Protein AF-0000000072646664 (afdb_homodimer)

Nearest PDB structures (foldseek):
  3mn8-assembly4_D  TM=8.079E-01  e=6.702E-10  Drosophila melanogaster
  1h8l-assembly1_A  TM=8.348E-01  e=3.995E-09  Lophonetta specularioides
  3mn8-assembly3_C 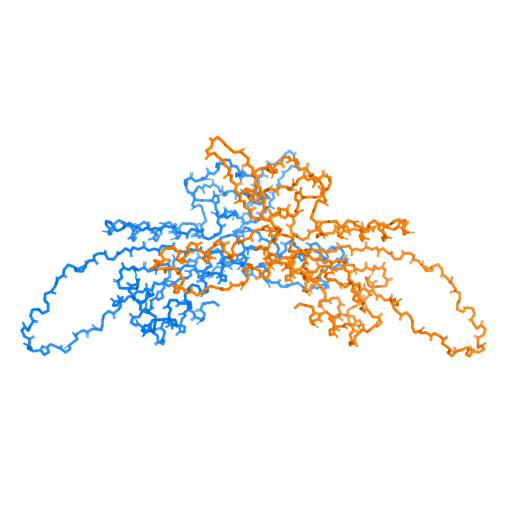 TM=7.550E-01  e=7.580E-10  Drosophila melanogaster
  3mn8-assembly1_A  TM=7.689E-01  e=1.166E-09  Drosophila melanogaster
  1uwy-assembly1_A  TM=7.584E-01  e=1.097E-09  Homo sapiens

Solvent-accessible surface area (backbone atoms only — not comparable to full-atom values): 24114 Å² total; per-residue (Å²): 107,69,65,57,53,52,50,45,25,70,77,34,49,47,38,29,41,79,37,81,56,40,53,40,84,84,66,46,70,28,46,32,34,37,39,21,61,68,71,51,64,76,80,72,70,80,72,78,71,79,72,69,68,69,68,82,55,76,71,64,76,44,32,32,37,38,38,38,6,14,40,36,16,32,37,48,40,25,25,51,48,42,48,47,51,52,49,51,57,60,71,26,47,89,70,34,69,68,60,34,51,44,29,70,46,30,35,35,38,38,25,32,37,55,18,53,59,13,33,53,48,19,70,53,86,77,67,59,80,77,31,91,41,65,70,56,34,52,52,49,50,50,59,33,32,62,26,43,27,34,61,39,72,73,37,72,28,83,48,98,93,39,77,43,69,22,58,24,27,18,46,76,24,12,34,66,95,46,40,69,32,94,84,40,33,83,43,26,72,41,78,35,5,14,56,95,40,62,43,65,45,50,47,45,34,24,54,50,50,50,48,51,65,60,43,71,71,45,95,38,68,58,47,76,45,70,59,42,76,115,108,69,65,56,53,51,48,44,24,70,79,34,48,48,39,29,41,78,38,82,54,39,53,40,84,83,65,44,69,28,46,31,35,38,37,22,61,68,72,52,65,76,80,73,72,80,70,76,73,75,72,69,69,70,67,82,54,77,72,65,78,46,32,32,37,38,38,39,7,15,42,34,15,32,38,49,37,25,25,51,48,43,50,48,51,52,49,50,56,62,71,27,47,88,70,32,69,69,60,32,50,44,29,70,46,29,33,35,37,37,25,32,36,55,18,53,58,12,34,52,50,19,71,54,85,76,68,58,80,76,32,90,41,66,69,55,32,51,51,49,50,50,58,34,33,62,26,43,27,34,62,39,72,72,36,71,28,84,48,98,94,37,77,44,70,23,59,23,28,19,45,77,24,12,34,67,96,46,39,68,32,94,84,41,33,83,43,26,71,41,78,36,6,15,57,95,39,62,43,66,46,51,46,46,34,23,53,51,51,50,48,52,65,58,42,70,72,42,90,45,69,59,47,77,44,70,60,41,76,117

InterPro domains:
  IPR000834 Peptidase M14, carboxypeptidase A [PF00246] (1-214)
  IPR000834 Peptidase M14, carboxypeptidase A [PR00765] (21-33)
  IPR000834 Peptidase M14, carboxypeptidase A [PR00765] (63-77)
  IPR000834 Peptidase M14, carboxypeptidase A [PR00765] (168-176)
  IPR000834 Peptidase M14, carboxypeptidase A [PS52035] (1-230)
  IPR000834 Peptidase M14, carboxypeptidase A [SM00631] (1-229)

Sequence (460 aa):
MVRYMRTLEFYYPHLVQLLQIGTTHEGRSIEGVKIGIDINPPSSDFEQNHNEVVNKTQKRQKRAFWIDGNMHAREWASSHTALFIINQLIASYGKDTFLTKALEQIDFYIVPCANPDGFEFSRSSINPKVCRKFIKFLKKIFSIRLWRKNRSPEQCTRTWNGLLCCRGVDLNRNFDFHWAETGSSLNACSNLYSGKRAFSEPESRALAEFLKNNNEEEGERVFYAFVGFLMVRYMRTLEFYYPHLVQLLQIGTTHEGRSIEGVKIGIDINPPSSDFEQNHNEVVNKTQKRQKRAFWIDGNMHAREWASSHTALFIINQLIASYGKDTFLTKALEQIDFYIVPCANPDGFEFSRSSINPKVCRKFIKFLKKIFSIRLWRKNRSPEQCTRTWNGLLCCRGVDLNRNFDFHWAETGSSLNACSNLYSGKRAFSEPESRALAEFLKNNNEEEGERVFYAFVGFL

Foldseek 3Di:
DVVVLVVCCVVCVQFKDKDFLFAFPVGDTQIWIKGAGRPPPPPPPVPPPPPPCPPPPCPVQAFEEEEEDCLWQQPLVQLVVLVVVVCCLSVCAPPPPVSVVSRHRYIYIYGSHLAVQLNVQLPDADDCVVPPDVVVRVVVNCCRNNGTFHFADWDWDQDPVGIDIDGGASLVCQADVNPPHPPADCGRHDSRDRDPHRPPTRSNVSVVVVCVVVCVVDPHPHHYDYSYPD/DVVVLVVLCVVCVQFKDKDFLFAFPVGDTQIWIKGAGRPPPPPPPVPPPPPPCPVPPCPVQAFEEEEEDCLWQQPLVQLVVLVVVVCCLSVCAPPPPVSVVSRHRYIYIYGSHLAVQLNVQLPDADDQVVQVDVVSRVVVNCCRNNGTFHFADWDWDQDPVGIDIDGGASLVCQADVNPPHPPADCGRPDSRDRDPHRPPTRSNVSVVVVCVVVCVVRVHDHHYDYSYPD

Organism: Meloidogyne incognita (NCBI:txid6306)

pLDDT: mean 82.16, std 19.5, range [30.3, 98.62]

Structure (mmCIF, N/CA/C/O backbone):
data_AF-0000000072646664-model_v1
#
loop_
_entity.id
_entity.type
_entity.pdbx_description
1 polymer 'Peptidase M14 carboxypeptidase A domain-containing protein'
#
loop_
_atom_site.group_PDB
_atom_site.id
_atom_site.type_symbol
_atom_site.label_atom_id
_atom_site.label_alt_id
_atom_site.label_comp_id
_atom_site.label_asym_id
_atom_site.label_entity_id
_atom_site.label_seq_id
_atom_site.pdbx_PDB_ins_code
_atom_site.Cartn_x
_atom_site.Cartn_y
_atom_site.Cartn_z
_atom_site.occupancy
_atom_site.B_iso_or_equiv
_atom_site.auth_seq_id
_atom_site.auth_comp_id
_atom_site.auth_asym_id
_atom_site.auth_atom_id
_atom_site.pdbx_PDB_model_num
ATOM 1 N N . MET A 1 1 ? -6.199 1.242 14.953 1 91.88 1 MET A N 1
ATOM 2 C CA . MET A 1 1 ? -5.918 2.635 14.609 1 91.88 1 MET A CA 1
ATOM 3 C C . MET A 1 1 ? -6.695 3.582 15.523 1 91.88 1 MET A C 1
ATOM 5 O O . MET A 1 1 ? -6.098 4.344 16.281 1 91.88 1 MET A O 1
ATOM 9 N N . VAL A 1 2 ? -8.039 3.361 15.602 1 89.38 2 VAL A N 1
ATOM 10 C CA . VAL A 1 2 ? -8.875 4.262 16.391 1 89.38 2 VAL A CA 1
ATOM 11 C C . VAL A 1 2 ? -8.539 4.113 17.875 1 89.38 2 VAL A C 1
ATOM 13 O O . VAL A 1 2 ? -8.352 5.109 18.578 1 89.38 2 VAL A O 1
ATOM 16 N N . ARG A 1 3 ? -8.328 2.9 18.281 1 92.06 3 ARG A N 1
ATOM 17 C CA . ARG A 1 3 ? -7.977 2.65 19.672 1 92.06 3 ARG A CA 1
ATOM 18 C C . ARG A 1 3 ? -6.637 3.291 20.031 1 92.06 3 ARG A C 1
ATOM 20 O O . ARG A 1 3 ? -6.469 3.838 21.125 1 92.06 3 ARG A O 1
ATOM 27 N N . TYR A 1 4 ? -5.773 3.176 19.125 1 96.25 4 TYR A N 1
ATOM 28 C CA . TYR A 1 4 ? -4.457 3.77 19.328 1 96.25 4 TYR A CA 1
ATOM 29 C C . TYR A 1 4 ? -4.562 5.277 19.516 1 96.25 4 TYR A C 1
ATOM 31 O O . TYR A 1 4 ? -3.986 5.836 20.453 1 96.25 4 TYR A O 1
ATOM 39 N N . MET A 1 5 ? -5.316 5.922 18.719 1 96.75 5 MET A N 1
ATOM 40 C CA . MET A 1 5 ? -5.453 7.371 18.781 1 96.75 5 MET A CA 1
ATOM 41 C C . MET A 1 5 ? -6.164 7.789 20.078 1 96.75 5 MET A C 1
ATOM 43 O O . MET A 1 5 ? -5.785 8.773 20.703 1 96.75 5 MET A O 1
ATOM 47 N N . ARG A 1 6 ? -7.109 6.984 20.422 1 95.75 6 ARG A N 1
ATOM 48 C CA . ARG A 1 6 ? -7.809 7.258 21.672 1 95.75 6 ARG A CA 1
ATOM 49 C C . ARG A 1 6 ? -6.875 7.105 22.875 1 95.75 6 ARG A C 1
ATOM 51 O O . ARG A 1 6 ? -6.941 7.883 23.828 1 95.75 6 ARG A O 1
ATOM 58 N N . THR A 1 7 ? -6.082 6.125 22.812 1 97.06 7 THR A N 1
ATOM 59 C CA . THR A 1 7 ? -5.098 5.906 23.859 1 97.06 7 THR A CA 1
ATOM 60 C C . THR A 1 7 ? -4.133 7.086 23.953 1 97.06 7 THR A C 1
ATOM 62 O O . THR A 1 7 ? -3.773 7.512 25.062 1 97.06 7 THR A O 1
ATOM 65 N N . LEU A 1 8 ? -3.756 7.582 22.844 1 96.44 8 LEU A N 1
ATOM 66 C CA . LEU A 1 8 ? -2.852 8.727 22.844 1 96.44 8 LEU A CA 1
ATOM 67 C C . LEU A 1 8 ? -3.498 9.938 23.5 1 96.44 8 LEU A C 1
ATOM 69 O O . LEU A 1 8 ? -2.854 10.641 24.281 1 96.44 8 LEU A O 1
ATOM 73 N N . GLU A 1 9 ? -4.75 10.195 23.125 1 96 9 GLU A N 1
ATOM 74 C CA . GLU A 1 9 ? -5.441 11.312 23.75 1 96 9 GLU A CA 1
ATOM 75 C C . GLU A 1 9 ? -5.539 11.125 25.266 1 96 9 GLU A C 1
ATOM 77 O O . GLU A 1 9 ? -5.402 12.086 26.016 1 96 9 GLU A O 1
ATOM 82 N N . PHE A 1 10 ? -5.785 9.93 25.672 1 95.62 10 PHE A N 1
ATOM 83 C CA . PHE A 1 10 ? -5.918 9.617 27.094 1 95.62 10 PHE A CA 1
ATOM 84 C C . PHE A 1 10 ? -4.613 9.891 27.828 1 95.62 10 PHE A C 1
ATOM 86 O O . PHE A 1 10 ? -4.613 10.523 28.891 1 95.62 10 PHE A O 1
ATOM 93 N N . TYR A 1 11 ? -3.473 9.547 27.312 1 95 11 TYR A N 1
ATOM 94 C CA . TYR A 1 11 ? -2.193 9.648 28 1 95 11 TYR A CA 1
ATOM 95 C C . TYR A 1 11 ? -1.577 11.031 27.812 1 95 11 TYR A C 1
ATOM 97 O O . TYR A 1 11 ? -0.795 11.492 28.641 1 95 11 TYR A O 1
ATOM 105 N N . TYR A 1 12 ? -1.942 11.656 26.719 1 94.25 12 TYR A N 1
ATOM 106 C CA . TYR A 1 12 ? -1.38 12.969 26.422 1 94.25 12 TYR A CA 1
ATOM 107 C C . TYR A 1 12 ? -2.48 13.969 26.094 1 94.25 12 TYR A C 1
ATOM 109 O O . TYR A 1 12 ? -2.465 14.594 25.031 1 94.25 12 TYR A O 1
ATOM 117 N N . PRO A 1 13 ? -3.365 14.289 27.016 1 93.31 13 PRO A N 1
ATOM 118 C CA . PRO A 1 13 ? -4.516 15.156 26.734 1 93.31 13 PRO A CA 1
ATOM 119 C C . PRO A 1 13 ? -4.117 16.594 26.438 1 93.31 13 PRO A C 1
ATOM 121 O O . PRO A 1 13 ? -4.871 17.328 25.797 1 93.31 13 PRO A O 1
ATOM 124 N N . HIS A 1 14 ? -2.99 17.047 26.812 1 91.19 14 HIS A N 1
ATOM 125 C CA . HIS A 1 14 ? -2.553 18.406 26.578 1 91.19 14 HIS A CA 1
ATOM 126 C C . HIS A 1 14 ? -1.938 18.562 25.203 1 91.19 14 HIS A C 1
ATOM 128 O O . HIS A 1 14 ? -1.739 19.688 24.719 1 91.19 14 HIS A O 1
ATOM 134 N N . LEU A 1 15 ? -1.647 17.422 24.516 1 94.06 15 LEU A N 1
ATOM 135 C CA . LEU A 1 15 ? -0.971 17.453 23.219 1 94.06 15 LEU A CA 1
ATOM 136 C C . LEU A 1 15 ? -1.889 16.922 22.125 1 94.06 15 LEU A C 1
ATOM 138 O O . LEU A 1 15 ? -1.721 17.281 20.953 1 94.06 15 LEU A O 1
ATOM 142 N N . VAL A 1 16 ? -2.773 16 22.531 1 96.5 16 VAL A N 1
ATOM 143 C CA . VAL A 1 16 ? -3.525 15.258 21.531 1 96.5 16 VAL A CA 1
ATOM 144 C C . VAL A 1 16 ? -5.023 15.445 21.75 1 96.5 16 VAL A C 1
ATOM 146 O O . VAL A 1 16 ? -5.508 15.312 22.875 1 96.5 16 VAL A O 1
ATOM 149 N N . GLN A 1 17 ? -5.699 15.781 20.719 1 96.06 17 GLN A N 1
ATOM 150 C CA . GLN A 1 17 ? -7.156 15.836 20.703 1 96.06 17 GLN A CA 1
ATOM 151 C C . GLN A 1 17 ? -7.727 14.961 19.578 1 96.06 17 GLN A C 1
ATOM 153 O O . GLN A 1 17 ? -7.34 15.102 18.422 1 96.06 17 GLN A O 1
ATOM 158 N N . LEU A 1 18 ? -8.633 14.117 19.938 1 96.81 18 LEU A N 1
ATOM 159 C CA . LEU A 1 18 ? -9.297 13.289 18.938 1 96.81 18 LEU A CA 1
ATOM 160 C C . LEU A 1 18 ? -10.281 14.117 18.125 1 96.81 18 LEU A C 1
ATOM 162 O O . LEU A 1 18 ? -11.008 14.953 18.672 1 96.81 18 LEU A O 1
ATOM 166 N N . LEU A 1 19 ? -10.25 13.891 16.922 1 95.75 19 LEU A N 1
ATOM 167 C CA . LEU A 1 19 ? -11.148 14.562 15.992 1 95.75 19 LEU A CA 1
ATOM 168 C C . LEU A 1 19 ? -12.133 13.57 15.375 1 95.75 19 LEU A C 1
ATOM 170 O O . LEU A 1 19 ? -11.742 12.477 14.961 1 95.75 19 LEU A O 1
ATOM 174 N N . GLN A 1 20 ? -13.367 13.883 15.359 1 95.44 20 GLN A N 1
ATOM 175 C CA . GLN A 1 20 ? -14.391 13.164 14.602 1 95.44 20 GLN A CA 1
ATOM 176 C C . GLN A 1 20 ? -14.711 13.891 13.297 1 95.44 20 GLN A C 1
ATOM 178 O O . GLN A 1 20 ? -15.352 14.938 13.305 1 95.44 20 GLN A O 1
ATOM 183 N N . ILE A 1 21 ? -14.336 13.352 12.266 1 95.88 21 ILE A N 1
ATOM 184 C CA . ILE A 1 21 ? -14.406 14.016 10.969 1 95.88 21 ILE A CA 1
ATOM 185 C C . ILE A 1 21 ? -15.742 13.703 10.297 1 95.88 21 ILE A C 1
ATOM 187 O O . ILE A 1 21 ? -16.359 14.57 9.672 1 95.88 21 ILE A O 1
ATOM 191 N N . GLY A 1 22 ? -16.172 12.43 10.352 1 97.38 22 GLY A N 1
ATOM 192 C CA . GLY A 1 22 ? -17.406 12.016 9.719 1 97.38 22 GLY A CA 1
ATOM 193 C C . GLY A 1 22 ? -17.688 10.531 9.859 1 97.38 22 GLY A C 1
ATOM 194 O O . GLY A 1 22 ? -17.062 9.852 10.672 1 97.38 22 GLY A O 1
ATOM 195 N N . THR A 1 23 ? -18.75 10.141 9.164 1 98.06 23 THR A N 1
ATOM 196 C CA . THR A 1 23 ? -19.172 8.742 9.156 1 98.06 23 THR A CA 1
ATOM 197 C C . THR A 1 23 ? -19.328 8.234 7.73 1 98.06 23 THR A C 1
ATOM 199 O O . THR A 1 23 ? -19.844 8.945 6.863 1 98.06 23 THR A O 1
ATOM 202 N N . THR A 1 24 ? -18.891 7.004 7.547 1 98.25 24 THR A N 1
ATOM 203 C CA . THR A 1 24 ? -18.875 6.445 6.203 1 98.25 24 THR A CA 1
ATOM 204 C C . THR A 1 24 ? -20.188 5.762 5.875 1 98.25 24 THR A C 1
ATOM 206 O O . THR A 1 24 ? -21.109 5.742 6.703 1 98.25 24 THR A O 1
ATOM 209 N N . HIS A 1 25 ? -20.328 5.203 4.625 1 97.88 25 HIS A N 1
ATOM 210 C CA . HIS A 1 25 ? -21.516 4.504 4.152 1 97.88 25 HIS A CA 1
ATOM 211 C C . HIS A 1 25 ? -21.812 3.289 5.02 1 97.88 25 HIS A C 1
ATOM 213 O O . HIS A 1 25 ? -22.984 2.988 5.285 1 97.88 25 HIS A O 1
ATOM 219 N N . GLU A 1 26 ? -20.75 2.623 5.504 1 98.06 26 GLU A N 1
ATOM 220 C CA . GLU A 1 26 ? -20.953 1.405 6.281 1 98.06 26 GLU A CA 1
ATOM 221 C C . GLU A 1 26 ? -20.953 1.701 7.777 1 98.06 26 GLU A C 1
ATOM 223 O O . GLU A 1 26 ? -20.875 0.783 8.602 1 98.06 26 GLU A O 1
ATOM 228 N N . GLY A 1 27 ? -20.875 2.957 8.109 1 97.5 27 GLY A N 1
ATOM 229 C CA . GLY A 1 27 ? -21.109 3.379 9.484 1 97.5 27 GLY A CA 1
ATOM 230 C C . GLY A 1 27 ? -19.828 3.502 10.289 1 97.5 27 GLY A C 1
ATOM 231 O O . GLY A 1 27 ? -19.875 3.637 11.516 1 97.5 27 GLY A O 1
ATOM 232 N N . ARG A 1 28 ? -18.719 3.432 9.742 1 97.19 28 ARG A N 1
ATOM 233 C CA . ARG A 1 28 ? -17.469 3.607 10.469 1 97.19 28 ARG A CA 1
ATOM 234 C C . ARG A 1 28 ? -17.141 5.086 10.648 1 97.19 28 ARG A C 1
ATOM 236 O O . ARG A 1 28 ? -17.5 5.91 9.805 1 97.19 28 ARG A O 1
ATOM 243 N N . SER A 1 29 ? -16.484 5.332 11.672 1 96.88 29 SER A N 1
ATOM 244 C CA . SER A 1 29 ? -16.078 6.711 11.938 1 96.88 29 SER A CA 1
ATOM 245 C C . SER A 1 29 ? -14.797 7.062 11.203 1 96.88 29 SER A C 1
ATOM 247 O O . SER A 1 29 ? -13.875 6.246 11.117 1 96.88 29 SER A O 1
ATOM 249 N N . ILE A 1 30 ? -14.797 8.203 10.617 1 97.75 30 ILE A N 1
ATOM 250 C CA . ILE A 1 30 ? -13.562 8.82 10.148 1 97.75 30 ILE A CA 1
ATOM 251 C C . ILE A 1 30 ? -12.977 9.695 11.25 1 97.75 30 ILE A C 1
ATOM 253 O O . ILE A 1 30 ? -13.547 10.727 11.602 1 97.75 30 ILE A O 1
ATOM 257 N N . GLU A 1 31 ? -11.852 9.203 11.742 1 97.31 31 GLU A N 1
ATOM 258 C CA . GLU A 1 31 ? -11.289 9.898 12.898 1 97.31 31 GLU A CA 1
ATOM 259 C C . GLU A 1 31 ? -9.844 10.328 12.625 1 97.31 31 GLU A C 1
ATOM 261 O O . GLU A 1 31 ? -9.156 9.727 11.797 1 97.31 31 GLU A O 1
ATOM 266 N N . GLY A 1 32 ? -9.477 11.367 13.234 1 97 32 GLY A N 1
ATOM 267 C CA . GLY A 1 32 ? -8.102 11.852 13.242 1 97 32 GLY A CA 1
ATOM 268 C C . GLY A 1 32 ? -7.688 12.445 14.578 1 97 32 GLY A C 1
ATOM 269 O O . GLY A 1 32 ? -8.336 12.203 15.602 1 97 32 GLY A O 1
ATOM 270 N N . VAL A 1 33 ? -6.551 13.062 14.57 1 97 33 VAL A N 1
ATOM 271 C CA . VAL A 1 33 ? -6.074 13.734 15.781 1 97 33 VAL A CA 1
ATOM 272 C C . VAL A 1 33 ? -5.562 15.133 15.43 1 97 33 VAL A C 1
ATOM 274 O O . VAL A 1 33 ? -5.07 15.359 14.32 1 97 33 VAL A O 1
ATOM 277 N N . LYS A 1 34 ? -5.797 15.984 16.266 1 94.62 34 LYS A N 1
ATOM 278 C CA . LYS A 1 34 ? -5.074 17.25 16.312 1 94.62 34 LYS A CA 1
ATOM 279 C C . LYS A 1 34 ? -3.934 17.188 17.328 1 94.62 34 LYS A C 1
ATOM 281 O O . LYS A 1 34 ? -4.137 16.781 18.469 1 94.62 34 LYS A O 1
ATOM 286 N N . ILE A 1 35 ? -2.736 17.469 16.922 1 94.81 35 ILE A N 1
ATOM 287 C CA . ILE A 1 35 ? -1.567 17.438 17.797 1 94.81 35 ILE A CA 1
ATOM 288 C C . ILE A 1 35 ? -0.925 18.828 17.844 1 94.81 35 ILE A C 1
ATOM 290 O O . ILE A 1 35 ? -0.663 19.438 16.797 1 94.81 35 ILE A O 1
ATOM 294 N N . GLY A 1 36 ? -0.707 19.344 18.922 1 92.19 36 GLY A N 1
ATOM 295 C CA . GLY A 1 36 ? -0.08 20.625 19.188 1 92.19 36 GLY A CA 1
ATOM 296 C C . GLY A 1 36 ? -0.005 20.953 20.672 1 92.19 36 GLY A C 1
ATOM 297 O O . GLY A 1 36 ? -0.566 20.234 21.5 1 92.19 36 GLY A O 1
ATOM 298 N N . ILE A 1 37 ? 0.754 21.969 20.969 1 86.38 37 ILE A N 1
ATOM 299 C CA . ILE A 1 37 ? 0.874 22.375 22.359 1 86.38 37 ILE A CA 1
ATOM 300 C C . ILE A 1 37 ? -0.315 23.25 22.75 1 86.38 37 ILE A C 1
ATOM 302 O O . ILE A 1 37 ? -0.749 24.094 21.969 1 86.38 37 ILE A O 1
ATOM 306 N N . ASP A 1 38 ? -0.872 23.109 24.016 1 75.81 38 ASP A N 1
ATOM 307 C CA . ASP A 1 38 ? -1.936 23.859 24.672 1 75.81 38 ASP A CA 1
ATOM 308 C C . ASP A 1 38 ? -3.244 23.766 23.891 1 75.81 38 ASP A C 1
ATOM 310 O O . ASP A 1 38 ? -3.934 24.766 23.703 1 75.81 38 ASP A O 1
ATOM 314 N N . ILE A 1 39 ? -3.414 22.609 23.172 1 67.06 39 ILE A N 1
ATOM 315 C CA . ILE A 1 39 ? -4.637 22.438 22.391 1 67.06 39 ILE A CA 1
ATOM 316 C C . ILE A 1 39 ? -5.84 22.359 23.344 1 67.06 39 ILE A C 1
ATOM 318 O O . ILE A 1 39 ? -6.949 22.75 22.969 1 67.06 39 ILE A O 1
ATOM 322 N N . ASN A 1 40 ? -5.727 21.75 24.609 1 60.28 40 ASN A N 1
ATOM 323 C CA . ASN A 1 40 ? -6.785 21.734 25.609 1 60.28 40 ASN A CA 1
ATOM 324 C C . ASN A 1 40 ? -6.352 22.438 26.891 1 60.28 40 ASN A C 1
ATOM 326 O O . ASN A 1 40 ? -5.883 21.797 27.828 1 60.28 40 ASN A O 1
ATOM 330 N N . PRO A 1 41 ? -6.289 23.75 26.875 1 54.38 41 PRO A N 1
ATOM 331 C CA . PRO A 1 41 ? -5.801 24.375 28.109 1 54.38 41 PRO A CA 1
ATOM 332 C C . PRO A 1 41 ? -6.66 24.047 29.328 1 54.38 41 PRO A C 1
ATOM 334 O O . PRO A 1 41 ? -7.859 23.781 29.188 1 54.38 41 PRO A O 1
ATOM 337 N N . PRO A 1 42 ? -6.031 23.594 30.516 1 48.69 42 PRO A N 1
ATOM 338 C CA . PRO A 1 42 ? -6.82 23.312 31.719 1 48.69 42 PRO A CA 1
ATOM 339 C C . PRO A 1 42 ? -7.895 24.375 31.969 1 48.69 42 PRO A C 1
ATOM 341 O O . PRO A 1 42 ? -7.742 25.516 31.562 1 48.69 42 PRO A O 1
ATOM 344 N N . SER A 1 43 ? -9.102 23.906 32.25 1 42.53 43 SER A N 1
ATOM 345 C CA . SER A 1 43 ? -10.148 24.797 32.75 1 42.53 43 SER A CA 1
ATOM 346 C C . SER A 1 43 ? -9.648 25.672 33.875 1 42.53 43 SER A C 1
ATOM 348 O O . SER A 1 43 ? -9.109 25.172 34.875 1 42.53 43 SER A O 1
ATOM 350 N N . SER A 1 44 ? -9.078 26.75 33.812 1 38.25 44 SER A N 1
ATOM 351 C CA . SER A 1 44 ? -8.766 27.641 34.938 1 38.25 44 SER A CA 1
ATOM 352 C C . SER A 1 44 ? -9.945 27.75 35.875 1 38.25 44 SER A C 1
ATOM 354 O O . SER A 1 44 ? -10.883 28.516 35.625 1 38.25 44 SER A O 1
ATOM 356 N N . ASP A 1 45 ? -10.617 26.859 36.5 1 36.22 45 ASP A N 1
ATOM 357 C CA . ASP A 1 45 ? -11.32 27.375 37.656 1 36.22 45 ASP A CA 1
ATOM 358 C C . ASP A 1 45 ? -10.352 28.062 38.625 1 36.22 45 ASP A C 1
ATOM 360 O O . ASP A 1 45 ? -10.766 28.578 39.656 1 36.22 45 ASP A O 1
ATOM 364 N N . PHE A 1 46 ? -9.141 27.578 39.031 1 34.59 46 PHE A N 1
ATOM 365 C CA . PHE A 1 46 ? -8.438 28.281 40.094 1 34.59 46 PHE A CA 1
ATOM 366 C C . PHE A 1 46 ? -8.094 29.703 39.688 1 34.59 46 PHE A C 1
ATOM 368 O O . PHE A 1 46 ? -7.27 29.906 38.781 1 34.59 46 PHE A O 1
ATOM 375 N N . GLU A 1 47 ? -9.047 30.734 39.875 1 34.09 47 GLU A N 1
ATOM 376 C CA . GLU A 1 47 ? -9.047 32.188 39.938 1 34.09 47 GLU A CA 1
ATOM 377 C C . GLU A 1 47 ? -7.828 32.719 40.688 1 34.09 47 GLU A C 1
ATOM 379 O O . GLU A 1 47 ? -7.832 33.844 41.188 1 34.09 47 GLU A O 1
ATOM 384 N N . GLN A 1 48 ? -6.895 31.922 41.375 1 31.7 48 GLN A N 1
ATOM 385 C CA . GLN A 1 48 ? -5.992 32.719 42.188 1 31.7 48 GLN A CA 1
ATOM 386 C C . GLN A 1 48 ? -5.551 33.969 41.438 1 31.7 48 GLN A C 1
ATOM 388 O O . GLN A 1 48 ? -5.457 33.969 40.219 1 31.7 48 GLN A O 1
ATOM 393 N N . ASN A 1 49 ? -5.414 35.281 42.312 1 31.34 49 ASN A N 1
ATOM 394 C CA . ASN A 1 49 ? -5.203 36.719 42.25 1 31.34 49 ASN A CA 1
ATOM 395 C C . ASN A 1 49 ? -4.023 37.062 41.344 1 31.34 49 ASN A C 1
ATOM 397 O O . ASN A 1 49 ? -3.596 38.219 41.281 1 31.34 49 ASN A O 1
ATOM 401 N N . HIS A 1 50 ? -2.936 36.25 41.5 1 30.47 50 HIS A N 1
ATOM 402 C CA . HIS A 1 50 ? -1.805 37 40.938 1 30.47 50 HIS A CA 1
ATOM 403 C C . HIS A 1 50 ? -2.15 37.625 39.594 1 30.47 50 HIS A C 1
ATOM 405 O O . HIS A 1 50 ? -2.711 36.938 38.719 1 30.47 50 HIS A O 1
ATOM 411 N N . ASN A 1 51 ? -2.521 38.969 39.469 1 30.83 51 ASN A N 1
ATOM 412 C CA . ASN A 1 51 ? -2.529 40.031 38.5 1 30.83 51 ASN A CA 1
ATOM 413 C C . ASN A 1 51 ? -1.598 39.75 37.344 1 30.83 51 ASN A C 1
ATOM 415 O O . ASN A 1 51 ? -1.269 40.625 36.562 1 30.83 51 ASN A O 1
ATOM 419 N N . GLU A 1 52 ? -0.659 38.844 37.625 1 33.16 52 GLU A N 1
ATOM 420 C CA . GLU A 1 52 ? 0.257 38.938 36.5 1 33.16 52 GLU A CA 1
ATOM 421 C C . GLU A 1 52 ? -0.474 38.719 35.156 1 33.16 52 GLU A C 1
ATOM 423 O O . GLU A 1 52 ? -1.243 37.75 35.031 1 33.16 52 GLU A O 1
ATOM 428 N N . VAL A 1 53 ? -0.882 39.781 34.438 1 30.72 53 VAL A N 1
ATOM 429 C CA . VAL A 1 53 ? -1.145 39.969 33.031 1 30.72 53 VAL A CA 1
ATOM 430 C C . VAL A 1 53 ? -0.579 38.812 32.25 1 30.72 53 VAL A C 1
ATOM 432 O O . VAL A 1 53 ? 0.631 38.719 32 1 30.72 53 VAL A O 1
ATOM 435 N N . VAL A 1 54 ? -0.738 37.594 32.75 1 34.47 54 VAL A N 1
ATOM 436 C CA . VAL A 1 54 ? -0.385 36.75 31.625 1 34.47 54 VAL A CA 1
ATOM 437 C C . VAL A 1 54 ? -0.9 37.375 30.328 1 34.47 54 VAL A C 1
ATOM 439 O O . VAL A 1 54 ? -2.102 37.625 30.188 1 34.47 54 VAL A O 1
ATOM 442 N N . ASN A 1 55 ? -0.186 38.469 29.828 1 32.72 55 ASN A N 1
ATOM 443 C CA . ASN A 1 55 ? -0.353 39 28.469 1 32.72 55 ASN A CA 1
ATOM 444 C C . ASN A 1 55 ? -1.105 38 27.594 1 32.72 55 ASN A C 1
ATOM 446 O O . ASN A 1 55 ? -0.685 36.875 27.438 1 32.72 55 ASN A O 1
ATOM 450 N N . LYS A 1 56 ? -2.451 37.844 27.672 1 37.62 56 LYS A N 1
ATOM 451 C CA . LYS A 1 56 ? -3.277 37.5 26.516 1 37.62 56 LYS A CA 1
ATOM 452 C C . LYS A 1 56 ? -2.479 37.594 25.219 1 37.62 56 LYS A C 1
ATOM 454 O O . LYS A 1 56 ? -2.932 38.188 24.25 1 37.62 56 LYS A O 1
ATOM 459 N N . THR A 1 57 ? -1.193 37.781 25.344 1 36.34 57 THR A N 1
ATOM 460 C CA . THR A 1 57 ? -0.347 37.875 24.156 1 36.34 57 THR A CA 1
ATOM 461 C C . THR A 1 57 ? -0.94 37.094 22.984 1 36.34 57 THR A C 1
ATOM 463 O O . THR A 1 57 ? -1.731 36.188 23.203 1 36.34 57 THR A O 1
ATOM 466 N N . GLN A 1 58 ? -0.566 37.531 21.734 1 37.94 58 GLN A N 1
ATOM 467 C CA . GLN A 1 58 ? -0.859 37.125 20.359 1 37.94 58 GLN A CA 1
ATOM 468 C C . GLN A 1 58 ? -0.935 35.594 20.25 1 37.94 58 GLN A C 1
ATOM 470 O O . GLN A 1 58 ? 0.085 34.906 20.344 1 37.94 58 GLN A O 1
ATOM 475 N N . LYS A 1 59 ? -1.759 34.938 21.016 1 46.59 59 LYS A N 1
ATOM 476 C CA . LYS A 1 59 ? -1.968 33.562 20.531 1 46.59 59 LYS A CA 1
ATOM 477 C C . LYS A 1 59 ? -1.474 33.406 19.094 1 46.59 59 LYS A C 1
ATOM 479 O O . LYS A 1 59 ? -2.121 33.906 18.156 1 46.59 59 LYS A O 1
ATOM 484 N N . ARG A 1 60 ? -0.198 33.719 18.922 1 50.41 60 ARG A N 1
ATOM 485 C CA . ARG A 1 60 ? 0.317 33.562 17.562 1 50.41 60 ARG A CA 1
ATOM 486 C C . ARG A 1 60 ? -0.396 32.406 16.859 1 50.41 60 ARG A C 1
ATOM 488 O O . ARG A 1 60 ? -0.474 31.297 17.375 1 50.41 60 ARG A O 1
ATOM 495 N N . GLN A 1 61 ? -1.346 32.75 16.047 1 63.69 61 GLN A N 1
ATOM 496 C CA . GLN A 1 61 ? -2.082 31.844 15.188 1 63.69 61 GLN A CA 1
ATOM 497 C C . GLN A 1 61 ? -1.168 30.75 14.625 1 63.69 61 GLN A C 1
ATOM 499 O O . GLN A 1 61 ? -0.244 31.047 13.867 1 63.69 61 GLN A O 1
ATOM 504 N N . LYS A 1 62 ? -1.065 29.672 15.391 1 76.69 62 LYS A N 1
ATOM 505 C CA . LYS A 1 62 ? -0.262 28.547 14.914 1 76.69 62 LYS A CA 1
ATOM 506 C C . LYS A 1 62 ? -0.649 28.172 13.484 1 76.69 62 LYS A C 1
ATOM 508 O O . LYS A 1 62 ? -1.788 28.391 13.07 1 76.69 62 LYS A O 1
ATOM 513 N N . ARG A 1 63 ? 0.359 27.828 12.797 1 80.62 63 ARG A N 1
ATOM 514 C CA . ARG A 1 63 ? 0.103 27.25 11.484 1 80.62 63 ARG A CA 1
ATOM 515 C C . ARG A 1 63 ? -0.523 25.859 11.609 1 80.62 63 ARG A C 1
ATOM 517 O O . ARG A 1 63 ? -0.335 25.188 12.625 1 80.62 63 ARG A O 1
ATOM 524 N N . ALA A 1 64 ? -1.399 25.625 10.672 1 85.5 64 ALA A N 1
ATOM 525 C CA . ALA A 1 64 ? -2.023 24.297 10.641 1 85.5 64 ALA A CA 1
ATOM 526 C C . ALA A 1 64 ? -1.435 23.438 9.523 1 85.5 64 ALA A C 1
ATOM 528 O O . ALA A 1 64 ? -1.19 23.938 8.414 1 85.5 64 ALA A O 1
ATOM 529 N N . PHE A 1 65 ? -1.126 22.203 9.82 1 87.62 65 PHE A N 1
ATOM 530 C CA . PHE A 1 65 ? -0.644 21.234 8.844 1 87.62 65 PHE A CA 1
ATOM 531 C C . PHE A 1 65 ? -1.561 20.016 8.789 1 87.62 65 PHE A C 1
ATOM 533 O O . PHE A 1 65 ? -1.763 19.344 9.805 1 87.62 65 PHE A O 1
ATOM 540 N N . TRP A 1 66 ? -2.125 19.75 7.586 1 91.06 66 TRP A N 1
ATOM 541 C CA . TRP A 1 66 ? -3.062 18.656 7.406 1 91.06 66 TRP A CA 1
ATOM 542 C C . TRP A 1 66 ? -2.381 17.453 6.75 1 91.06 66 TRP A C 1
ATOM 544 O O . TRP A 1 66 ? -1.671 17.609 5.75 1 91.06 66 TRP A O 1
ATOM 554 N N . ILE A 1 67 ? -2.523 16.297 7.359 1 91.06 67 ILE A N 1
ATOM 555 C CA . ILE A 1 67 ? -2.041 15.039 6.801 1 91.06 67 ILE A CA 1
ATOM 556 C C . ILE A 1 67 ? -3.18 14.023 6.758 1 91.06 67 ILE A C 1
ATOM 558 O O . ILE A 1 67 ? -3.834 13.773 7.773 1 91.06 67 ILE A O 1
ATOM 562 N N . ASP A 1 68 ? -3.453 13.484 5.668 1 92.25 68 ASP A N 1
ATOM 563 C CA . ASP A 1 68 ? -4.406 12.375 5.609 1 92.25 68 ASP A CA 1
ATOM 564 C C . ASP A 1 68 ? -3.83 11.195 4.828 1 92.25 68 ASP A C 1
ATOM 566 O O . ASP A 1 68 ? -2.914 11.367 4.023 1 92.25 68 ASP A O 1
ATOM 570 N N . GLY A 1 69 ? -4.332 10.023 5.176 1 92.75 69 GLY A N 1
ATOM 571 C CA . GLY A 1 69 ? -3.881 8.805 4.516 1 92.75 69 GLY A CA 1
ATOM 572 C C . GLY A 1 69 ? -5.016 7.863 4.152 1 92.75 69 GLY A C 1
ATOM 573 O O . GLY A 1 69 ? -6.156 8.07 4.566 1 92.75 69 GLY A O 1
ATOM 574 N N . ASN A 1 70 ? -4.641 6.973 3.305 1 94.25 70 ASN A N 1
ATOM 575 C CA . ASN A 1 70 ? -5.473 5.816 2.977 1 94.25 70 ASN A CA 1
ATOM 576 C C . ASN A 1 70 ? -6.785 6.238 2.326 1 94.25 70 ASN A C 1
ATOM 578 O O . ASN A 1 70 ? -7.852 5.727 2.68 1 94.25 70 ASN A O 1
ATOM 582 N N . MET A 1 71 ? -6.695 7.168 1.484 1 93.38 71 MET A N 1
ATOM 583 C CA . MET A 1 71 ? -7.848 7.516 0.654 1 93.38 71 MET A CA 1
ATOM 584 C C . MET A 1 71 ? -8.219 6.359 -0.27 1 93.38 71 MET A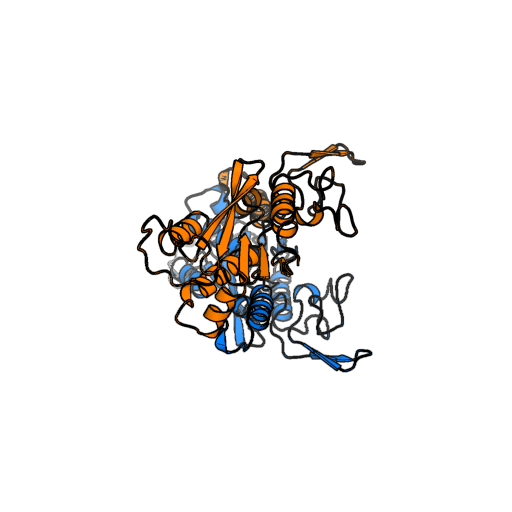 C 1
ATOM 586 O O . MET A 1 71 ? -9.398 6.039 -0.427 1 93.38 71 MET A O 1
ATOM 590 N N . HIS A 1 72 ? -7.133 5.848 -0.951 1 93.94 72 HIS A N 1
ATOM 591 C CA . HIS A 1 72 ? -7.316 4.559 -1.612 1 93.94 72 HIS A CA 1
ATOM 592 C C . HIS A 1 72 ? -7.164 3.408 -0.626 1 93.94 72 HIS A C 1
ATOM 594 O O . HIS A 1 72 ? -6.203 3.367 0.144 1 93.94 72 HIS A O 1
ATOM 600 N N . ALA A 1 73 ? -8.055 2.529 -0.722 1 95.88 73 ALA A N 1
ATOM 601 C CA . ALA A 1 73 ? -8.164 1.474 0.282 1 95.88 73 ALA A CA 1
ATOM 602 C C . ALA A 1 73 ? -6.891 0.627 0.32 1 95.88 73 ALA A C 1
ATOM 604 O O . ALA A 1 73 ? -6.465 0.187 1.39 1 95.88 73 ALA A O 1
ATOM 605 N N . ARG A 1 74 ? -6.258 0.457 -0.794 1 92.62 74 ARG A N 1
ATOM 606 C CA . ARG A 1 74 ? -5.148 -0.483 -0.918 1 92.62 74 ARG A CA 1
ATOM 607 C C . ARG A 1 74 ? -3.82 0.189 -0.586 1 92.62 74 ARG A C 1
ATOM 609 O O . ARG A 1 74 ? -2.773 -0.46 -0.585 1 92.62 74 ARG A O 1
ATOM 616 N N . GLU A 1 75 ? -3.816 1.421 -0.272 1 91 75 GLU A N 1
ATOM 617 C CA . GLU A 1 75 ? -2.578 2.141 0.017 1 91 75 GLU A CA 1
ATOM 618 C C . GLU A 1 75 ? -2.254 2.102 1.507 1 91 75 GLU A C 1
ATOM 620 O O . GLU A 1 75 ? -2.221 3.141 2.168 1 91 75 GLU A O 1
ATOM 625 N N . TRP A 1 76 ? -1.844 0.991 1.9 1 93.19 76 TRP A N 1
ATOM 626 C CA . TRP A 1 76 ? -1.641 0.746 3.324 1 93.19 76 TRP A CA 1
ATOM 627 C C . TRP A 1 76 ? -0.448 1.539 3.85 1 93.19 76 TRP A C 1
ATOM 629 O O . TRP A 1 76 ? -0.443 1.974 5.004 1 93.19 76 TRP A O 1
ATOM 639 N N . ALA A 1 77 ? 0.52 1.811 2.992 1 92.62 77 ALA A N 1
ATOM 640 C CA . ALA A 1 77 ? 1.714 2.543 3.408 1 92.62 77 ALA A CA 1
ATOM 641 C C . ALA A 1 77 ? 1.356 3.947 3.889 1 92.62 77 ALA A C 1
ATOM 643 O O . ALA A 1 77 ? 1.989 4.477 4.805 1 92.62 77 ALA A O 1
ATOM 644 N N . SER A 1 78 ? 0.362 4.512 3.334 1 92.69 78 SER A N 1
ATOM 645 C CA . SER A 1 78 ? 0.006 5.883 3.676 1 92.69 78 SER A CA 1
ATOM 646 C C . SER A 1 78 ? -0.589 5.969 5.078 1 92.69 78 SER A C 1
ATOM 648 O O . SER A 1 78 ? -0.28 6.891 5.832 1 92.69 78 SER A O 1
ATOM 650 N N . SER A 1 79 ? -1.471 5.008 5.406 1 93.62 79 SER A N 1
ATOM 651 C CA . SER A 1 79 ? -2.02 4.98 6.762 1 93.62 79 SER A CA 1
ATOM 652 C C . SER A 1 79 ? -0.923 4.754 7.797 1 93.62 79 SER A C 1
ATOM 654 O O . SER A 1 79 ? -0.894 5.426 8.828 1 93.62 79 SER A O 1
ATOM 656 N N . HIS A 1 80 ? -0.047 3.875 7.477 1 93.5 80 HIS A N 1
ATOM 657 C CA . HIS A 1 80 ? 1.053 3.586 8.391 1 93.5 80 HIS A CA 1
ATOM 658 C C . HIS A 1 80 ? 1.973 4.793 8.547 1 93.5 80 HIS A C 1
ATOM 660 O O . HIS A 1 80 ? 2.488 5.051 9.633 1 93.5 80 HIS A O 1
ATOM 666 N N . THR A 1 81 ? 2.186 5.473 7.461 1 93.06 81 THR A N 1
ATOM 667 C CA . THR A 1 81 ? 3.02 6.668 7.5 1 93.06 81 THR A CA 1
ATOM 668 C C . THR A 1 81 ? 2.404 7.73 8.406 1 93.06 81 THR A C 1
ATOM 670 O O . THR A 1 81 ? 3.1 8.336 9.227 1 93.06 81 THR A O 1
ATOM 673 N N . ALA A 1 82 ? 1.11 7.934 8.258 1 93.94 82 ALA A N 1
ATOM 674 C CA . ALA A 1 82 ? 0.418 8.898 9.109 1 93.94 82 ALA A CA 1
ATOM 675 C C . ALA A 1 82 ? 0.558 8.523 10.578 1 93.94 82 ALA A C 1
ATOM 677 O O . ALA A 1 82 ? 0.842 9.383 11.422 1 93.94 82 ALA A O 1
ATOM 678 N N . LEU A 1 83 ? 0.401 7.262 10.883 1 95.12 83 LEU A N 1
ATOM 679 C CA . LEU A 1 83 ? 0.523 6.801 12.258 1 95.12 83 LEU A CA 1
ATOM 680 C C . LEU A 1 83 ? 1.957 6.949 12.758 1 95.12 83 LEU A C 1
ATOM 682 O O . LEU A 1 83 ? 2.182 7.285 13.922 1 95.12 83 LEU A O 1
ATOM 686 N N . PHE A 1 84 ? 2.867 6.695 11.898 1 93.56 84 PHE A N 1
ATOM 687 C CA . PHE A 1 84 ? 4.277 6.867 12.219 1 93.56 84 PHE A CA 1
ATOM 688 C C . PHE A 1 84 ? 4.574 8.312 12.602 1 93.56 84 PHE A C 1
ATOM 690 O O . PHE A 1 84 ? 5.27 8.57 13.586 1 93.56 84 PHE A O 1
ATOM 697 N N . ILE A 1 85 ? 4.066 9.211 11.836 1 92.19 85 ILE A N 1
ATOM 698 C CA . ILE A 1 85 ? 4.277 10.633 12.094 1 92.19 85 ILE A CA 1
ATOM 699 C C . ILE A 1 85 ? 3.668 11.008 13.445 1 92.19 85 ILE A C 1
ATOM 701 O O . ILE A 1 85 ? 4.293 11.719 14.234 1 92.19 85 ILE A O 1
ATOM 705 N N . ILE A 1 86 ? 2.439 10.5 13.703 1 95.06 86 ILE A N 1
ATOM 706 C CA . ILE A 1 86 ? 1.807 10.734 14.992 1 95.06 86 ILE A CA 1
ATOM 707 C C . ILE A 1 86 ? 2.73 10.266 16.109 1 95.06 86 ILE A C 1
ATOM 709 O O . ILE A 1 86 ? 3.004 11.008 17.062 1 95.06 86 ILE A O 1
ATOM 713 N N . ASN A 1 87 ? 3.197 9.086 15.977 1 94.12 87 ASN A N 1
ATOM 714 C CA . ASN A 1 87 ? 4.066 8.508 17 1 94.12 87 ASN A CA 1
ATOM 715 C C . ASN A 1 87 ? 5.344 9.32 17.172 1 94.12 87 ASN A C 1
ATOM 717 O O . ASN A 1 87 ? 5.781 9.562 18.297 1 94.12 87 ASN A O 1
ATOM 721 N N . GLN A 1 88 ? 5.945 9.758 16.109 1 91.19 88 GLN A N 1
ATOM 722 C CA . GLN A 1 88 ? 7.172 10.539 16.172 1 91.19 88 GLN A CA 1
ATOM 723 C C . GLN A 1 88 ? 6.941 11.867 16.891 1 91.19 88 GLN A C 1
ATOM 725 O O . GLN A 1 88 ? 7.766 12.289 17.703 1 91.19 88 GLN A O 1
ATOM 730 N N . LEU A 1 89 ? 5.848 12.523 16.562 1 92.06 89 LEU A N 1
ATOM 731 C CA . LEU A 1 89 ? 5.527 13.812 17.172 1 92.06 89 LEU A CA 1
ATOM 732 C C . LEU A 1 89 ? 5.34 13.672 18.672 1 92.06 89 LEU A C 1
ATOM 734 O O . LEU A 1 89 ? 5.855 14.484 19.438 1 92.06 89 LEU A O 1
ATOM 738 N N . ILE A 1 90 ? 4.613 12.625 19.062 1 93.62 90 ILE A N 1
ATOM 739 C CA . ILE A 1 90 ? 4.27 12.453 20.469 1 93.62 90 ILE A CA 1
ATOM 740 C C . ILE A 1 90 ? 5.484 11.945 21.25 1 93.62 90 ILE A C 1
ATOM 742 O O . ILE A 1 90 ? 5.793 12.445 22.328 1 93.62 90 ILE A O 1
ATOM 746 N N . ALA A 1 91 ? 6.18 10.977 20.672 1 89.25 91 ALA A N 1
ATOM 747 C CA . ALA 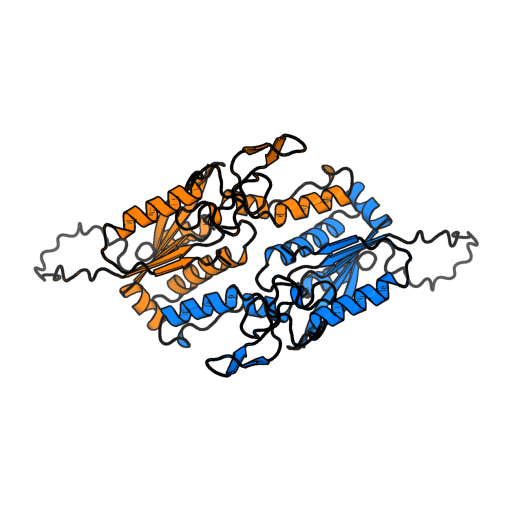A 1 91 ? 7.312 10.352 21.359 1 89.25 91 ALA A CA 1
ATOM 748 C C . ALA A 1 91 ? 8.469 11.336 21.516 1 89.25 91 ALA A C 1
ATOM 750 O O . ALA A 1 91 ? 9.273 11.203 22.438 1 89.25 91 ALA A O 1
ATOM 751 N N . SER A 1 92 ? 8.523 12.273 20.719 1 84.31 92 SER A N 1
ATOM 752 C CA . SER A 1 92 ? 9.672 13.172 20.719 1 84.31 92 SER A CA 1
ATOM 753 C C . SER A 1 92 ? 9.398 14.422 21.547 1 84.31 92 SER A C 1
ATOM 755 O O . SER A 1 92 ? 10.305 15.219 21.797 1 84.31 92 SER A O 1
ATOM 757 N N . TYR A 1 93 ? 8.219 14.578 21.891 1 86.94 93 TYR A N 1
ATOM 758 C CA . TYR A 1 93 ? 7.879 15.766 22.672 1 86.94 93 TYR A CA 1
ATOM 759 C C . TYR A 1 93 ? 8.688 15.828 23.969 1 86.94 93 TYR A C 1
ATOM 761 O O . TYR A 1 93 ? 8.766 14.844 24.703 1 86.94 93 TYR A O 1
ATOM 769 N N . GLY A 1 94 ? 9.289 17 24.172 1 86.12 94 GLY A N 1
ATOM 770 C CA . GLY A 1 94 ? 10.086 17.203 25.375 1 86.12 94 GLY A CA 1
ATOM 771 C C . GLY A 1 94 ? 11.461 16.562 25.281 1 86.12 94 GLY A C 1
ATOM 772 O O . GLY A 1 94 ? 12.312 16.797 26.141 1 86.12 94 GLY A O 1
ATOM 773 N N . LYS A 1 95 ? 11.664 15.758 24.359 1 85.19 95 LYS A N 1
ATOM 774 C CA . LYS A 1 95 ? 12.938 15.055 24.219 1 85.19 95 LYS A CA 1
ATOM 775 C C . LYS A 1 95 ? 13.758 15.625 23.062 1 85.19 95 LYS A C 1
ATOM 777 O O . LYS A 1 95 ? 14.969 15.812 23.172 1 85.19 95 LYS A O 1
ATOM 782 N N . ASP A 1 96 ? 13.062 15.828 22.062 1 83.69 96 ASP A N 1
ATOM 783 C CA . ASP A 1 96 ? 13.688 16.406 20.875 1 83.69 96 ASP A CA 1
ATOM 784 C C . ASP A 1 96 ? 13.297 17.875 20.719 1 83.69 96 ASP A C 1
ATOM 786 O O . ASP A 1 96 ? 12.125 18.203 20.516 1 83.69 96 ASP A O 1
ATOM 790 N N . THR A 1 97 ? 14.297 18.734 20.766 1 83.38 97 THR A N 1
ATOM 791 C CA . THR A 1 97 ? 14.047 20.172 20.75 1 83.38 97 THR A CA 1
ATOM 792 C C . THR A 1 97 ? 13.438 20.594 19.422 1 83.38 97 THR A C 1
ATOM 794 O O . THR A 1 97 ? 12.578 21.469 19.375 1 83.38 97 THR A O 1
ATOM 797 N N . PHE A 1 98 ? 13.867 19.906 18.453 1 81.75 98 PHE A N 1
ATOM 798 C CA . PHE A 1 98 ? 13.414 20.266 17.109 1 81.75 98 PHE A CA 1
ATOM 799 C C . PHE A 1 98 ? 11.93 19.969 16.938 1 81.75 98 PHE A C 1
ATOM 801 O O . PHE A 1 98 ? 11.156 20.859 16.562 1 81.75 98 PHE A O 1
ATOM 808 N N . LEU A 1 99 ? 11.477 18.875 17.266 1 84.31 99 LEU A N 1
ATOM 809 C CA . LEU A 1 99 ? 10.086 18.469 17.109 1 84.31 99 LEU A CA 1
ATOM 810 C C . LEU A 1 99 ? 9.211 19.172 18.156 1 84.31 99 LEU A C 1
ATOM 812 O O . LEU A 1 99 ? 8.047 19.484 17.891 1 84.31 99 LEU A O 1
ATOM 816 N N . THR A 1 100 ? 9.812 19.406 19.281 1 87 100 THR A N 1
ATOM 817 C CA . THR A 1 100 ? 9.062 20.125 20.312 1 87 100 THR A CA 1
ATOM 818 C C . THR A 1 100 ? 8.734 21.531 19.844 1 87 100 THR A C 1
ATOM 820 O O . THR A 1 100 ? 7.613 22.016 20.031 1 87 100 THR A O 1
ATOM 823 N N . LYS A 1 101 ? 9.703 22.172 19.219 1 85.06 101 LYS A N 1
ATOM 824 C CA . LYS A 1 101 ? 9.484 23.531 18.719 1 85.06 101 LYS A CA 1
ATOM 825 C C . LYS A 1 101 ? 8.445 23.531 17.609 1 85.06 101 LYS A C 1
ATOM 827 O O . LYS A 1 101 ? 7.664 24.484 17.484 1 85.06 101 LYS A O 1
ATOM 832 N N . ALA A 1 102 ? 8.477 22.5 16.797 1 85.38 102 ALA A N 1
ATOM 833 C CA . ALA A 1 102 ? 7.473 22.391 15.742 1 85.38 102 ALA A CA 1
ATOM 834 C C . ALA A 1 102 ? 6.066 22.375 16.344 1 85.38 102 ALA A C 1
ATOM 836 O O . ALA A 1 102 ? 5.152 23.016 15.812 1 85.38 102 ALA A O 1
ATOM 837 N N . LEU A 1 103 ? 5.898 21.734 17.469 1 88.69 103 LEU A N 1
ATOM 838 C CA . LEU A 1 103 ? 4.598 21.609 18.109 1 88.69 103 LEU A CA 1
ATOM 839 C C . LEU A 1 103 ? 4.172 22.922 18.734 1 88.69 103 LEU A C 1
ATOM 841 O O . LEU A 1 103 ? 2.982 23.141 19 1 88.69 103 LEU A O 1
ATOM 845 N N . GLU A 1 104 ? 5.113 23.766 18.984 1 85.06 104 GLU A N 1
ATOM 846 C CA . GLU A 1 104 ? 4.816 25.094 19.531 1 85.06 104 GLU A CA 1
ATOM 847 C C . GLU A 1 104 ? 4.281 26.031 18.453 1 85.06 104 GLU A C 1
ATOM 849 O O . GLU A 1 104 ? 3.533 26.953 18.75 1 85.06 104 GLU A O 1
ATOM 854 N N . GLN A 1 105 ? 4.66 25.641 17.219 1 84.69 105 GLN A N 1
ATOM 855 C CA . GLN A 1 105 ? 4.375 26.594 16.156 1 84.69 105 GLN A CA 1
ATOM 856 C C . GLN A 1 105 ? 3.305 26.062 15.211 1 84.69 105 GLN A C 1
ATOM 858 O O . GLN A 1 105 ? 2.709 26.828 14.445 1 84.69 105 GLN A O 1
ATOM 863 N N . ILE A 1 106 ? 3.135 24.812 15.211 1 86.62 106 ILE A N 1
ATOM 864 C CA . ILE A 1 106 ? 2.26 24.172 14.234 1 86.62 106 ILE A CA 1
ATOM 865 C C . ILE A 1 106 ? 1.248 23.281 14.945 1 86.62 106 ILE A C 1
ATOM 867 O O . ILE A 1 106 ? 1.6 22.547 15.875 1 86.62 106 ILE A O 1
ATOM 871 N N . ASP A 1 107 ? 0.005 23.406 14.531 1 88.94 107 ASP A N 1
ATOM 872 C CA . ASP A 1 107 ? -1.001 22.391 14.852 1 88.94 107 ASP A CA 1
ATOM 873 C C . ASP A 1 107 ? -1.146 21.375 13.727 1 88.94 107 ASP A C 1
ATOM 875 O O . ASP A 1 107 ? -1.44 21.75 12.586 1 88.94 107 ASP A O 1
ATOM 879 N N . PHE A 1 108 ? -0.956 20.156 14.078 1 91.81 108 PHE A N 1
ATOM 880 C CA . PHE A 1 108 ? -1.058 19.094 13.094 1 91.81 108 PHE A CA 1
ATOM 881 C C . PHE A 1 108 ? -2.436 18.438 13.133 1 91.81 108 PHE A C 1
ATOM 883 O O . PHE A 1 108 ? -2.912 18.047 14.203 1 91.81 108 PHE A O 1
ATOM 890 N N . TYR A 1 109 ? -3.049 18.453 12.023 1 93.19 109 TYR A N 1
ATOM 891 C CA . TYR A 1 109 ? -4.273 17.672 11.828 1 93.19 109 TYR A CA 1
ATOM 892 C C . TYR A 1 109 ? -4.008 16.422 11 1 93.19 109 TYR A C 1
ATOM 894 O O . TYR A 1 109 ? -3.686 16.516 9.812 1 93.19 109 TYR A O 1
ATOM 902 N N . ILE A 1 110 ? -4.164 15.266 11.641 1 95.12 110 ILE A N 1
ATOM 903 C CA . ILE A 1 110 ? -3.766 14.023 10.977 1 95.12 110 ILE A CA 1
ATOM 904 C C . ILE A 1 110 ? -4.938 13.047 10.961 1 95.12 110 ILE A C 1
ATOM 906 O O . ILE A 1 110 ? -5.496 12.719 12.016 1 95.12 110 ILE A O 1
ATOM 910 N N . VAL A 1 111 ? -5.352 12.656 9.82 1 96.38 111 VAL A N 1
ATOM 911 C CA . VAL A 1 111 ? -6.371 11.641 9.602 1 96.38 111 VAL A CA 1
ATOM 912 C C . VAL A 1 111 ? -5.746 10.414 8.945 1 96.38 111 VAL A C 1
ATOM 914 O O . VAL A 1 111 ? -5.645 10.344 7.715 1 96.38 111 VAL A O 1
ATOM 917 N N . PRO A 1 112 ? -5.418 9.414 9.695 1 96.62 112 PRO A N 1
ATOM 918 C CA . PRO A 1 112 ? -4.633 8.305 9.164 1 96.62 112 PRO A CA 1
ATOM 919 C C . PRO A 1 112 ? -5.402 7.48 8.133 1 96.62 112 PRO A C 1
ATOM 921 O O . PRO A 1 112 ? -4.793 6.809 7.293 1 96.62 112 PRO A O 1
ATOM 924 N N . CYS A 1 113 ? -6.734 7.508 8.227 1 96.88 113 CYS A N 1
ATOM 925 C CA . CYS A 1 113 ? -7.539 6.723 7.297 1 96.88 113 CYS A CA 1
ATOM 926 C C . CYS A 1 113 ? -8.781 7.492 6.863 1 96.88 113 CYS A C 1
ATOM 928 O O . CYS A 1 113 ? -9.742 7.598 7.617 1 96.88 113 CYS A O 1
AT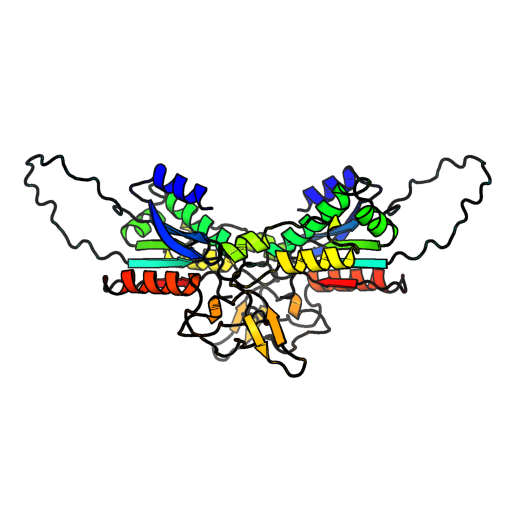OM 930 N N . ALA A 1 114 ? -8.758 7.965 5.672 1 96.06 114 ALA A N 1
ATOM 931 C CA . ALA A 1 114 ? -9.883 8.719 5.117 1 96.06 114 ALA A CA 1
ATOM 932 C C . ALA A 1 114 ? -10.969 7.785 4.594 1 96.06 114 ALA A C 1
ATOM 934 O O . ALA A 1 114 ? -12.117 8.195 4.418 1 96.06 114 ALA A O 1
ATOM 935 N N . ASN A 1 115 ? -10.609 6.516 4.301 1 97.31 115 ASN A N 1
ATOM 936 C CA . ASN A 1 115 ? -11.484 5.508 3.705 1 97.31 115 ASN A CA 1
ATOM 937 C C . ASN A 1 115 ? -11.562 4.254 4.574 1 97.31 115 ASN A C 1
ATOM 939 O O . ASN A 1 115 ? -11.18 3.166 4.141 1 97.31 115 ASN A O 1
ATOM 943 N N . PRO A 1 116 ? -12.18 4.398 5.797 1 98.06 116 PRO A N 1
ATOM 944 C CA . PRO A 1 116 ? -12.172 3.266 6.723 1 98.06 116 PRO A CA 1
ATOM 945 C C . PRO A 1 116 ? -12.945 2.059 6.191 1 98.06 116 PRO A C 1
ATOM 947 O O . PRO A 1 116 ? -12.562 0.915 6.449 1 98.06 116 PRO A O 1
ATOM 950 N N . ASP A 1 117 ? -14 2.318 5.477 1 98.62 117 ASP A N 1
ATOM 951 C CA . ASP A 1 117 ? -14.75 1.189 4.926 1 98.62 117 ASP A CA 1
ATOM 952 C C . ASP A 1 117 ? -13.898 0.403 3.934 1 98.62 117 ASP A C 1
ATOM 954 O O . ASP A 1 117 ? -13.812 -0.824 4.016 1 98.62 117 ASP A O 1
ATOM 958 N N . GLY A 1 118 ? -13.312 1.135 2.984 1 98.25 118 GLY A N 1
ATOM 959 C CA . GLY A 1 118 ? -12.461 0.478 2.006 1 98.25 118 GLY A CA 1
ATOM 960 C C . GLY A 1 118 ? -11.258 -0.203 2.629 1 98.25 118 GLY A C 1
ATOM 961 O O . GLY A 1 118 ? -10.891 -1.314 2.238 1 98.25 118 GLY A O 1
ATOM 962 N N . PHE A 1 119 ? -10.656 0.473 3.549 1 97.31 119 PHE A N 1
ATOM 963 C CA . PHE A 1 119 ? -9.484 -0.069 4.227 1 97.31 119 PHE A CA 1
ATOM 964 C C . PHE A 1 119 ? -9.828 -1.379 4.93 1 97.31 119 PHE A C 1
ATOM 966 O O . PHE A 1 119 ? -9.117 -2.375 4.77 1 97.31 119 PHE A O 1
ATOM 973 N N . GLU A 1 120 ? -10.883 -1.373 5.711 1 97.5 120 GLU A N 1
ATOM 974 C CA . GLU A 1 120 ? -11.305 -2.584 6.402 1 97.5 120 GLU A CA 1
ATOM 975 C C . GLU A 1 120 ? -11.617 -3.705 5.418 1 97.5 120 GLU A C 1
ATOM 977 O O . GLU A 1 120 ? -11.242 -4.859 5.641 1 97.5 120 GLU A O 1
ATOM 982 N N . PHE A 1 121 ? -12.297 -3.381 4.344 1 97.62 121 PHE A N 1
ATOM 983 C CA . PHE A 1 121 ? -12.617 -4.371 3.318 1 97.62 121 PHE A CA 1
ATOM 984 C C . PHE A 1 121 ? -11.344 -4.973 2.734 1 97.62 121 PHE A C 1
ATOM 986 O O . PHE A 1 121 ? -11.234 -6.195 2.605 1 97.62 121 PHE A O 1
ATOM 993 N N . SER A 1 122 ? -10.336 -4.117 2.414 1 96.12 122 SER A N 1
ATOM 994 C CA . SER A 1 122 ? -9.102 -4.562 1.775 1 96.12 122 SER A CA 1
ATOM 995 C C . SER A 1 122 ? -8.305 -5.48 2.697 1 96.12 122 SER A C 1
ATOM 997 O O . SER A 1 122 ? -7.418 -6.207 2.242 1 96.12 122 SER A O 1
ATOM 999 N N . ARG A 1 123 ? -8.57 -5.41 3.977 1 94.69 123 ARG A N 1
ATOM 1000 C CA . ARG A 1 123 ? -7.824 -6.219 4.938 1 94.69 123 ARG A CA 1
ATOM 1001 C C . ARG A 1 123 ? -8.617 -7.457 5.34 1 94.69 123 ARG A C 1
ATOM 1003 O O . ARG A 1 123 ? -8.148 -8.266 6.141 1 94.69 123 ARG A O 1
ATOM 1010 N N . SER A 1 124 ? -9.742 -7.617 4.805 1 91.81 124 SER A N 1
ATOM 1011 C CA . SE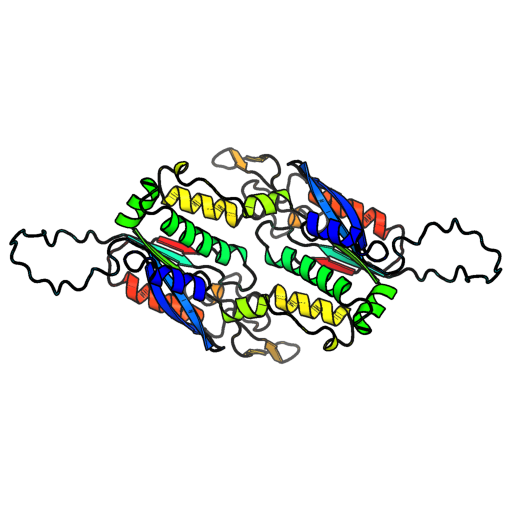R A 1 124 ? -10.609 -8.727 5.191 1 91.81 124 SER A CA 1
ATOM 1012 C C . SER A 1 124 ? -10.219 -10.016 4.484 1 91.81 124 SER A C 1
ATOM 1014 O O . SER A 1 124 ? -9.375 -10 3.582 1 91.81 124 SER A O 1
ATOM 1016 N N . SER A 1 125 ? -10.641 -11.133 5.039 1 83.56 125 SER A N 1
ATOM 1017 C CA . SER A 1 125 ? -10.406 -12.461 4.484 1 83.56 125 SER A CA 1
ATOM 1018 C C . SER A 1 125 ? -11.703 -13.094 3.984 1 83.56 125 SER A C 1
ATOM 1020 O O . SER A 1 125 ? -12.789 -12.547 4.203 1 83.56 125 SER A O 1
ATOM 1022 N N . ILE A 1 126 ? -11.523 -14.055 3.152 1 82.5 126 ILE A N 1
ATOM 1023 C CA . ILE A 1 126 ? -12.672 -14.82 2.68 1 82.5 126 ILE A CA 1
ATOM 1024 C C . ILE A 1 126 ? -12.461 -16.297 2.969 1 82.5 126 ILE A C 1
ATOM 1026 O O . ILE A 1 126 ? -11.336 -16.797 2.955 1 82.5 126 ILE A O 1
ATOM 1030 N N . ASN A 1 127 ? -13.578 -16.922 3.223 1 79.69 127 ASN A N 1
ATOM 1031 C CA . ASN A 1 127 ? -13.555 -18.375 3.355 1 79.69 127 ASN A CA 1
ATOM 1032 C C . ASN A 1 127 ? -13.391 -19.062 2 1 79.69 127 ASN A C 1
ATOM 1034 O O . ASN A 1 127 ? -14.219 -18.875 1.106 1 79.69 127 ASN A O 1
ATOM 1038 N N . PRO A 1 128 ? -12.375 -19.781 1.85 1 76.56 128 PRO A N 1
ATOM 1039 C CA . PRO A 1 128 ? -12.141 -20.422 0.554 1 76.56 128 PRO A CA 1
ATOM 1040 C C . PRO A 1 128 ? -13.305 -21.312 0.117 1 76.56 128 PRO A C 1
ATOM 1042 O O . PRO A 1 128 ? -13.516 -21.5 -1.082 1 76.56 128 PRO A O 1
ATOM 1045 N N . LYS A 1 129 ? -14 -21.844 0.981 1 73.75 129 LYS A N 1
ATOM 1046 C CA . LYS A 1 129 ? -15.062 -22.797 0.674 1 73.75 129 LYS A CA 1
ATOM 1047 C C . LYS A 1 129 ? -16.188 -22.141 -0.124 1 73.75 129 LYS A C 1
ATOM 1049 O O . LYS A 1 129 ? -16.969 -22.812 -0.794 1 73.75 129 LYS A O 1
ATOM 1054 N N . VAL A 1 130 ? -16.078 -20.828 0.013 1 74 130 VAL A N 1
ATOM 1055 C CA . VAL A 1 130 ? -17.141 -20.109 -0.683 1 74 130 VAL A CA 1
ATOM 1056 C C . VAL A 1 130 ? -16.891 -20.156 -2.189 1 74 130 VAL A C 1
ATOM 1058 O O . VAL A 1 130 ? -17.828 -20.047 -2.98 1 74 130 VAL A O 1
ATOM 1061 N N . CYS A 1 131 ? -15.609 -20.453 -2.412 1 77.69 131 CYS A N 1
ATOM 1062 C CA . CYS A 1 131 ? -15.258 -20.5 -3.828 1 77.69 131 CYS A CA 1
ATOM 1063 C C . CYS A 1 131 ? -15.125 -21.938 -4.32 1 77.69 131 CYS A C 1
ATOM 1065 O O . CYS A 1 131 ? -14.578 -22.781 -3.623 1 77.69 131 CYS A O 1
ATOM 1067 N N . ARG A 1 132 ? -15.969 -22.531 -5.035 1 73.75 132 ARG A N 1
ATOM 1068 C CA . ARG A 1 132 ? -15.984 -23.891 -5.555 1 73.75 132 ARG A CA 1
ATOM 1069 C C . ARG A 1 132 ? -14.711 -24.188 -6.352 1 73.75 132 ARG A C 1
ATOM 1071 O O . ARG A 1 132 ? -14.305 -25.344 -6.473 1 73.75 132 ARG A O 1
ATOM 1078 N N . LYS A 1 133 ? -14.062 -23.188 -6.801 1 78.94 133 LYS A N 1
ATOM 1079 C CA . LYS A 1 133 ? -12.836 -23.328 -7.586 1 78.94 133 LYS A CA 1
ATOM 1080 C C . LYS A 1 133 ? -11.727 -22.453 -7.027 1 78.94 133 LYS A C 1
ATOM 1082 O O . LYS A 1 133 ? -11.961 -21.312 -6.633 1 78.94 133 LYS A O 1
ATOM 1087 N N . PHE A 1 134 ? -10.562 -22.922 -7.055 1 78.75 134 PHE A N 1
ATOM 1088 C CA . PHE A 1 134 ? -9.422 -22.219 -6.469 1 78.75 134 PHE A CA 1
ATOM 1089 C C . PHE A 1 134 ? -9.141 -20.922 -7.211 1 78.75 134 PHE A C 1
ATOM 1091 O O . PHE A 1 134 ? -8.836 -19.891 -6.59 1 78.75 134 PHE A O 1
ATOM 1098 N N . ILE A 1 135 ? -9.219 -21.047 -8.469 1 79.5 135 ILE A N 1
ATOM 1099 C CA . ILE A 1 135 ? -8.945 -19.859 -9.273 1 79.5 135 ILE A CA 1
ATOM 1100 C C . ILE A 1 135 ? -9.93 -18.75 -8.898 1 79.5 135 ILE A C 1
ATOM 1102 O O . ILE A 1 135 ? -9.555 -17.578 -8.844 1 79.5 135 ILE A O 1
ATOM 1106 N N . LYS A 1 136 ? -11.148 -19.156 -8.656 1 84.31 136 LYS A N 1
ATOM 1107 C CA . LYS A 1 136 ? -12.148 -18.188 -8.227 1 84.31 136 LYS A CA 1
ATOM 1108 C C . LYS A 1 136 ? -11.812 -17.625 -6.844 1 84.31 136 LYS A C 1
ATOM 1110 O O . LYS A 1 136 ? -12.008 -16.438 -6.586 1 84.31 136 LYS A O 1
ATOM 1115 N N . PHE A 1 137 ? -11.305 -18.469 -5.992 1 86.62 137 PHE A N 1
ATOM 1116 C CA . PHE A 1 137 ? -10.875 -18.047 -4.66 1 86.62 137 PHE A CA 1
ATOM 1117 C C . PHE A 1 137 ? -9.742 -17.031 -4.75 1 86.62 137 PHE A C 1
ATOM 1119 O O . PHE A 1 137 ? -9.805 -15.977 -4.113 1 86.62 137 PHE A O 1
ATOM 1126 N N . LEU A 1 138 ? -8.781 -17.297 -5.574 1 84.62 138 LEU A N 1
ATOM 1127 C CA . LEU A 1 138 ? -7.648 -16.406 -5.746 1 84.62 138 LEU A CA 1
ATOM 1128 C C . LEU A 1 138 ? -8.102 -15.062 -6.312 1 84.62 138 LEU A C 1
ATOM 1130 O O . LEU A 1 138 ? -7.664 -14.008 -5.848 1 84.62 138 LEU A O 1
ATOM 1134 N N . LYS A 1 139 ? -8.953 -15.133 -7.297 1 86.88 139 LYS A N 1
ATOM 1135 C CA . LYS A 1 139 ? -9.477 -13.914 -7.895 1 86.88 139 LYS A CA 1
ATOM 1136 C C . LYS A 1 139 ? -10.203 -13.062 -6.859 1 86.88 139 LYS A C 1
ATOM 1138 O O . LYS A 1 139 ? -10.07 -11.836 -6.852 1 86.88 139 LYS A O 1
ATOM 1143 N N . LYS A 1 140 ? -10.914 -13.734 -6.047 1 89.81 140 LYS A N 1
ATOM 1144 C CA . LYS A 1 140 ? -11.648 -13.031 -5.004 1 89.81 140 LYS A CA 1
ATOM 1145 C C . LYS A 1 140 ? -10.703 -12.406 -3.984 1 89.81 140 LYS A C 1
ATOM 1147 O O . LYS A 1 140 ? -10.906 -11.266 -3.551 1 89.81 140 LYS A O 1
ATOM 1152 N N . ILE A 1 141 ? -9.672 -13.109 -3.586 1 90.25 141 ILE A N 1
ATOM 1153 C CA . ILE A 1 141 ? -8.672 -12.578 -2.664 1 90.25 141 ILE A CA 1
ATOM 1154 C C . ILE A 1 141 ? -8.055 -11.305 -3.246 1 90.25 141 ILE A C 1
ATOM 1156 O O . ILE A 1 141 ? -7.973 -10.281 -2.564 1 90.25 141 ILE A O 1
ATOM 1160 N N . PHE A 1 142 ? -7.719 -11.336 -4.473 1 89.69 142 PHE A N 1
ATOM 1161 C CA . PHE A 1 142 ? -7.094 -10.188 -5.109 1 89.69 142 PHE A CA 1
ATOM 1162 C C . PHE A 1 142 ? -8.07 -9.016 -5.199 1 89.69 142 PHE A C 1
ATOM 1164 O O . PHE A 1 142 ? -7.695 -7.867 -4.965 1 89.69 142 PHE A O 1
ATOM 1171 N N . SER A 1 143 ? -9.32 -9.375 -5.562 1 90.69 143 SER A N 1
ATOM 1172 C CA . SER A 1 143 ? -10.336 -8.328 -5.688 1 90.69 143 SER A CA 1
ATOM 1173 C C . SER A 1 143 ? -10.562 -7.617 -4.359 1 90.69 143 SER A C 1
ATOM 1175 O O . SER A 1 143 ? -10.859 -6.422 -4.332 1 90.69 143 SER A O 1
ATOM 1177 N N . ILE A 1 144 ? -10.344 -8.312 -3.307 1 93.69 144 ILE A N 1
ATOM 1178 C CA . ILE A 1 144 ? -10.578 -7.75 -1.979 1 93.69 144 ILE A CA 1
ATOM 1179 C C . ILE A 1 144 ? -9.328 -7.027 -1.495 1 93.69 144 ILE A C 1
ATOM 1181 O O . ILE A 1 144 ? -9.375 -5.84 -1.158 1 93.69 144 ILE A O 1
ATOM 1185 N N . ARG A 1 145 ? -8.258 -7.652 -1.563 1 91.12 145 ARG A N 1
ATOM 1186 C CA . ARG A 1 145 ? -7.039 -7.148 -0.942 1 91.12 145 ARG A CA 1
ATOM 1187 C C . ARG A 1 145 ? -6.477 -5.961 -1.722 1 91.12 145 ARG A C 1
ATOM 1189 O O . ARG A 1 145 ? -5.781 -5.117 -1.158 1 91.12 145 ARG A O 1
ATOM 1196 N N . LEU A 1 146 ? -6.754 -5.844 -2.979 1 91.56 146 LEU A N 1
ATOM 1197 C CA . LEU A 1 146 ? -6.25 -4.746 -3.791 1 91.56 146 LEU A CA 1
ATOM 1198 C C . LEU A 1 146 ? -7.359 -3.748 -4.109 1 91.56 146 LEU A C 1
ATOM 1200 O O . LEU A 1 146 ? -7.254 -2.979 -5.066 1 91.56 146 LEU A O 1
ATOM 1204 N N . TRP A 1 147 ? -8.422 -3.836 -3.305 1 95.19 147 TRP A N 1
ATOM 1205 C CA . TRP A 1 147 ? -9.547 -2.916 -3.447 1 95.19 147 TRP A CA 1
ATOM 1206 C C . TRP A 1 147 ? -9.086 -1.469 -3.314 1 95.19 147 TRP A C 1
ATOM 1208 O O . TRP A 1 147 ? -8.328 -1.135 -2.406 1 95.19 147 TRP A O 1
ATOM 1218 N N . ARG A 1 148 ? -9.523 -0.568 -4.164 1 95.12 148 ARG A N 1
ATOM 1219 C CA . ARG A 1 148 ? -9.039 0.808 -4.234 1 95.12 148 ARG A CA 1
ATOM 1220 C C . ARG A 1 148 ? -10.086 1.781 -3.697 1 95.12 148 ARG A C 1
ATOM 1222 O O . ARG A 1 148 ? -9.773 2.637 -2.867 1 95.12 148 ARG A O 1
ATOM 1229 N N . LYS A 1 149 ? -11.344 1.604 -4.02 1 96.5 149 LYS A N 1
ATOM 1230 C CA . LYS A 1 149 ? -12.406 2.58 -3.816 1 96.5 149 LYS A CA 1
ATOM 1231 C C . LYS A 1 149 ? -12.969 2.498 -2.398 1 96.5 149 LYS A C 1
ATOM 1233 O O . LYS A 1 149 ? -12.516 1.681 -1.594 1 96.5 149 LYS A O 1
ATOM 1238 N N . ASN A 1 150 ? -13.891 3.471 -2.066 1 98.31 150 ASN A N 1
ATOM 1239 C CA . ASN A 1 150 ? -14.633 3.303 -0.821 1 98.31 150 ASN A CA 1
ATOM 1240 C C . ASN A 1 150 ? -15.703 2.225 -0.95 1 98.31 150 ASN A C 1
ATOM 1242 O O . ASN A 1 150 ? -15.641 1.385 -1.85 1 98.31 150 ASN A O 1
ATOM 1246 N N . ARG A 1 151 ? -16.562 2.104 -0.054 1 98.62 151 ARG A N 1
ATOM 1247 C CA . ARG A 1 151 ? -17.562 1.039 -0.081 1 98.62 151 ARG A CA 1
ATOM 1248 C C . ARG A 1 151 ? -18.969 1.609 -0.253 1 98.62 151 ARG A C 1
ATOM 1250 O O . ARG A 1 151 ? -19.922 1.134 0.373 1 98.62 151 ARG A O 1
ATOM 1257 N N . SER A 1 152 ? -19.094 2.662 -1.008 1 97.88 152 SER 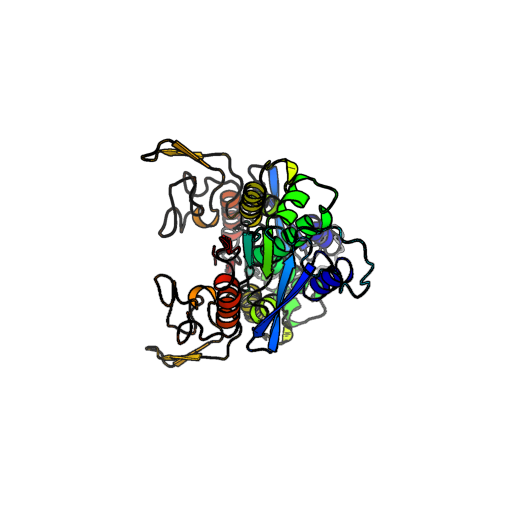A N 1
ATOM 1258 C CA . SER A 1 152 ? -20.406 3.209 -1.318 1 97.88 152 SER A CA 1
ATOM 1259 C C . SER A 1 152 ? -21.312 2.146 -1.93 1 97.88 152 SER A C 1
ATOM 1261 O O . SER A 1 152 ? -20.828 1.178 -2.52 1 97.88 152 SER A O 1
ATOM 1263 N N . PRO A 1 153 ? -22.625 2.348 -1.778 1 97.06 153 PRO A N 1
ATOM 1264 C CA . PRO A 1 153 ? -23.562 1.413 -2.395 1 97.06 153 PRO A CA 1
ATOM 1265 C C . PRO A 1 153 ? -23.406 1.33 -3.91 1 97.06 153 PRO A C 1
ATOM 1267 O O . PRO A 1 153 ? -22.812 2.221 -4.523 1 97.06 153 PRO A O 1
ATOM 1270 N N . GLU A 1 154 ? -23.953 0.237 -4.383 1 96.56 154 GLU A N 1
ATOM 1271 C CA . GLU A 1 154 ? -23.859 -0.057 -5.809 1 96.56 154 GLU A CA 1
ATOM 1272 C C . GLU A 1 154 ? -24.469 1.063 -6.648 1 96.56 154 GLU A C 1
ATOM 1274 O O . GLU A 1 154 ? -25.516 1.592 -6.316 1 96.56 154 GLU A O 1
ATOM 1279 N N . GLN A 1 155 ? -23.766 1.464 -7.609 1 94.38 155 GLN A N 1
ATOM 1280 C CA . GLN A 1 155 ? -24.234 2.379 -8.648 1 94.38 155 GLN A CA 1
ATOM 1281 C C . GLN A 1 155 ? -24.125 1.747 -10.031 1 94.38 155 GLN A C 1
ATOM 1283 O O . GLN A 1 155 ? -23.234 0.931 -10.273 1 94.38 155 GLN A O 1
ATOM 1288 N N . CYS A 1 156 ? -25.062 2.102 -10.898 1 93.94 156 CYS A N 1
ATOM 1289 C CA . CYS A 1 156 ? -25.078 1.446 -12.203 1 93.94 156 CYS A CA 1
ATOM 1290 C C . CYS A 1 156 ? -24.828 2.451 -13.32 1 93.94 156 CYS A C 1
ATOM 1292 O O . CYS A 1 156 ? -25.266 3.598 -13.242 1 93.94 156 CYS A O 1
ATOM 1294 N N . THR A 1 157 ? -24.016 2.039 -14.227 1 91.06 157 THR A N 1
ATOM 1295 C CA . THR A 1 157 ? -23.781 2.799 -15.445 1 91.06 157 THR A CA 1
ATOM 1296 C C . THR A 1 157 ? -24.234 2.012 -16.672 1 91.06 157 THR A C 1
ATOM 1298 O O . THR A 1 157 ? -23.969 0.814 -16.781 1 91.06 157 THR A O 1
ATOM 1301 N N . ARG A 1 158 ? -24.969 2.643 -17.547 1 89.88 158 ARG A N 1
ATOM 1302 C CA . ARG A 1 158 ? -25.422 2 -18.781 1 89.88 158 ARG A CA 1
ATOM 1303 C C . ARG A 1 158 ? -24.312 1.939 -19.812 1 89.88 158 ARG A C 1
ATOM 1305 O O . ARG A 1 158 ? -23.656 2.947 -20.078 1 89.88 158 ARG A O 1
ATOM 1312 N N . THR A 1 159 ? -23.969 0.671 -20.156 1 85.56 159 THR A N 1
ATOM 1313 C CA . THR A 1 159 ? -22.984 0.454 -21.219 1 85.56 159 THR A CA 1
ATOM 1314 C C . THR A 1 159 ? -23.641 -0.221 -22.422 1 85.56 159 THR A C 1
ATOM 1316 O O . THR A 1 159 ? -24.828 -0.53 -22.406 1 85.56 159 THR A O 1
ATOM 1319 N N . TRP A 1 160 ? -22.875 -0.317 -23.531 1 86.88 160 TRP A N 1
ATOM 1320 C CA . TRP A 1 160 ? -23.375 -0.979 -24.734 1 86.88 160 TRP A CA 1
ATOM 1321 C C . TRP A 1 160 ? -23.812 -2.412 -24.422 1 86.88 160 TRP A C 1
ATOM 1323 O O . TRP A 1 160 ? -24.734 -2.934 -25.047 1 86.88 160 TRP A O 1
ATOM 1333 N N . ASN A 1 161 ? -23.172 -3.051 -23.422 1 85.56 161 ASN A N 1
ATOM 1334 C CA . ASN A 1 161 ? -23.422 -4.445 -23.078 1 85.56 161 ASN A CA 1
ATOM 1335 C C . ASN A 1 161 ? -24.453 -4.562 -21.969 1 85.56 161 ASN A C 1
ATOM 1337 O O . ASN A 1 161 ? -24.625 -5.633 -21.375 1 85.56 161 ASN A O 1
ATOM 1341 N N . GLY A 1 162 ? -25.016 -3.383 -21.672 1 88.88 162 GLY A N 1
ATOM 1342 C CA . GLY A 1 162 ? -26.047 -3.426 -20.641 1 88.88 162 GLY A CA 1
ATOM 1343 C C . GLY A 1 162 ? -25.656 -2.633 -19.406 1 88.88 162 GLY A C 1
ATOM 1344 O O . GLY A 1 162 ? -24.844 -1.72 -19.469 1 88.88 162 GLY A O 1
ATOM 1345 N N . LEU A 1 163 ? -26.375 -2.926 -18.375 1 91.06 163 LEU A N 1
ATOM 1346 C CA . LEU A 1 163 ? -26.188 -2.213 -17.125 1 91.06 163 LEU A CA 1
ATOM 1347 C C . LEU A 1 163 ? -25.078 -2.867 -16.297 1 91.06 163 LEU A C 1
ATOM 1349 O O . LEU A 1 163 ? -25.109 -4.074 -16.047 1 91.06 163 LEU A O 1
ATOM 1353 N N . LEU A 1 164 ? -24.062 -2.072 -16.047 1 91.38 164 LEU A N 1
ATOM 1354 C CA . LEU A 1 164 ? -23 -2.523 -15.164 1 91.38 164 LEU A CA 1
ATOM 1355 C C . LEU A 1 164 ? -23.094 -1.854 -13.797 1 91.38 164 LEU A C 1
ATOM 1357 O O . LEU A 1 164 ? -23.141 -0.626 -13.703 1 91.38 164 LEU A O 1
ATOM 1361 N N . CYS A 1 165 ? -23.219 -2.656 -12.812 1 95.62 165 CYS A N 1
ATOM 1362 C CA . CYS A 1 165 ? -23.375 -2.133 -11.461 1 95.62 165 CYS A CA 1
ATOM 1363 C C . CYS A 1 165 ? -22.203 -2.537 -10.578 1 95.62 165 CYS A C 1
ATOM 1365 O O . CYS A 1 165 ? -21.828 -3.709 -10.539 1 95.62 165 CYS A O 1
ATOM 1367 N N . CYS A 1 166 ? -21.578 -1.582 -9.969 1 96.88 166 CYS A N 1
ATOM 1368 C CA . CYS A 1 166 ? -20.453 -1.857 -9.086 1 96.88 166 CYS A CA 1
ATOM 1369 C C . CYS A 1 166 ? -20.469 -0.944 -7.863 1 96.88 166 CYS A C 1
ATOM 1371 O O . CYS A 1 166 ? -21.188 0.065 -7.855 1 96.88 166 CYS A O 1
ATOM 1373 N N . ARG A 1 167 ? -19.75 -1.338 -6.875 1 97.44 167 ARG A N 1
ATOM 1374 C CA . ARG A 1 167 ? -19.688 -0.587 -5.625 1 97.44 167 ARG A CA 1
ATOM 1375 C C . ARG A 1 167 ? -18.453 0.309 -5.59 1 97.44 167 ARG A C 1
ATOM 1377 O O . ARG A 1 167 ? -17.453 0.01 -6.227 1 97.44 167 ARG A O 1
ATOM 1384 N N . GLY A 1 168 ? -18.641 1.43 -4.852 1 98.19 168 GLY A N 1
ATOM 1385 C CA . GLY A 1 168 ? -17.484 2.213 -4.453 1 98.19 168 GLY A CA 1
ATOM 1386 C C . GLY A 1 168 ? -17.188 3.369 -5.391 1 98.19 168 GLY A C 1
ATOM 1387 O O . GLY A 1 168 ? -17.531 3.314 -6.574 1 98.19 168 GLY A O 1
ATOM 1388 N N . VAL A 1 169 ? -16.516 4.383 -4.871 1 96.56 169 VAL A N 1
ATOM 1389 C CA . VAL A 1 169 ? -16.062 5.59 -5.555 1 96.56 169 VAL A CA 1
ATOM 1390 C C . VAL A 1 169 ? -14.602 5.859 -5.219 1 96.56 169 VAL A C 1
ATOM 1392 O O . VAL A 1 169 ? -14.172 5.652 -4.082 1 96.56 169 VAL A O 1
ATOM 1395 N N . ASP A 1 170 ? -13.852 6.16 -6.25 1 95 170 ASP A N 1
ATOM 1396 C CA . ASP A 1 170 ? -12.508 6.66 -5.973 1 95 170 ASP A CA 1
ATOM 1397 C C . ASP A 1 170 ? -12.562 8.023 -5.293 1 95 170 ASP A C 1
ATOM 1399 O O . ASP A 1 170 ? -12.828 9.039 -5.941 1 95 170 ASP A O 1
ATOM 1403 N N . LEU A 1 171 ? -12.188 8.008 -4.066 1 93.94 171 LEU A N 1
ATOM 1404 C CA . LEU A 1 171 ? -12.375 9.203 -3.252 1 93.94 171 LEU A CA 1
ATOM 1405 C C . LEU A 1 171 ? -11.5 10.344 -3.75 1 93.94 171 LEU A C 1
ATOM 1407 O O . LEU A 1 171 ? -11.875 11.516 -3.648 1 93.94 171 LEU A O 1
ATOM 1411 N N . ASN A 1 172 ? -10.367 10.055 -4.27 1 88.75 172 ASN A N 1
ATOM 1412 C CA . ASN A 1 172 ? -9.484 11.094 -4.781 1 88.75 172 ASN A CA 1
ATOM 1413 C C . ASN A 1 172 ? -10.117 11.836 -5.957 1 88.75 172 ASN A C 1
ATOM 1415 O O . ASN A 1 172 ? -9.82 13.008 -6.191 1 88.75 172 ASN A O 1
ATOM 1419 N N . ARG A 1 173 ? -10.922 11.148 -6.598 1 89.75 173 ARG A N 1
ATOM 1420 C CA . ARG A 1 173 ? -11.57 11.734 -7.77 1 89.75 173 ARG A CA 1
ATOM 1421 C C . ARG A 1 173 ? -12.914 12.352 -7.406 1 89.75 173 ARG A C 1
ATOM 1423 O O . ARG A 1 173 ? -13.617 12.875 -8.273 1 89.75 173 ARG A O 1
ATOM 1430 N N . ASN A 1 174 ? -13.266 12.227 -6.195 1 92.06 174 ASN A N 1
ATOM 1431 C CA . ASN A 1 174 ? -14.578 12.68 -5.75 1 92.06 174 ASN A CA 1
ATOM 1432 C C . ASN A 1 174 ? -14.523 14.086 -5.168 1 92.06 174 ASN A C 1
ATOM 1434 O O . ASN A 1 174 ? -15.562 14.672 -4.852 1 92.06 174 ASN A O 1
ATOM 1438 N N . PHE A 1 175 ? -13.305 14.609 -5.055 1 85.88 175 PHE A N 1
ATOM 1439 C CA . PHE A 1 175 ? -13.164 15.984 -4.59 1 85.88 175 PHE A CA 1
ATOM 1440 C C . PHE A 1 175 ? -13.414 16.969 -5.73 1 85.88 175 PHE A C 1
ATOM 1442 O O . PHE A 1 175 ? -13.281 16.609 -6.902 1 85.88 175 PHE A O 1
ATOM 1449 N N . ASP A 1 176 ? -13.828 18.172 -5.441 1 67.44 176 ASP A N 1
ATOM 1450 C CA . ASP A 1 176 ? -14.273 19.172 -6.406 1 67.44 176 ASP A CA 1
ATOM 1451 C C . ASP A 1 176 ? -13.156 19.531 -7.383 1 67.44 176 ASP A C 1
ATOM 1453 O O . ASP A 1 176 ? -13.375 19.578 -8.594 1 67.44 176 ASP A O 1
ATOM 1457 N N . PHE A 1 177 ? -11.93 19.859 -6.863 1 57.62 177 PHE A N 1
ATOM 1458 C CA . PHE A 1 177 ? -10.93 20.438 -7.754 1 57.62 177 PHE A CA 1
ATOM 1459 C C . PHE A 1 177 ? -10.57 19.469 -8.867 1 57.62 177 PHE A C 1
ATOM 1461 O O . PHE A 1 177 ? -10.164 19.875 -9.953 1 57.62 177 PHE A O 1
ATOM 1468 N N . HIS A 1 178 ? -10.664 18.156 -8.594 1 56.19 178 HIS A N 1
ATOM 1469 C CA . HIS A 1 178 ? -10.25 17.141 -9.562 1 56.19 178 HIS A CA 1
ATOM 1470 C C . HIS A 1 178 ? -11.43 16.281 -10 1 56.19 178 HIS A C 1
ATOM 1472 O O . HIS A 1 178 ? -11.234 15.18 -10.531 1 56.19 178 HIS A O 1
ATOM 1478 N N . TRP A 1 179 ? -12.664 16.844 -9.859 1 54.53 179 TRP A N 1
ATOM 1479 C CA . TRP A 1 179 ? -13.781 15.945 -10.133 1 54.53 179 TRP A CA 1
ATOM 1480 C C . TRP A 1 179 ? -13.938 15.727 -11.641 1 54.53 179 TRP A C 1
ATOM 1482 O O . TRP A 1 179 ? -13.906 16.688 -12.414 1 54.53 179 TRP A O 1
ATOM 1492 N N . ALA A 1 180 ? -14.008 14.523 -11.898 1 48.69 180 ALA A N 1
ATOM 1493 C CA . ALA A 1 180 ? -14.234 13.984 -13.234 1 48.69 180 ALA A CA 1
ATOM 1494 C C . ALA A 1 180 ? -13.156 14.461 -14.203 1 48.69 180 ALA A C 1
ATOM 1496 O O . ALA A 1 180 ? -13.43 14.703 -15.383 1 48.69 180 ALA A O 1
ATOM 1497 N N . GLU A 1 181 ? -12.062 14.969 -13.625 1 59.66 181 GLU A N 1
ATOM 1498 C CA . GLU A 1 181 ? -10.961 15.406 -14.484 1 59.66 181 GLU A CA 1
ATOM 1499 C C . GLU A 1 181 ? -10.219 14.211 -15.078 1 59.66 181 GLU A C 1
ATOM 1501 O O . GLU A 1 181 ? -10.602 13.062 -14.859 1 59.66 181 GLU A O 1
ATOM 1506 N N . THR A 1 182 ? -9.32 14.523 -15.914 1 59.66 182 THR A N 1
ATOM 1507 C CA . THR A 1 182 ? -8.469 13.523 -16.547 1 59.66 182 THR A CA 1
ATOM 1508 C C . THR A 1 182 ? -7.977 12.508 -15.516 1 59.66 182 THR A C 1
ATOM 1510 O O . THR A 1 182 ? -7.547 12.883 -14.422 1 59.66 182 THR A O 1
ATOM 1513 N N . GLY A 1 183 ? -8.273 11.32 -15.914 1 66.38 183 GLY A N 1
ATOM 1514 C CA . GLY A 1 183 ? -7.895 10.234 -15.023 1 66.38 183 GLY A CA 1
ATOM 1515 C C . GLY A 1 183 ? -9.047 9.727 -14.18 1 66.38 183 GLY A C 1
ATOM 1516 O O . GLY A 1 183 ? -8.844 8.891 -13.289 1 66.38 183 GLY A O 1
ATOM 1517 N N . SER A 1 184 ? -10.242 10.398 -14.438 1 74.69 184 SER A N 1
ATOM 1518 C CA . SER A 1 184 ? -11.445 9.922 -13.773 1 74.69 184 SER A CA 1
ATOM 1519 C C . SER A 1 184 ? -12.359 9.18 -14.758 1 74.69 184 SER A C 1
ATOM 1521 O O . SER A 1 184 ? -12.125 9.203 -15.969 1 74.69 184 SER A O 1
ATOM 1523 N N . SER A 1 185 ? -13.242 8.328 -14.195 1 84.94 185 SER A N 1
ATOM 1524 C CA . SER A 1 185 ? -14.188 7.586 -15.016 1 84.94 185 SER A CA 1
ATOM 1525 C C . SER A 1 185 ? -15.617 7.773 -14.516 1 84.94 185 SER A C 1
ATOM 1527 O O . SER A 1 185 ? -15.844 7.945 -13.32 1 84.94 185 SER A O 1
ATOM 1529 N N . LEU A 1 186 ? -16.531 7.805 -15.445 1 86.81 186 LEU A N 1
ATOM 1530 C CA . LEU A 1 186 ? -17.953 7.84 -15.102 1 86.81 186 LEU A CA 1
ATOM 1531 C C . LEU A 1 186 ? -18.531 6.434 -15.031 1 86.81 186 LEU A C 1
ATOM 1533 O O . LEU A 1 186 ? -19.688 6.25 -14.625 1 86.81 186 LEU A O 1
ATOM 1537 N N . ASN A 1 187 ? -17.734 5.496 -15.414 1 90.38 187 ASN A N 1
ATOM 1538 C CA . ASN A 1 187 ? -18.094 4.09 -15.281 1 90.38 187 ASN A CA 1
ATOM 1539 C C . ASN A 1 187 ? -18 3.613 -13.836 1 90.38 187 ASN A C 1
ATOM 1541 O O . ASN A 1 187 ? -16.906 3.547 -13.273 1 90.38 187 ASN A O 1
ATOM 1545 N N . ALA A 1 188 ? -19.141 3.221 -13.312 1 94.06 188 ALA A N 1
ATOM 1546 C CA . ALA A 1 188 ? -19.219 2.846 -11.906 1 94.06 188 ALA A CA 1
ATOM 1547 C C . ALA A 1 188 ? -18.312 1.664 -11.602 1 94.06 188 ALA A C 1
ATOM 1549 O O . ALA A 1 188 ? -17.906 1.466 -10.453 1 94.06 188 ALA A O 1
ATOM 1550 N N . CYS A 1 189 ? -17.953 0.916 -12.578 1 94.88 189 CYS A N 1
ATOM 1551 C CA . CYS A 1 189 ? -17.172 -0.286 -12.336 1 94.88 189 CYS A CA 1
ATOM 1552 C C . CYS A 1 189 ? -15.68 -0.011 -12.531 1 94.88 189 CYS A C 1
ATOM 1554 O O . CYS A 1 189 ? -14.852 -0.89 -12.312 1 94.88 189 CYS A O 1
ATOM 1556 N N . SER A 1 190 ? -15.398 1.202 -12.945 1 93.56 190 SER A N 1
ATOM 1557 C CA . SER A 1 190 ? -14 1.609 -13.039 1 93.56 190 SER A CA 1
ATOM 1558 C C . SER A 1 190 ? -13.406 1.863 -11.656 1 93.56 190 SER A C 1
ATOM 1560 O O . SER A 1 190 ? -14.07 2.422 -10.781 1 93.56 190 SER A O 1
ATOM 1562 N N . ASN A 1 191 ? -12.133 1.55 -11.531 1 93 191 ASN A N 1
ATOM 1563 C CA . ASN A 1 191 ? -11.422 1.872 -10.297 1 93 191 ASN A CA 1
ATOM 1564 C C . ASN A 1 191 ? -11.273 3.379 -10.117 1 93 191 ASN A C 1
ATOM 1566 O O . ASN A 1 191 ? -10.945 3.848 -9.023 1 93 191 ASN A O 1
ATOM 1570 N N . LEU A 1 192 ? -11.531 4.121 -11.18 1 92.06 192 LEU A N 1
ATOM 1571 C CA . LEU A 1 192 ? -11.344 5.566 -11.156 1 92.06 192 LEU A CA 1
ATOM 1572 C C . LEU A 1 192 ? -12.688 6.285 -11.117 1 92.06 192 LEU A C 1
ATOM 1574 O O . LEU A 1 192 ? -12.766 7.484 -11.398 1 92.06 192 LEU A O 1
ATOM 1578 N N . TYR A 1 193 ? -13.75 5.543 -10.844 1 93.88 193 TYR A N 1
ATOM 1579 C CA . TYR A 1 193 ? -15.086 6.133 -10.82 1 93.88 193 TYR A CA 1
ATOM 1580 C C . TYR A 1 193 ? -15.148 7.301 -9.844 1 93.88 193 TYR A C 1
ATOM 1582 O O . TYR A 1 193 ? -14.867 7.133 -8.648 1 93.88 193 TYR A O 1
ATOM 1590 N N . SER A 1 194 ? -15.602 8.438 -10.25 1 93.5 194 SER A N 1
ATOM 1591 C CA . SER A 1 194 ? -15.508 9.656 -9.453 1 93.5 194 SER A CA 1
ATOM 1592 C C . SER A 1 194 ? -16.797 9.906 -8.664 1 93.5 194 SER A C 1
ATOM 1594 O O . SER A 1 194 ? -16.844 10.797 -7.812 1 93.5 194 SER A O 1
ATOM 1596 N N . GLY A 1 195 ? -17.797 9.086 -8.844 1 93.94 195 GLY A N 1
ATOM 1597 C CA . GLY A 1 195 ? -19.062 9.305 -8.18 1 93.94 195 GLY A CA 1
ATOM 1598 C C . GLY A 1 195 ? -20.062 10.094 -9.016 1 93.94 195 GLY A C 1
ATOM 1599 O O . GLY A 1 195 ? -19.719 10.57 -10.102 1 93.94 195 GLY A O 1
ATOM 1600 N N . LYS A 1 196 ? -21.281 10.242 -8.578 1 92 196 LYS A N 1
ATOM 1601 C CA . LYS A 1 196 ? -22.359 10.883 -9.312 1 92 196 LYS A CA 1
ATOM 1602 C C . LYS A 1 196 ? -22.141 12.391 -9.422 1 92 196 LYS A C 1
ATOM 1604 O O . LYS A 1 196 ? -22.562 13.023 -10.383 1 92 196 LYS A O 1
ATOM 1609 N N . ARG A 1 197 ? -21.516 12.961 -8.477 1 91.44 197 ARG A N 1
ATOM 1610 C CA . ARG A 1 197 ? -21.156 14.375 -8.422 1 91.44 197 ARG A CA 1
ATOM 1611 C C . ARG A 1 197 ? -20.016 14.617 -7.43 1 91.44 197 ARG A C 1
ATOM 1613 O O . ARG A 1 197 ? -19.688 13.734 -6.637 1 91.44 197 ARG A O 1
ATOM 1620 N N . ALA A 1 198 ? -19.453 15.781 -7.535 1 90.25 198 ALA A N 1
ATOM 1621 C CA . ALA A 1 198 ? -18.422 16.141 -6.551 1 90.25 198 ALA A CA 1
ATOM 1622 C C . ALA A 1 198 ? -18.969 16.031 -5.129 1 90.25 198 ALA A C 1
ATOM 1624 O O . ALA A 1 198 ? -20.094 16.453 -4.859 1 90.25 198 ALA A O 1
ATOM 1625 N N . PHE A 1 199 ? -18.219 15.414 -4.27 1 94 199 PHE A N 1
ATOM 1626 C CA . PHE A 1 199 ? -18.531 15.289 -2.848 1 94 199 PHE A CA 1
ATOM 1627 C C . PHE A 1 199 ? -19.797 14.461 -2.641 1 94 199 PHE A C 1
ATOM 1629 O O . PHE A 1 199 ? -20.531 14.68 -1.675 1 94 199 PHE A O 1
ATOM 1636 N N . SER A 1 200 ? -20.094 13.57 -3.562 1 95.44 200 SER A N 1
ATOM 1637 C CA . SER A 1 200 ? -21.219 12.672 -3.391 1 95.44 200 SER A CA 1
ATOM 1638 C C . SER A 1 200 ? -20.984 11.695 -2.24 1 95.44 200 SER A C 1
ATOM 1640 O O . SER A 1 200 ? -21.938 11.102 -1.719 1 95.44 200 SER A O 1
ATOM 1642 N N . GLU A 1 201 ? -19.75 11.453 -1.877 1 97.31 201 GLU A N 1
ATOM 1643 C CA . GLU A 1 201 ? -19.391 10.469 -0.862 1 97.31 201 GLU A CA 1
ATOM 1644 C C . GLU A 1 201 ? -19.234 11.117 0.509 1 97.31 201 GLU A C 1
ATOM 1646 O O . GLU A 1 201 ? -18.641 12.195 0.628 1 97.31 201 GLU A O 1
ATOM 1651 N N . PRO A 1 202 ? -19.734 10.453 1.522 1 98.06 202 PRO A N 1
ATOM 1652 C CA . PRO A 1 202 ? -19.625 11.055 2.855 1 98.06 202 PRO A CA 1
ATOM 1653 C C . PRO A 1 202 ? -18.188 11.281 3.291 1 98.06 202 PRO A C 1
ATOM 1655 O O . PRO A 1 202 ? -17.891 12.234 4.02 1 98.06 202 PRO A O 1
ATOM 1658 N N . GLU A 1 203 ? -17.266 10.484 2.875 1 96.94 203 GLU A N 1
ATOM 1659 C CA . GLU A 1 203 ? -15.859 10.633 3.256 1 96.94 203 GLU A CA 1
ATOM 1660 C C . GLU A 1 203 ? -15.281 11.938 2.719 1 96.94 203 GLU A C 1
ATOM 1662 O O . GLU A 1 203 ? -14.742 12.742 3.48 1 96.94 203 GLU A O 1
ATOM 1667 N N . SER A 1 204 ? -15.43 12.148 1.371 1 93.94 204 SER A N 1
ATOM 1668 C CA . SER A 1 204 ? -14.898 13.375 0.774 1 93.94 204 SER A CA 1
ATOM 1669 C C . SER A 1 204 ? -15.617 14.609 1.306 1 93.94 204 SER A C 1
ATOM 1671 O O . SER A 1 204 ? -14.992 15.641 1.559 1 93.94 204 SER A O 1
ATOM 1673 N N . ARG A 1 205 ? -16.859 14.5 1.491 1 94.94 205 ARG A N 1
ATOM 1674 C CA . ARG A 1 205 ? -17.625 15.617 2.043 1 94.94 205 ARG A CA 1
ATOM 1675 C C . ARG A 1 205 ? -17.156 15.961 3.451 1 94.94 205 ARG A C 1
ATOM 1677 O O . ARG A 1 205 ? -16.938 17.141 3.77 1 94.94 205 ARG A O 1
ATOM 1684 N N . ALA A 1 206 ? -17 14.945 4.238 1 95.75 206 ALA A N 1
ATOM 1685 C CA . ALA A 1 206 ? -16.594 15.156 5.625 1 95.75 206 ALA A CA 1
ATOM 1686 C C . ALA A 1 206 ? -15.234 15.828 5.695 1 95.75 206 ALA A C 1
ATOM 1688 O O . ALA A 1 206 ? -15.031 16.75 6.488 1 95.75 206 ALA A O 1
ATOM 1689 N N . LEU A 1 207 ? -14.32 15.383 4.914 1 92.56 207 LEU A N 1
ATOM 1690 C CA . LEU A 1 207 ? -12.992 15.969 4.898 1 92.56 207 LEU A CA 1
ATOM 1691 C C . LEU A 1 207 ? -13.039 17.406 4.406 1 92.56 207 LEU A C 1
ATOM 1693 O O . LEU A 1 207 ? -12.422 18.297 5.004 1 92.56 207 LEU A O 1
ATOM 1697 N N . ALA A 1 208 ? -13.781 17.609 3.379 1 89.12 208 ALA A N 1
ATOM 1698 C CA . ALA A 1 208 ? -13.891 18.953 2.809 1 89.12 208 ALA A CA 1
ATOM 1699 C C . ALA A 1 208 ? -14.516 19.922 3.809 1 89.12 208 ALA A C 1
ATOM 1701 O O . ALA A 1 208 ? -14.039 21.047 3.975 1 89.12 208 ALA A O 1
ATOM 1702 N N . GLU A 1 209 ? -15.57 19.5 4.426 1 90.81 209 GLU A N 1
ATOM 1703 C CA . GLU A 1 209 ? -16.266 20.344 5.406 1 90.81 209 GLU A CA 1
ATOM 1704 C C . GLU A 1 209 ? -15.352 20.656 6.598 1 90.81 209 GLU A C 1
ATOM 1706 O O . GLU A 1 209 ? -15.336 21.781 7.094 1 90.81 209 GLU A O 1
ATOM 1711 N N . PHE A 1 210 ? -14.672 19.703 7.023 1 90.25 210 PHE A N 1
ATOM 1712 C CA . PHE A 1 210 ? -13.758 19.922 8.141 1 90.25 210 PHE A CA 1
ATOM 1713 C C . PHE A 1 210 ? -12.711 20.969 7.781 1 90.25 210 PHE A C 1
ATOM 1715 O O . PHE A 1 210 ? -12.438 21.875 8.57 1 90.25 210 PHE A O 1
ATOM 1722 N N . LEU A 1 211 ? -12.141 20.781 6.656 1 84.75 211 LEU A N 1
ATOM 1723 C CA . LEU A 1 211 ? -11.109 21.719 6.203 1 84.75 211 LEU A CA 1
ATOM 1724 C C . LEU A 1 211 ? -11.672 23.109 6.027 1 84.75 211 LEU A C 1
ATOM 1726 O O . LEU A 1 211 ? -11.016 24.109 6.375 1 84.75 211 LEU A O 1
ATOM 1730 N N . LYS A 1 212 ? -12.805 23.203 5.484 1 84 212 LYS A N 1
ATOM 1731 C CA . LYS A 1 212 ? -13.461 24.484 5.285 1 84 212 LYS A CA 1
ATOM 1732 C C . LYS A 1 212 ? -13.742 25.172 6.621 1 84 212 LYS A C 1
ATOM 1734 O O . LYS A 1 212 ? -13.523 26.375 6.766 1 84 212 LYS A O 1
ATOM 1739 N N . ASN A 1 213 ? -14.219 24.406 7.508 1 82.25 213 ASN A N 1
ATOM 1740 C CA . ASN A 1 213 ? -14.594 24.953 8.812 1 82.25 213 ASN A CA 1
ATOM 1741 C C . ASN A 1 213 ? -13.375 25.359 9.625 1 82.25 213 ASN A C 1
ATOM 1743 O O . ASN A 1 213 ? -13.461 26.25 10.477 1 82.25 213 ASN A O 1
ATOM 1747 N N . ASN A 1 214 ? -12.297 24.766 9.422 1 75.06 214 ASN A N 1
ATOM 1748 C CA . ASN A 1 214 ? -11.094 25.062 10.188 1 75.06 214 ASN A CA 1
ATOM 1749 C C . ASN A 1 214 ? -10.164 26.016 9.438 1 75.06 214 ASN A C 1
ATOM 1751 O O . ASN A 1 214 ? -9.203 26.531 10 1 75.06 214 ASN A O 1
ATOM 1755 N N . ASN A 1 215 ? -10.195 26.141 8.008 1 61.62 215 ASN A N 1
ATOM 1756 C CA . ASN A 1 215 ? -9.477 27.172 7.246 1 61.62 215 ASN A CA 1
ATOM 1757 C C . ASN A 1 215 ? -10.047 28.562 7.5 1 61.62 215 ASN A C 1
ATOM 1759 O O . ASN A 1 215 ? -9.305 29.547 7.508 1 61.62 215 ASN A O 1
ATOM 1763 N N . GLU A 1 216 ? -11.414 28.828 7.246 1 49.69 216 GLU A N 1
ATOM 1764 C CA . GLU A 1 216 ? -12.031 30.141 7.352 1 49.69 216 GLU A CA 1
ATOM 1765 C C . GLU A 1 216 ? -11.664 30.812 8.672 1 49.69 216 GLU A C 1
ATOM 1767 O O . GLU A 1 216 ? -11.641 32.031 8.758 1 49.69 216 GLU A O 1
ATOM 1772 N N . GLU A 1 217 ? -11.688 30.078 9.578 1 43.34 217 GLU A N 1
ATOM 1773 C CA . GLU A 1 217 ? -11.422 30.891 10.758 1 43.34 217 GLU A CA 1
ATOM 1774 C C . GLU A 1 217 ? -10.023 31.5 10.703 1 43.34 217 GLU A C 1
ATOM 1776 O O . GLU A 1 217 ? -9.82 32.656 11.125 1 43.34 217 GLU A O 1
ATOM 1781 N N . GLU A 1 218 ? -8.898 30.672 10.633 1 42.84 218 GLU A N 1
ATOM 1782 C CA . GLU A 1 218 ? -7.578 31.234 10.891 1 42.84 218 GLU A CA 1
ATOM 1783 C C . GLU A 1 218 ? -6.871 31.609 9.594 1 42.84 218 GLU A C 1
ATOM 1785 O O . GLU A 1 218 ? -7.02 30.922 8.578 1 42.84 218 GLU A O 1
ATOM 1790 N N . GLY A 1 219 ? -6.766 32.812 9.086 1 38.16 219 GLY A N 1
ATOM 1791 C CA . GLY A 1 219 ? -5.695 33.281 8.211 1 38.16 219 GLY A CA 1
ATOM 1792 C C . GLY A 1 219 ? -4.578 32.25 8.062 1 38.16 219 GLY A C 1
ATOM 1793 O O . GLY A 1 219 ? -3.473 32.594 7.641 1 38.16 219 GLY A O 1
ATOM 1794 N N . GLU A 1 220 ? -4.594 31.109 8.773 1 45.97 220 GLU A N 1
ATOM 1795 C CA . GLU A 1 220 ? -3.434 30.266 9.023 1 45.97 220 GLU A CA 1
ATOM 1796 C C . GLU A 1 220 ? -3.172 29.312 7.852 1 45.97 220 GLU A C 1
ATOM 1798 O O . GLU A 1 220 ? -4.109 28.781 7.262 1 45.97 220 GLU A O 1
ATOM 1803 N N . ARG A 1 221 ? -2.018 29.5 7.113 1 47.78 221 ARG A N 1
ATOM 1804 C CA . ARG A 1 221 ? -1.378 28.766 6.027 1 47.78 221 ARG A CA 1
ATOM 1805 C C . ARG A 1 221 ? -1.442 27.266 6.27 1 47.78 221 ARG A C 1
ATOM 1807 O O . ARG A 1 221 ? -0.66 26.734 7.055 1 47.78 221 ARG A O 1
ATOM 1814 N N . VAL A 1 222 ? -2.676 26.672 6.266 1 51.66 222 VAL A N 1
ATOM 1815 C CA . VAL A 1 222 ? -2.803 25.219 6.367 1 51.66 222 VAL A CA 1
ATOM 1816 C C . VAL A 1 222 ? -2.076 24.562 5.195 1 51.66 222 VAL A C 1
ATOM 1818 O O . VAL A 1 222 ? -2.354 24.859 4.035 1 51.66 222 VAL A O 1
ATOM 1821 N N . PHE A 1 223 ? -0.849 23.984 5.418 1 53.22 223 PHE A N 1
ATOM 1822 C CA . PHE A 1 223 ? -0.144 23.156 4.449 1 53.22 223 PHE A CA 1
ATOM 1823 C C . PHE A 1 223 ? -0.763 21.766 4.383 1 53.22 223 PHE A C 1
ATOM 1825 O O . PHE A 1 223 ? -1.164 21.203 5.406 1 53.22 223 PHE A O 1
ATOM 1832 N N . TYR A 1 224 ? -1.365 21.438 3.211 1 55.16 224 TYR A N 1
ATOM 1833 C CA . TYR A 1 224 ? -1.999 20.141 2.994 1 55.16 224 TYR A CA 1
ATOM 1834 C C . TYR A 1 224 ? -0.989 19.125 2.492 1 55.16 224 TYR A C 1
ATOM 1836 O O . TYR A 1 224 ? -0.179 19.422 1.611 1 55.16 224 TYR A O 1
ATOM 1844 N N . ALA A 1 225 ? -0.615 18.219 3.314 1 49.78 225 ALA A N 1
ATOM 1845 C CA . ALA A 1 225 ? 0.114 17.078 2.787 1 49.78 225 ALA A CA 1
ATOM 1846 C C . ALA A 1 225 ? -0.803 15.859 2.646 1 49.78 225 ALA A C 1
ATOM 1848 O O . ALA A 1 225 ? -1.463 15.461 3.605 1 49.78 225 ALA A O 1
ATOM 1849 N N . PHE A 1 226 ? -1.268 15.547 1.278 1 51.25 226 PHE A N 1
ATOM 1850 C CA . PHE A 1 226 ? -2.037 14.336 1.007 1 51.25 226 PHE A CA 1
ATOM 1851 C C . PHE A 1 226 ? -1.113 13.141 0.798 1 51.25 226 PHE A C 1
ATOM 1853 O O . PHE A 1 226 ? -0.218 13.188 -0.048 1 51.25 226 PHE A O 1
ATOM 1860 N N . VAL A 1 227 ? -0.874 12.289 1.71 1 47.94 227 VAL A N 1
ATOM 1861 C CA . VAL A 1 227 ? 0.003 11.125 1.577 1 47.94 227 VAL A CA 1
ATOM 1862 C C . VAL A 1 227 ? -0.539 10.195 0.5 1 47.94 227 VAL A C 1
ATOM 1864 O O . VAL A 1 227 ? 0.232 9.547 -0.214 1 47.94 227 VAL A O 1
ATOM 1867 N N . GLY A 1 228 ? -1.859 10.047 0.198 1 46.41 228 GLY A N 1
ATOM 1868 C CA . GLY A 1 228 ? -2.375 8.969 -0.635 1 46.41 228 GLY A CA 1
ATOM 1869 C C . GLY A 1 228 ? -2.43 9.328 -2.107 1 46.41 228 GLY A C 1
ATOM 1870 O O . GLY A 1 228 ? -2.994 8.586 -2.914 1 46.41 228 GLY A O 1
ATOM 1871 N N . PHE A 1 229 ? -2.076 10.602 -2.572 1 42.12 229 PHE A N 1
ATOM 1872 C CA . PHE A 1 229 ? -2.457 10.891 -3.951 1 42.12 229 PHE A CA 1
ATOM 1873 C C . PHE A 1 229 ? -1.494 10.227 -4.926 1 42.12 229 PHE A C 1
ATOM 1875 O O . PHE A 1 229 ? -1.633 10.375 -6.145 1 42.12 229 PHE A O 1
ATOM 1882 N N . LEU A 1 230 ? -0.649 9.445 -4.512 1 38.06 230 LEU A N 1
ATOM 1883 C CA . LEU A 1 230 ? 0.177 8.984 -5.625 1 38.06 230 LEU A CA 1
ATOM 1884 C C . LEU A 1 230 ? -0.569 7.957 -6.469 1 38.06 230 LEU A C 1
ATOM 1886 O O . LEU A 1 230 ? -1.317 7.133 -5.934 1 38.06 230 LEU A O 1
ATOM 1890 N N . MET B 1 1 ? 9.766 -11.633 6.469 1 91.94 1 MET B N 1
ATOM 1891 C CA . MET B 1 1 ? 9.25 -12.312 5.285 1 91.94 1 MET B CA 1
ATOM 1892 C C . MET B 1 1 ? 10.109 -13.523 4.934 1 91.94 1 MET B C 1
ATOM 1894 O O . MET B 1 1 ? 9.633 -14.656 4.965 1 91.94 1 MET B O 1
ATOM 1898 N N . VAL B 1 2 ? 11.453 -13.297 4.82 1 89.44 2 VAL B N 1
ATOM 1899 C CA . VAL B 1 2 ? 12.344 -14.383 4.418 1 89.44 2 VAL B CA 1
ATOM 1900 C C . VAL B 1 2 ? 12.383 -15.445 5.512 1 89.44 2 VAL B C 1
ATOM 1902 O O . VAL B 1 2 ? 12.266 -16.641 5.23 1 89.44 2 VAL B O 1
ATOM 1905 N N . ARG B 1 3 ? 12.43 -15 6.727 1 92.06 3 ARG B N 1
ATOM 1906 C CA . ARG B 1 3 ? 12.461 -15.938 7.848 1 92.06 3 ARG B CA 1
ATOM 1907 C C . ARG B 1 3 ? 11.18 -16.766 7.902 1 92.06 3 ARG B C 1
ATOM 1909 O O . ARG B 1 3 ? 11.219 -17.953 8.195 1 92.06 3 ARG B O 1
ATOM 1916 N N . TYR B 1 4 ? 10.148 -16.109 7.656 1 96.31 4 TYR B N 1
ATOM 1917 C CA . TYR B 1 4 ? 8.859 -16.797 7.648 1 96.31 4 TYR B CA 1
ATOM 1918 C C . TYR B 1 4 ? 8.836 -17.891 6.598 1 96.31 4 TYR B C 1
ATOM 1920 O O . TYR B 1 4 ? 8.438 -19.016 6.883 1 96.31 4 TYR B O 1
ATOM 1928 N N . MET B 1 5 ? 9.289 -17.609 5.438 1 96.75 5 MET B N 1
ATOM 1929 C CA . MET B 1 5 ? 9.266 -18.594 4.352 1 96.75 5 MET B CA 1
ATOM 1930 C C . MET B 1 5 ? 10.219 -19.75 4.645 1 96.75 5 MET B C 1
ATOM 1932 O O . MET B 1 5 ? 9.891 -20.906 4.371 1 96.75 5 MET B O 1
ATOM 1936 N N . ARG B 1 6 ? 11.305 -19.391 5.242 1 95.69 6 ARG B N 1
ATOM 1937 C CA . ARG B 1 6 ? 12.25 -20.438 5.625 1 95.69 6 ARG B CA 1
ATOM 1938 C C . ARG B 1 6 ? 11.656 -21.344 6.691 1 95.69 6 ARG B C 1
ATOM 1940 O O . ARG B 1 6 ? 11.859 -22.562 6.66 1 95.69 6 ARG B O 1
ATOM 1947 N N . THR B 1 7 ? 10.984 -20.75 7.586 1 97.06 7 THR B N 1
ATOM 1948 C CA . THR B 1 7 ? 10.32 -21.531 8.625 1 97.06 7 THR B CA 1
ATOM 1949 C C . THR B 1 7 ? 9.281 -22.469 8.023 1 97.06 7 THR B C 1
ATOM 1951 O O . THR B 1 7 ? 9.141 -23.609 8.453 1 97.06 7 THR B O 1
ATOM 1954 N N . LEU B 1 8 ? 8.586 -22 7.062 1 96.5 8 LEU B N 1
ATOM 1955 C CA . LEU B 1 8 ? 7.578 -22.812 6.41 1 96.5 8 LEU B CA 1
ATOM 1956 C C . LEU B 1 8 ? 8.219 -24.031 5.734 1 96.5 8 LEU B C 1
ATOM 1958 O O . LEU B 1 8 ? 7.707 -25.141 5.832 1 96.5 8 LEU B O 1
ATOM 1962 N N . GLU B 1 9 ? 9.312 -23.766 5.008 1 96.06 9 GLU B N 1
ATOM 1963 C CA . GLU B 1 9 ? 9.992 -24.891 4.371 1 96.06 9 GLU B CA 1
ATOM 1964 C C . GLU B 1 9 ? 10.477 -25.891 5.41 1 96.06 9 GLU B C 1
ATOM 1966 O O . GLU B 1 9 ? 10.414 -27.109 5.176 1 96.06 9 GLU B O 1
ATOM 1971 N N . PHE B 1 10 ? 10.953 -25.406 6.512 1 95.69 10 PHE B N 1
ATOM 1972 C CA . PHE B 1 10 ? 11.461 -26.266 7.574 1 95.69 10 PHE B CA 1
ATOM 1973 C C . PHE B 1 10 ? 10.352 -27.141 8.133 1 95.69 10 PHE B C 1
ATOM 1975 O O . PHE B 1 10 ? 10.531 -28.359 8.305 1 95.69 10 PHE B O 1
ATOM 1982 N N . TYR B 1 11 ? 9.156 -26.672 8.359 1 95.06 11 TYR B N 1
ATOM 1983 C CA . TYR B 1 11 ? 8.07 -27.406 9.008 1 95.06 11 TYR B CA 1
ATOM 1984 C C . TYR B 1 11 ? 7.277 -28.219 7.996 1 95.06 11 TYR B C 1
ATOM 1986 O O . TYR B 1 11 ? 6.672 -29.234 8.344 1 95.06 11 TYR B O 1
ATOM 1994 N N . TYR B 1 12 ? 7.293 -27.734 6.773 1 94.31 12 TYR B N 1
ATOM 1995 C CA . TYR B 1 12 ? 6.535 -28.422 5.734 1 94.31 12 TYR B CA 1
ATOM 1996 C C . TYR B 1 12 ? 7.402 -28.703 4.512 1 94.31 12 TYR B C 1
ATOM 1998 O O . TYR B 1 12 ? 7.066 -28.297 3.398 1 94.31 12 TYR B O 1
ATOM 2006 N N . PRO B 1 13 ? 8.438 -29.5 4.613 1 93.31 13 PRO B N 1
ATOM 2007 C CA . PRO B 1 13 ? 9.391 -29.703 3.518 1 93.31 13 PRO B CA 1
ATOM 2008 C C . PRO B 1 13 ? 8.773 -30.453 2.338 1 93.31 13 PRO B C 1
ATOM 2010 O O . PRO B 1 13 ? 9.258 -30.359 1.211 1 93.31 13 PRO B O 1
ATOM 2013 N N . HIS B 1 14 ? 7.73 -31.156 2.504 1 91.25 14 HIS B N 1
ATOM 2014 C CA . HIS B 1 14 ? 7.098 -31.922 1.429 1 91.25 14 HIS B CA 1
ATOM 2015 C C . HIS B 1 14 ? 6.156 -31.031 0.615 1 91.25 14 HIS B C 1
ATOM 2017 O O . HIS B 1 14 ? 5.727 -31.422 -0.476 1 91.25 14 HIS B O 1
ATOM 2023 N N . LEU B 1 15 ? 5.844 -29.828 1.137 1 94.06 15 LEU B N 1
ATOM 2024 C CA . LEU B 1 15 ? 4.875 -28.938 0.499 1 94.06 15 LEU B CA 1
ATOM 2025 C C . LEU B 1 15 ? 5.551 -27.672 0.004 1 94.06 15 LEU B C 1
ATOM 2027 O O . LEU B 1 15 ? 5.066 -27.016 -0.931 1 94.06 15 LEU B O 1
ATOM 2031 N N . VAL B 1 16 ? 6.609 -27.281 0.743 1 96.56 16 VAL B N 1
ATOM 2032 C CA . VAL B 1 16 ? 7.176 -25.953 0.513 1 96.56 16 VAL B CA 1
ATOM 2033 C C . VAL B 1 16 ? 8.656 -26.078 0.152 1 96.56 16 VAL B C 1
ATOM 2035 O O . VAL B 1 16 ? 9.406 -26.781 0.828 1 96.56 16 VAL B O 1
ATOM 2038 N N . GLN B 1 17 ? 9.016 -25.422 -0.896 1 96.06 17 GLN B N 1
ATOM 2039 C CA . GLN B 1 17 ? 10.414 -25.281 -1.298 1 96.06 17 GLN B CA 1
ATOM 2040 C C . GLN B 1 17 ? 10.797 -23.812 -1.459 1 96.06 17 GLN B C 1
ATOM 2042 O O . GLN B 1 17 ? 10.125 -23.078 -2.178 1 96.06 17 GLN B O 1
ATOM 2047 N N . LEU B 1 18 ? 11.844 -23.438 -0.814 1 96.81 18 LEU B N 1
ATOM 2048 C CA . LEU B 1 18 ? 12.344 -22.078 -0.959 1 96.81 18 LEU B CA 1
ATOM 2049 C C . LEU B 1 18 ? 12.992 -21.875 -2.322 1 96.81 18 LEU B C 1
ATOM 2051 O O . LEU B 1 18 ? 13.727 -22.75 -2.799 1 96.81 18 LEU B O 1
ATOM 2055 N N . LEU B 1 19 ? 12.711 -20.828 -2.871 1 95.75 19 LEU B N 1
ATOM 2056 C CA . LEU B 1 19 ? 13.273 -20.453 -4.16 1 95.75 19 LEU B CA 1
ATOM 2057 C C . LEU B 1 19 ? 14.188 -19.234 -4.02 1 95.75 19 LEU B C 1
ATOM 2059 O O . LEU B 1 19 ? 13.828 -18.266 -3.354 1 95.75 19 LEU B O 1
ATOM 2063 N N . GLN B 1 20 ? 15.328 -19.281 -4.566 1 95.44 20 GLN B N 1
ATOM 2064 C CA . GLN B 1 20 ? 16.203 -18.125 -4.73 1 95.44 20 GLN B CA 1
ATOM 2065 C C . GLN B 1 20 ? 16.125 -17.578 -6.148 1 95.44 20 GLN B C 1
ATOM 2067 O O . GLN B 1 20 ? 16.625 -18.188 -7.094 1 95.44 20 GLN B O 1
ATOM 2072 N N . ILE B 1 21 ? 15.578 -16.484 -6.289 1 95.81 21 ILE B N 1
ATOM 2073 C CA . ILE B 1 21 ? 15.266 -15.922 -7.598 1 95.81 21 ILE B CA 1
ATOM 2074 C C . ILE B 1 21 ? 16.438 -15.062 -8.086 1 95.81 21 ILE B C 1
ATOM 2076 O O . ILE B 1 21 ? 16.766 -15.078 -9.273 1 95.81 21 ILE B O 1
ATOM 2080 N N . GLY B 1 22 ? 17 -14.234 -7.184 1 97.38 22 GLY B N 1
ATOM 2081 C CA . GLY B 1 22 ? 18.094 -13.352 -7.555 1 97.38 22 GLY B CA 1
ATOM 2082 C C . GLY B 1 22 ? 18.562 -12.469 -6.41 1 97.38 22 GLY B C 1
ATOM 2083 O O . GLY B 1 22 ? 18.234 -12.719 -5.25 1 97.38 22 GLY B O 1
ATOM 2084 N N . THR B 1 23 ? 19.453 -11.562 -6.789 1 98.06 23 THR B N 1
ATOM 2085 C CA . THR B 1 23 ? 20.016 -10.617 -5.836 1 98.06 23 THR B CA 1
ATOM 2086 C C . THR B 1 23 ? 19.891 -9.188 -6.355 1 98.06 23 THR B C 1
ATOM 2088 O O . THR B 1 23 ? 20.094 -8.93 -7.543 1 98.06 23 THR B O 1
ATOM 2091 N N . THR B 1 24 ? 19.562 -8.305 -5.438 1 98.25 24 THR B N 1
ATOM 2092 C CA . THR B 1 24 ? 19.266 -6.93 -5.824 1 98.25 24 THR B CA 1
ATOM 2093 C C . THR B 1 24 ? 20.547 -6.09 -5.82 1 98.25 24 THR B C 1
ATOM 2095 O O . THR B 1 24 ? 21.625 -6.598 -5.52 1 98.25 24 THR B O 1
ATOM 2098 N N . HIS B 1 25 ? 20.438 -4.773 -6.188 1 97.88 25 HIS B N 1
ATOM 2099 C CA . HIS B 1 25 ? 21.547 -3.824 -6.23 1 97.88 25 HIS B CA 1
ATOM 2100 C C . HIS B 1 25 ? 22.188 -3.668 -4.855 1 97.88 25 HIS B C 1
ATOM 2102 O O . HIS B 1 25 ? 23.406 -3.541 -4.746 1 97.88 25 HIS B O 1
ATOM 2108 N N . GLU B 1 26 ? 21.344 -3.723 -3.803 1 98.06 26 GLU B N 1
ATOM 2109 C CA . GLU B 1 26 ? 21.859 -3.508 -2.457 1 98.06 26 GLU B CA 1
ATOM 2110 C C . GLU B 1 26 ? 22.188 -4.832 -1.772 1 98.06 26 GLU B C 1
ATOM 2112 O O . GLU B 1 26 ? 22.406 -4.871 -0.561 1 98.06 26 GLU B O 1
ATOM 2117 N N . GLY B 1 27 ? 22.062 -5.902 -2.504 1 97.56 27 GLY B N 1
ATOM 2118 C CA . GLY B 1 27 ? 22.562 -7.188 -2.047 1 97.56 27 GLY B CA 1
ATOM 2119 C C . GLY B 1 27 ? 21.516 -8.023 -1.342 1 97.56 27 GLY B C 1
ATOM 2120 O O . GLY B 1 27 ? 21.844 -9.031 -0.71 1 97.56 27 GLY B O 1
ATOM 2121 N N . ARG B 1 28 ? 20.312 -7.691 -1.359 1 97.19 28 ARG B N 1
ATOM 2122 C CA . ARG B 1 28 ? 19.266 -8.5 -0.749 1 97.19 28 ARG B CA 1
ATOM 2123 C C . ARG B 1 28 ? 18.828 -9.617 -1.682 1 97.19 28 ARG B C 1
ATOM 2125 O O . ARG B 1 28 ? 18.875 -9.477 -2.904 1 97.19 28 ARG B O 1
ATOM 2132 N N . SER B 1 29 ? 18.406 -10.625 -1.087 1 96.88 29 SER B N 1
ATOM 2133 C CA . SER B 1 29 ? 17.938 -11.766 -1.866 1 96.88 29 SER B CA 1
ATOM 2134 C C . SER B 1 29 ? 16.469 -11.578 -2.275 1 96.88 29 SER B C 1
ATOM 2136 O O . SER B 1 29 ? 15.664 -11.094 -1.487 1 96.88 29 SER B O 1
ATOM 2138 N N . ILE B 1 30 ? 16.219 -11.875 -3.506 1 97.75 30 ILE B N 1
ATOM 2139 C CA . ILE B 1 30 ? 14.836 -12.062 -3.951 1 97.75 30 ILE B CA 1
ATOM 2140 C C . ILE B 1 30 ? 14.438 -13.531 -3.807 1 97.75 30 ILE B C 1
ATOM 2142 O O . ILE B 1 30 ? 14.961 -14.391 -4.516 1 97.75 30 ILE B O 1
ATOM 2146 N N . GLU B 1 31 ? 13.547 -13.711 -2.852 1 97.38 31 GLU B N 1
ATOM 2147 C CA . GLU B 1 31 ? 13.195 -15.094 -2.545 1 97.38 31 GLU B CA 1
ATOM 2148 C C . GLU B 1 31 ? 11.695 -15.328 -2.684 1 97.38 31 GLU B C 1
ATOM 2150 O O . GLU B 1 31 ? 10.898 -14.391 -2.564 1 97.38 31 GLU B O 1
ATOM 2155 N N . GLY B 1 32 ? 11.359 -16.5 -3.016 1 97 32 GLY B N 1
ATOM 2156 C CA . GLY B 1 32 ? 9.992 -16.984 -3.053 1 97 32 GLY B CA 1
ATOM 2157 C C . GLY B 1 32 ? 9.844 -18.422 -2.584 1 97 32 GLY B C 1
ATOM 2158 O O . GLY B 1 32 ? 10.734 -18.953 -1.931 1 97 32 GLY B O 1
ATOM 2159 N N . VAL B 1 33 ? 8.672 -18.938 -2.783 1 97 33 VAL B N 1
ATOM 2160 C CA . VAL B 1 33 ? 8.43 -20.328 -2.441 1 97 33 VAL B CA 1
ATOM 2161 C C . VAL B 1 33 ? 7.699 -21.031 -3.586 1 97 33 VAL B C 1
ATOM 2163 O O . VAL B 1 33 ? 6.93 -20.391 -4.312 1 97 33 VAL B O 1
ATOM 2166 N N . LYS B 1 34 ? 8.023 -22.188 -3.787 1 94.69 34 LYS B N 1
ATOM 2167 C CA . LYS B 1 34 ? 7.191 -23.125 -4.539 1 94.69 34 LYS B CA 1
ATOM 2168 C C . LYS B 1 34 ? 6.34 -23.969 -3.604 1 94.69 34 LYS B C 1
ATOM 2170 O O . LYS B 1 34 ? 6.855 -24.562 -2.646 1 94.69 34 LYS B O 1
ATOM 2175 N N . ILE B 1 35 ? 5.062 -23.984 -3.775 1 94.88 35 ILE B N 1
ATOM 2176 C CA . ILE B 1 35 ? 4.148 -24.75 -2.939 1 94.88 35 ILE B CA 1
ATOM 2177 C C . ILE B 1 35 ? 3.385 -25.75 -3.803 1 94.88 35 ILE B C 1
ATOM 2179 O O . ILE B 1 35 ? 2.809 -25.391 -4.832 1 94.88 35 ILE B O 1
ATOM 2183 N N . GLY B 1 36 ? 3.363 -26.922 -3.477 1 92.25 36 GLY B N 1
ATOM 2184 C CA . GLY B 1 36 ? 2.68 -28.031 -4.133 1 92.25 36 GLY B CA 1
ATOM 2185 C C . GLY B 1 36 ? 2.938 -29.375 -3.471 1 92.25 36 GLY B C 1
ATOM 2186 O O . GLY B 1 36 ? 3.773 -29.469 -2.57 1 92.25 36 GLY B O 1
ATOM 2187 N N . ILE B 1 37 ? 2.16 -30.328 -3.875 1 86.44 37 ILE B N 1
ATOM 2188 C CA . ILE B 1 37 ? 2.338 -31.656 -3.305 1 86.44 37 ILE B CA 1
ATOM 2189 C C . ILE B 1 37 ? 3.477 -32.375 -4.023 1 86.44 37 ILE B C 1
ATOM 2191 O O . ILE B 1 37 ? 3.604 -32.281 -5.246 1 86.44 37 ILE B O 1
ATOM 2195 N N . ASP B 1 38 ? 4.336 -33.188 -3.289 1 75.75 38 ASP B N 1
ATOM 2196 C CA . ASP B 1 38 ? 5.434 -34.062 -3.713 1 75.75 38 ASP B CA 1
ATOM 2197 C C . ASP B 1 38 ? 6.52 -33.25 -4.426 1 75.75 38 ASP B C 1
ATOM 2199 O O . ASP B 1 38 ? 7.031 -33.656 -5.465 1 75.75 38 ASP B O 1
ATOM 2203 N N . ILE B 1 39 ? 6.641 -31.922 -4.027 1 67.06 39 ILE B N 1
ATOM 2204 C CA . ILE B 1 39 ? 7.656 -31.094 -4.652 1 67.06 39 ILE B CA 1
ATOM 2205 C C . ILE B 1 39 ? 9.047 -31.625 -4.312 1 67.06 39 ILE B C 1
ATOM 2207 O O . ILE B 1 39 ? 9.984 -31.484 -5.102 1 67.06 39 ILE B O 1
ATOM 2211 N N . ASN B 1 40 ? 9.305 -32.188 -3.057 1 59.97 40 ASN B N 1
ATOM 2212 C CA . ASN B 1 40 ? 10.562 -32.812 -2.682 1 59.97 40 ASN B CA 1
ATOM 2213 C C . ASN B 1 40 ? 10.367 -34.281 -2.328 1 59.97 40 ASN B C 1
ATOM 2215 O O . ASN B 1 40 ? 10.211 -34.656 -1.155 1 59.97 40 ASN B O 1
ATOM 2219 N N . PRO B 1 41 ? 10.148 -35.156 -3.301 1 53.94 41 PRO B N 1
ATOM 2220 C CA . PRO B 1 41 ? 9.891 -36.531 -2.912 1 53.94 41 PRO B CA 1
ATOM 2221 C C . PRO B 1 41 ? 11.047 -37.156 -2.123 1 53.94 41 PRO B C 1
ATOM 2223 O O . PRO B 1 41 ? 12.203 -36.75 -2.309 1 53.94 41 PRO B O 1
ATOM 2226 N N . PRO B 1 42 ? 10.766 -37.812 -0.904 1 48.06 42 PRO B N 1
ATOM 2227 C CA . PRO B 1 42 ? 11.844 -38.438 -0.153 1 48.06 42 PRO B CA 1
ATOM 2228 C C . PRO B 1 42 ? 12.82 -39.188 -1.053 1 48.06 42 PRO B C 1
ATOM 2230 O O . PRO B 1 42 ? 12.445 -39.656 -2.139 1 48.06 42 PRO B O 1
ATOM 2233 N N . SER B 1 43 ? 14.109 -38.969 -0.798 1 42.53 43 SER B N 1
ATOM 2234 C CA . SER B 1 43 ? 15.125 -39.812 -1.442 1 42.53 43 SER B CA 1
ATOM 2235 C C . SER B 1 43 ? 14.797 -41.281 -1.301 1 42.53 43 SER B C 1
ATOM 2237 O O . SER B 1 43 ? 14.555 -41.781 -0.194 1 42.53 43 SER B O 1
ATOM 2239 N N . SER B 1 44 ? 14.133 -41.969 -2.035 1 37.81 44 SER B N 1
ATOM 2240 C CA . SER B 1 44 ? 13.984 -43.438 -1.971 1 37.81 44 SER B CA 1
ATOM 2241 C C . SER B 1 44 ? 15.336 -44.125 -1.742 1 37.81 44 SER B C 1
ATOM 2243 O O . SER B 1 44 ? 16.094 -44.312 -2.686 1 37.81 44 SER B O 1
ATOM 2245 N N . ASP B 1 45 ? 16.219 -43.906 -0.846 1 35.94 45 ASP B N 1
ATOM 2246 C CA . ASP B 1 45 ? 17.094 -45.062 -0.682 1 35.94 45 ASP B CA 1
ATOM 2247 C C . ASP B 1 45 ? 16.297 -46.312 -0.376 1 35.94 45 ASP B C 1
ATOM 2249 O O . ASP B 1 45 ? 16.875 -47.406 -0.223 1 35.94 45 ASP B O 1
ATOM 2253 N N . PHE B 1 46 ? 15.281 -46.438 0.524 1 34.31 46 PHE B N 1
ATOM 2254 C CA . PHE B 1 46 ? 14.758 -47.75 0.811 1 34.31 46 PHE B CA 1
ATOM 2255 C C . PHE B 1 46 ? 14.18 -48.406 -0.447 1 34.31 46 PHE B C 1
ATOM 2257 O O . PHE B 1 46 ? 13.156 -47.938 -0.963 1 34.31 46 PHE B O 1
ATOM 2264 N N . GLU B 1 47 ? 15.031 -49.062 -1.318 1 34.12 47 GLU B N 1
ATOM 2265 C CA . GLU B 1 47 ? 14.883 -50.062 -2.389 1 34.12 47 GLU B CA 1
ATOM 2266 C C . GLU B 1 47 ? 13.828 -51.094 -2.035 1 34.12 47 GLU B C 1
ATOM 2268 O O . GLU B 1 47 ? 13.82 -52.188 -2.607 1 34.12 47 GLU B O 1
ATOM 2273 N N . GLN B 1 48 ? 13.203 -51.219 -0.783 1 31.75 48 GLN B N 1
ATOM 2274 C CA . GLN B 1 48 ? 12.438 -52.438 -0.661 1 31.75 48 GLN B CA 1
ATOM 2275 C C . GLN B 1 48 ? 11.688 -52.75 -1.95 1 31.75 48 GLN B C 1
ATOM 2277 O O . GLN B 1 48 ? 11.273 -51.844 -2.672 1 31.75 48 GLN B O 1
ATOM 2282 N N . ASN B 1 49 ? 11.633 -54.281 -2.346 1 31.33 49 ASN B N 1
ATOM 2283 C CA . ASN B 1 49 ? 11.266 -55.188 -3.434 1 31.33 49 ASN B CA 1
ATOM 2284 C C . ASN B 1 49 ? 9.883 -54.875 -3.986 1 31.33 49 ASN B C 1
ATOM 2286 O O . ASN B 1 49 ? 9.344 -55.625 -4.797 1 31.33 49 ASN B O 1
ATOM 2290 N N . HIS B 1 50 ? 8.938 -54.594 -3.002 1 30.3 50 HIS B N 1
ATOM 2291 C CA . HIS B 1 50 ? 7.641 -54.781 -3.641 1 30.3 50 HIS B CA 1
ATOM 2292 C C . HIS B 1 50 ? 7.59 -54.094 -5.008 1 30.3 50 HIS B C 1
ATOM 2294 O O . HIS B 1 50 ? 8 -52.938 -5.148 1 30.3 50 HIS B O 1
ATOM 2300 N N . ASN B 1 51 ? 7.781 -54.844 -6.18 1 30.8 51 ASN B N 1
ATOM 2301 C CA . ASN B 1 51 ? 7.438 -54.781 -7.594 1 30.8 51 ASN B CA 1
ATOM 2302 C C . ASN B 1 51 ? 6.293 -53.812 -7.863 1 30.8 51 ASN B C 1
ATOM 2304 O O . ASN B 1 51 ? 5.691 -53.844 -8.938 1 30.8 51 ASN B O 1
ATOM 2308 N N . GLU B 1 52 ? 5.57 -53.562 -6.773 1 32.91 52 GLU B N 1
ATOM 2309 C CA . GLU B 1 52 ? 4.414 -52.844 -7.305 1 32.91 52 GLU B CA 1
ATOM 2310 C C . GLU B 1 52 ? 4.848 -51.594 -8.086 1 32.91 52 GLU B C 1
ATOM 2312 O O . GLU B 1 52 ? 5.668 -50.812 -7.617 1 32.91 52 GLU B O 1
ATOM 2317 N N . VAL B 1 53 ? 4.988 -51.688 -9.453 1 30.55 53 VAL B N 1
ATOM 2318 C CA . VAL B 1 53 ? 4.898 -50.688 -10.523 1 30.55 53 VAL B CA 1
ATOM 2319 C C . VAL B 1 53 ? 4.301 -49.406 -9.984 1 30.55 53 VAL B C 1
ATOM 2321 O O . VAL B 1 53 ? 3.088 -49.312 -9.766 1 30.55 53 VAL B O 1
ATOM 2324 N N . VAL B 1 54 ? 4.73 -49 -8.781 1 34.53 54 VAL B N 1
ATOM 2325 C CA . VAL B 1 54 ? 4.199 -47.656 -8.75 1 34.53 54 VAL B CA 1
ATOM 2326 C C . VAL B 1 54 ? 4.297 -47.031 -10.148 1 34.53 54 VAL B C 1
ATOM 2328 O O . VAL B 1 54 ? 5.387 -46.938 -10.711 1 34.53 54 VAL B O 1
ATOM 2331 N N . ASN B 1 55 ? 3.373 -47.469 -11.102 1 32.69 55 ASN B N 1
ATOM 2332 C CA . ASN B 1 55 ? 3.131 -46.781 -12.359 1 32.69 55 ASN B CA 1
ATOM 2333 C C . ASN B 1 55 ? 3.74 -45.375 -12.367 1 32.69 55 ASN B C 1
ATOM 2335 O O . ASN B 1 55 ? 3.406 -44.562 -11.523 1 32.69 55 ASN B O 1
ATOM 2339 N N . LYS B 1 56 ? 5.109 -45.188 -12.516 1 37.53 56 LYS B N 1
ATOM 2340 C CA . LYS B 1 56 ? 5.645 -44 -13.172 1 37.53 56 LYS B CA 1
ATOM 2341 C C . LYS B 1 56 ? 4.535 -43.188 -13.836 1 37.53 56 LYS B C 1
ATOM 2343 O O . LYS B 1 56 ? 4.551 -42.969 -15.047 1 37.53 56 LYS B O 1
ATOM 2348 N N . THR B 1 57 ? 3.338 -43.531 -13.578 1 36.59 57 THR B N 1
ATOM 2349 C CA . THR B 1 57 ? 2.225 -42.812 -14.203 1 36.59 57 THR B CA 1
ATOM 2350 C C . THR B 1 57 ? 2.588 -41.344 -14.461 1 36.59 57 THR B C 1
ATOM 2352 O O . THR B 1 57 ? 3.484 -40.812 -13.812 1 36.59 57 THR B O 1
ATOM 2355 N N . GLN B 1 58 ? 1.879 -40.75 -15.492 1 38.09 58 GLN B N 1
ATOM 2356 C CA . GLN B 1 58 ? 1.88 -39.438 -16.094 1 38.09 58 GLN B CA 1
ATOM 2357 C C . GLN B 1 58 ? 2.1 -38.344 -15.055 1 38.09 58 GLN B C 1
ATOM 2359 O O . GLN B 1 58 ? 1.227 -38.094 -14.227 1 38.09 58 GLN B O 1
ATOM 2364 N N . LYS B 1 59 ? 3.18 -38.406 -14.266 1 47.03 59 LYS B N 1
ATOM 2365 C CA . LYS B 1 59 ? 3.412 -37.125 -13.602 1 47.03 59 LYS B CA 1
ATOM 2366 C C . LYS B 1 59 ? 2.592 -36 -14.258 1 47.03 59 LYS B C 1
ATOM 2368 O O . LYS B 1 59 ? 2.967 -35.469 -15.305 1 47.03 59 LYS B O 1
ATOM 2373 N N . ARG B 1 60 ? 1.312 -36.219 -14.281 1 50.28 60 ARG B N 1
ATOM 2374 C CA . ARG B 1 60 ? 0.503 -35.156 -14.852 1 50.28 60 ARG B CA 1
ATOM 2375 C C . ARG B 1 60 ? 1.128 -33.781 -14.578 1 50.28 60 ARG B C 1
ATOM 2377 O O . ARG B 1 60 ? 1.433 -33.438 -13.43 1 50.28 60 ARG B O 1
ATOM 2384 N N . GLN B 1 61 ? 1.819 -33.312 -15.562 1 63.81 61 GLN B N 1
ATOM 2385 C CA . GLN B 1 61 ? 2.422 -31.969 -15.555 1 63.81 61 GLN B CA 1
ATOM 2386 C C . GLN B 1 61 ? 1.521 -30.953 -14.852 1 63.81 61 GLN B C 1
ATOM 2388 O O . GLN B 1 61 ? 0.419 -30.672 -15.32 1 63.81 61 GLN B O 1
ATOM 2393 N N . LYS B 1 62 ? 1.724 -30.859 -13.539 1 76.81 62 LYS B N 1
ATOM 2394 C CA . LYS B 1 62 ? 0.951 -29.875 -12.797 1 76.81 62 LYS B CA 1
ATOM 2395 C C . LYS B 1 62 ? 1.023 -28.5 -13.461 1 76.81 62 LYS B C 1
ATOM 2397 O O . LYS B 1 62 ? 1.999 -28.188 -14.148 1 76.81 62 LYS B O 1
ATOM 2402 N N . ARG B 1 63 ? -0.083 -27.891 -13.391 1 80.62 63 ARG B N 1
ATOM 2403 C CA . ARG B 1 63 ? -0.087 -26.484 -13.805 1 80.62 63 ARG B CA 1
ATOM 2404 C C . ARG B 1 63 ? 0.699 -25.625 -12.828 1 80.62 63 ARG B C 1
ATOM 2406 O O . ARG B 1 63 ? 0.834 -25.969 -11.656 1 80.62 63 ARG B O 1
ATOM 2413 N N . ALA B 1 64 ? 1.352 -24.656 -13.406 1 85.69 64 ALA B N 1
ATOM 2414 C CA . ALA B 1 64 ? 2.092 -23.719 -12.578 1 85.69 64 ALA B CA 1
ATOM 2415 C C . ALA B 1 64 ? 1.352 -22.391 -12.469 1 85.69 64 ALA B C 1
ATOM 2417 O O . ALA B 1 64 ? 0.796 -21.891 -13.453 1 85.69 64 ALA B O 1
ATOM 2418 N N . PHE B 1 65 ? 1.257 -21.828 -11.273 1 87.69 65 PHE B N 1
ATOM 2419 C CA . PHE B 1 65 ? 0.666 -20.531 -11.016 1 87.69 65 PHE B CA 1
ATOM 2420 C C . PHE B 1 65 ? 1.674 -19.594 -10.352 1 87.69 65 PHE B C 1
ATOM 2422 O O . PHE B 1 65 ? 2.189 -19.906 -9.273 1 87.69 65 PHE B O 1
ATOM 2429 N N . TRP B 1 66 ? 1.959 -18.453 -11.031 1 91.12 66 TRP B N 1
ATOM 2430 C CA . TRP B 1 66 ? 2.945 -17.5 -10.531 1 91.12 66 TRP B CA 1
ATOM 2431 C C . TRP B 1 66 ? 2.262 -16.312 -9.867 1 91.12 66 TRP B C 1
ATOM 2433 O O . TRP B 1 66 ? 1.319 -15.742 -10.414 1 91.12 66 TRP B O 1
ATOM 2443 N N . ILE B 1 67 ? 2.678 -16.016 -8.648 1 91.19 67 ILE B N 1
ATOM 2444 C CA . ILE B 1 67 ? 2.221 -14.828 -7.918 1 91.19 67 ILE B CA 1
ATOM 2445 C C . ILE B 1 67 ? 3.424 -14.016 -7.445 1 91.19 67 ILE B C 1
ATOM 2447 O O . ILE B 1 67 ? 4.324 -14.555 -6.793 1 91.19 67 ILE B O 1
ATOM 2451 N N . ASP B 1 68 ? 3.488 -12.812 -7.766 1 92.38 68 ASP B N 1
ATOM 2452 C CA . ASP B 1 68 ? 4.516 -11.945 -7.195 1 92.38 68 ASP B CA 1
ATOM 2453 C C . ASP B 1 68 ? 3.908 -10.664 -6.633 1 92.38 68 ASP B C 1
ATOM 2455 O O . ASP B 1 68 ? 2.807 -10.273 -7.02 1 92.38 68 ASP B O 1
ATOM 2459 N N . GLY B 1 69 ? 4.621 -10.109 -5.648 1 92.88 69 GLY B N 1
ATOM 2460 C CA . GLY B 1 69 ? 4.164 -8.875 -5.02 1 92.88 69 GLY B CA 1
ATOM 2461 C C . GLY B 1 69 ? 5.273 -7.867 -4.801 1 92.88 69 GLY B C 1
ATOM 2462 O O . GLY B 1 69 ? 6.453 -8.188 -4.984 1 92.88 69 GLY B O 1
ATOM 2463 N N . ASN B 1 70 ? 4.809 -6.695 -4.547 1 94.31 70 ASN B N 1
ATOM 2464 C CA . ASN B 1 70 ? 5.656 -5.605 -4.078 1 94.31 70 ASN B CA 1
ATOM 2465 C C . ASN B 1 70 ? 6.719 -5.234 -5.109 1 94.31 70 ASN B C 1
ATOM 2467 O O . ASN B 1 70 ? 7.883 -5.043 -4.766 1 94.31 70 ASN B O 1
ATOM 2471 N N . MET B 1 71 ? 6.324 -5.207 -6.312 1 93.38 71 MET B N 1
ATOM 2472 C CA . MET B 1 71 ? 7.191 -4.672 -7.355 1 93.38 71 MET B CA 1
ATOM 2473 C C . MET B 1 71 ? 7.453 -3.186 -7.137 1 93.38 71 MET B C 1
ATOM 2475 O O . MET B 1 71 ? 8.586 -2.723 -7.281 1 93.38 71 MET B O 1
ATOM 2479 N N . HIS B 1 72 ? 6.309 -2.469 -6.898 1 93.94 72 HIS B N 1
ATOM 2480 C CA . HIS B 1 72 ? 6.465 -1.118 -6.375 1 93.94 72 HIS B CA 1
ATOM 2481 C C . HIS B 1 72 ? 6.684 -1.137 -4.863 1 93.94 72 HIS B C 1
ATOM 2483 O O . HIS B 1 72 ? 5.945 -1.802 -4.133 1 93.94 72 HIS B O 1
ATOM 2489 N N . ALA B 1 73 ? 7.621 -0.403 -4.469 1 95.94 73 ALA B N 1
ATOM 2490 C CA . ALA B 1 73 ? 8.086 -0.474 -3.088 1 95.94 73 ALA B CA 1
ATOM 2491 C C . ALA B 1 73 ? 6.969 -0.102 -2.115 1 95.94 73 ALA B C 1
ATOM 2493 O O . ALA B 1 73 ? 6.867 -0.675 -1.028 1 95.94 73 ALA B O 1
ATOM 2494 N N . ARG B 1 74 ? 6.105 0.779 -2.508 1 92.75 74 ARG B N 1
ATOM 2495 C CA . ARG B 1 74 ? 5.113 1.352 -1.602 1 92.75 74 ARG B CA 1
ATOM 2496 C C . ARG B 1 74 ? 3.838 0.518 -1.59 1 92.75 74 ARG B C 1
ATOM 2498 O O . ARG B 1 74 ? 2.9 0.818 -0.847 1 92.75 74 ARG B O 1
ATOM 2505 N N . GLU B 1 75 ? 3.775 -0.51 -2.328 1 91.06 75 GLU B N 1
ATOM 2506 C CA . GLU B 1 75 ? 2.568 -1.328 -2.398 1 91.06 75 GLU B CA 1
ATOM 2507 C C . GLU B 1 75 ? 2.617 -2.471 -1.387 1 91.06 75 GLU B C 1
ATOM 2509 O O . GLU B 1 75 ? 2.625 -3.643 -1.768 1 91.06 75 GLU B O 1
ATOM 2514 N N . TRP B 1 76 ? 2.438 -2.1 -0.208 1 93.25 76 TRP B N 1
ATOM 2515 C CA . TRP B 1 76 ? 2.613 -3.045 0.889 1 93.25 76 TRP B CA 1
ATOM 2516 C C . TRP B 1 76 ? 1.501 -4.09 0.892 1 93.25 76 TRP B C 1
ATOM 2518 O O . TRP B 1 76 ? 1.727 -5.246 1.256 1 93.25 76 TRP B O 1
ATOM 2528 N N . ALA B 1 77 ? 0.336 -3.723 0.406 1 92.62 77 ALA B N 1
ATOM 2529 C CA . ALA B 1 77 ? -0.797 -4.645 0.387 1 92.62 77 ALA B CA 1
ATOM 2530 C C . ALA B 1 77 ? -0.493 -5.867 -0.471 1 92.62 77 ALA B C 1
ATOM 2532 O O . ALA B 1 77 ? -0.941 -6.977 -0.165 1 92.62 77 ALA B O 1
ATOM 2533 N N . SER B 1 78 ? 0.265 -5.699 -1.482 1 92.62 78 SER B N 1
ATOM 2534 C CA . SER B 1 78 ? 0.538 -6.801 -2.4 1 92.62 78 SER B CA 1
ATOM 2535 C C . SER B 1 78 ? 1.438 -7.848 -1.756 1 92.62 78 SER B C 1
ATOM 2537 O O . SER B 1 78 ? 1.214 -9.047 -1.918 1 92.62 78 SER B O 1
ATOM 2539 N N . SER B 1 79 ? 2.482 -7.383 -1.036 1 93.62 79 SER B N 1
ATOM 2540 C CA . SER B 1 79 ? 3.336 -8.328 -0.324 1 93.62 79 SER B CA 1
ATOM 2541 C C . SER B 1 79 ? 2.553 -9.094 0.737 1 93.62 79 SER B C 1
ATOM 2543 O O . SER B 1 79 ? 2.693 -10.312 0.864 1 93.62 79 SER B O 1
ATOM 2545 N N . HIS B 1 80 ? 1.73 -8.383 1.426 1 93.5 80 HIS B N 1
ATOM 2546 C CA . HIS B 1 80 ? 0.921 -9.008 2.463 1 93.5 80 HIS B CA 1
ATOM 2547 C C . HIS B 1 80 ? -0.064 -10.008 1.863 1 93.5 80 HIS B C 1
ATOM 2549 O O . HIS B 1 80 ? -0.326 -11.055 2.453 1 93.5 80 HIS B O 1
ATOM 2555 N N . THR B 1 81 ? -0.61 -9.648 0.74 1 93.12 81 THR B N 1
ATOM 2556 C CA . THR B 1 81 ? -1.54 -10.539 0.059 1 93.12 81 THR B CA 1
ATOM 2557 C C . THR B 1 81 ? -0.847 -11.844 -0.341 1 93.12 81 THR B C 1
ATOM 2559 O O . THR B 1 81 ? -1.387 -12.93 -0.131 1 93.12 81 THR B O 1
ATOM 2562 N N . ALA B 1 82 ? 0.342 -11.719 -0.898 1 94 82 ALA B N 1
ATOM 2563 C CA . ALA B 1 82 ? 1.104 -12.906 -1.278 1 94 82 ALA B CA 1
ATOM 2564 C C . ALA B 1 82 ? 1.366 -13.797 -0.069 1 94 82 ALA B C 1
ATOM 2566 O O . ALA B 1 82 ? 1.194 -15.016 -0.142 1 94 82 ALA B O 1
ATOM 2567 N N . LEU B 1 83 ? 1.738 -13.195 1.034 1 95.19 83 LEU B N 1
ATOM 2568 C CA . LEU B 1 83 ? 2.004 -13.953 2.25 1 95.19 83 LEU B CA 1
ATOM 2569 C C . LEU B 1 83 ? 0.725 -14.586 2.785 1 95.19 83 LEU B C 1
ATOM 2571 O O . LEU B 1 83 ? 0.751 -15.711 3.295 1 95.19 83 LEU B O 1
ATOM 2575 N N . PHE B 1 84 ? -0.339 -13.875 2.676 1 93.5 84 PHE B N 1
ATOM 2576 C CA . PHE B 1 84 ? -1.641 -14.391 3.084 1 93.5 84 PHE B CA 1
ATOM 2577 C C . PHE B 1 84 ? -2 -15.641 2.289 1 93.5 84 PHE B C 1
ATOM 2579 O O . PHE B 1 84 ? -2.461 -16.625 2.857 1 93.5 84 PHE B O 1
ATOM 2586 N N . ILE B 1 85 ? -1.787 -15.586 1.029 1 92.25 85 ILE B N 1
ATOM 2587 C CA . ILE B 1 85 ? -2.09 -16.719 0.161 1 92.25 85 ILE B CA 1
ATOM 2588 C C . ILE B 1 85 ? -1.22 -17.906 0.55 1 92.25 85 ILE B C 1
ATOM 2590 O O . ILE B 1 85 ? -1.71 -19.047 0.645 1 92.25 85 ILE B O 1
ATOM 2594 N N . ILE B 1 86 ? 0.087 -17.641 0.793 1 95.12 86 ILE B N 1
ATOM 2595 C CA . ILE B 1 86 ? 0.98 -18.703 1.246 1 95.12 86 ILE B CA 1
ATOM 2596 C C . ILE B 1 86 ? 0.414 -19.359 2.508 1 95.12 86 ILE B C 1
ATOM 2598 O O . ILE B 1 86 ? 0.295 -20.578 2.584 1 95.12 86 ILE B O 1
ATOM 2602 N N . ASN B 1 87 ? 0.057 -18.531 3.426 1 94.19 87 ASN B N 1
ATOM 2603 C CA . ASN B 1 87 ? -0.468 -19.031 4.691 1 94.19 87 ASN B CA 1
ATOM 2604 C C . ASN B 1 87 ? -1.75 -19.844 4.492 1 94.19 87 ASN B C 1
ATOM 2606 O O . ASN B 1 87 ? -1.93 -20.891 5.102 1 94.19 87 ASN B O 1
ATOM 2610 N N . GLN B 1 88 ? -2.627 -19.375 3.662 1 91.19 88 GLN B N 1
ATOM 2611 C CA . GLN B 1 88 ? -3.887 -20.062 3.4 1 91.19 88 GLN B CA 1
ATOM 2612 C C . GLN B 1 88 ? -3.643 -21.438 2.775 1 91.19 88 GLN B C 1
ATOM 2614 O O . GLN B 1 88 ? -4.285 -22.422 3.15 1 91.19 88 GLN B O 1
ATOM 2619 N N . LEU B 1 89 ? -2.744 -21.5 1.811 1 92 89 LEU B N 1
ATOM 2620 C CA . LEU B 1 89 ? -2.436 -22.75 1.127 1 92 89 LEU B CA 1
ATOM 2621 C C . LEU B 1 89 ? -1.88 -23.781 2.104 1 92 89 LEU B C 1
ATOM 2623 O O . LEU B 1 89 ? -2.281 -24.938 2.078 1 92 89 LEU B O 1
ATOM 2627 N N . ILE B 1 90 ? -0.962 -23.312 2.969 1 93.69 90 ILE B N 1
ATOM 2628 C CA . ILE B 1 90 ? -0.273 -24.234 3.867 1 93.69 90 ILE B CA 1
ATOM 2629 C C . ILE B 1 90 ? -1.199 -24.625 5.016 1 93.69 90 ILE B C 1
ATOM 2631 O O . ILE B 1 90 ? -1.298 -25.797 5.371 1 93.69 90 ILE B O 1
ATOM 2635 N N . ALA B 1 91 ? -1.903 -23.656 5.57 1 89.38 91 ALA B N 1
ATOM 2636 C CA . ALA B 1 91 ? -2.762 -23.891 6.73 1 89.38 91 ALA B CA 1
ATOM 2637 C C . ALA B 1 91 ? -3.949 -24.781 6.363 1 89.38 91 ALA B C 1
ATOM 2639 O O . ALA B 1 91 ? -4.492 -25.484 7.215 1 89.38 91 ALA B O 1
ATOM 2640 N N . SER B 1 92 ? -4.301 -24.781 5.172 1 84.62 92 SER B N 1
ATOM 2641 C CA . SER B 1 92 ? -5.512 -25.484 4.766 1 84.62 92 SER B CA 1
ATOM 2642 C C . SER B 1 92 ? -5.191 -26.891 4.262 1 84.62 92 SER B C 1
ATOM 2644 O O . SER B 1 92 ? -6.098 -27.688 4.016 1 84.62 92 SER B O 1
ATOM 2646 N N . TYR B 1 93 ? -3.998 -27.125 4.066 1 87 93 TYR B N 1
ATOM 2647 C CA . TYR B 1 93 ? -3.619 -28.438 3.555 1 87 93 TYR B CA 1
ATOM 2648 C C . TYR B 1 93 ? -4.098 -29.547 4.484 1 87 93 TYR B C 1
ATOM 2650 O O . TYR B 1 93 ? -3.883 -29.484 5.695 1 87 93 TYR B O 1
ATOM 2658 N N . GLY B 1 94 ? -4.75 -30.516 3.877 1 86.19 94 GLY B N 1
ATOM 2659 C CA . GLY B 1 94 ? -5.254 -31.641 4.641 1 86.19 94 GLY B CA 1
ATOM 2660 C C . GLY B 1 94 ? -6.527 -31.328 5.402 1 86.19 94 GLY B C 1
ATOM 2661 O O . GLY B 1 94 ? -7.172 -32.219 5.949 1 86.19 94 GLY B O 1
ATOM 2662 N N . LYS B 1 95 ? -6.855 -30.141 5.488 1 85.31 95 LYS B N 1
ATOM 2663 C CA . LYS B 1 95 ? -8.039 -29.734 6.238 1 85.31 95 LYS B CA 1
ATOM 2664 C C . LYS B 1 95 ? -9.164 -29.312 5.301 1 85.31 95 LYS B C 1
ATOM 2666 O O . LYS B 1 95 ? -10.328 -29.656 5.52 1 85.31 95 LYS B O 1
ATOM 2671 N N . ASP B 1 96 ? -8.758 -28.609 4.355 1 83.44 96 ASP B N 1
ATOM 2672 C CA . ASP B 1 96 ? -9.711 -28.156 3.346 1 83.44 96 ASP B CA 1
ATOM 2673 C C . ASP B 1 96 ? -9.539 -28.938 2.047 1 83.44 96 ASP B C 1
ATOM 2675 O O . ASP B 1 96 ? -8.484 -28.875 1.411 1 83.44 96 ASP B O 1
ATOM 2679 N N . THR B 1 97 ? -10.578 -29.641 1.685 1 83.12 97 THR B N 1
ATOM 2680 C CA . THR B 1 97 ? -10.5 -30.531 0.532 1 83.12 97 THR B CA 1
ATOM 2681 C C . THR B 1 97 ? -10.281 -29.734 -0.752 1 83.12 97 THR B C 1
ATOM 2683 O O . THR B 1 97 ? -9.555 -30.172 -1.645 1 83.12 97 THR B O 1
ATOM 2686 N N . PHE B 1 98 ? -10.844 -28.609 -0.727 1 81.56 98 PHE B N 1
ATOM 2687 C CA . PHE B 1 98 ? -10.773 -27.781 -1.923 1 81.56 98 PHE B CA 1
ATOM 2688 C C . PHE B 1 98 ? -9.352 -27.297 -2.158 1 81.56 98 PHE B C 1
ATOM 2690 O O . PHE B 1 98 ? -8.789 -27.484 -3.24 1 81.56 98 PHE B O 1
ATOM 2697 N N . LEU B 1 99 ? -8.727 -26.766 -1.242 1 84.25 99 LEU B N 1
ATOM 2698 C CA . LEU B 1 99 ? -7.371 -26.25 -1.364 1 84.25 99 LEU B CA 1
ATOM 2699 C C . LEU B 1 99 ? -6.348 -27.375 -1.457 1 84.25 99 LEU B C 1
ATOM 2701 O O . LEU B 1 99 ? -5.332 -27.25 -2.145 1 84.25 99 LEU B O 1
ATOM 2705 N N . THR B 1 100 ? -6.684 -28.453 -0.812 1 87.06 100 THR B N 1
ATOM 2706 C CA . THR B 1 100 ? -5.797 -29.594 -0.906 1 87.06 100 THR B CA 1
ATOM 2707 C C . THR B 1 100 ? -5.746 -30.125 -2.336 1 87.06 100 THR B C 1
ATOM 2709 O O . THR B 1 100 ? -4.672 -30.453 -2.85 1 87.06 100 THR B O 1
ATOM 2712 N N . LYS B 1 101 ? -6.895 -30.188 -2.959 1 85 101 LYS B N 1
ATOM 2713 C CA . LYS B 1 101 ? -6.961 -30.656 -4.34 1 85 101 LYS B CA 1
ATOM 2714 C C . LYS B 1 101 ? -6.223 -29.703 -5.281 1 85 101 LYS B C 1
ATOM 2716 O O . LYS B 1 101 ? -5.605 -30.141 -6.254 1 85 101 LYS B O 1
ATOM 2721 N N . ALA B 1 102 ? -6.352 -28.422 -4.996 1 85.25 102 ALA B N 1
ATOM 2722 C CA . ALA B 1 102 ? -5.621 -27.453 -5.793 1 85.25 102 ALA B CA 1
ATOM 2723 C C . ALA B 1 102 ? -4.121 -27.719 -5.75 1 85.25 102 ALA B C 1
ATOM 2725 O O . ALA B 1 102 ? -3.439 -27.625 -6.773 1 85.25 102 ALA B O 1
ATOM 2726 N N . LEU B 1 103 ? -3.613 -28.141 -4.613 1 88.62 103 LEU B N 1
ATOM 2727 C CA . LEU B 1 103 ? -2.189 -28.391 -4.434 1 88.62 103 LEU B CA 1
ATOM 2728 C C . LEU B 1 103 ? -1.765 -29.656 -5.148 1 88.62 103 LEU B C 1
ATOM 2730 O O . LEU B 1 103 ? -0.583 -29.859 -5.441 1 88.62 103 LEU B O 1
ATOM 2734 N N . GLU B 1 104 ? -2.709 -30.5 -5.41 1 85.12 104 GLU B N 1
ATOM 2735 C CA . GLU B 1 104 ? -2.434 -31.734 -6.145 1 85.12 104 GLU B CA 1
ATOM 2736 C C . GLU B 1 104 ? -2.283 -31.453 -7.637 1 85.12 104 GLU B C 1
ATOM 2738 O O . GLU B 1 104 ? -1.591 -32.188 -8.344 1 85.12 104 GLU B O 1
ATOM 2743 N N . GLN B 1 105 ? -2.902 -30.328 -8.008 1 84.75 105 GLN B N 1
ATOM 2744 C CA . GLN B 1 105 ? -2.994 -30.109 -9.445 1 84.75 105 GLN B CA 1
ATOM 2745 C C . GLN B 1 105 ? -2.131 -28.922 -9.875 1 84.75 105 GLN B C 1
ATOM 2747 O O . GLN B 1 105 ? -1.829 -28.75 -11.055 1 84.75 105 GLN B O 1
ATOM 2752 N N . ILE B 1 106 ? -1.829 -28.094 -8.969 1 86.75 106 ILE B N 1
ATOM 2753 C CA . ILE B 1 106 ? -1.154 -26.844 -9.289 1 86.75 106 ILE B CA 1
ATOM 2754 C C . ILE B 1 106 ? 0.089 -26.688 -8.422 1 86.75 106 ILE B C 1
ATOM 2756 O O . ILE B 1 106 ? 0.052 -26.953 -7.219 1 86.75 106 ILE B O 1
ATOM 2760 N N . ASP B 1 107 ? 1.178 -26.297 -9.062 1 89.06 107 ASP B N 1
ATOM 2761 C CA . ASP B 1 107 ? 2.336 -25.781 -8.344 1 89.06 107 ASP B CA 1
ATOM 2762 C C . ASP B 1 107 ? 2.314 -24.266 -8.289 1 89.06 107 ASP B C 1
ATOM 2764 O O . ASP B 1 107 ? 2.279 -23.609 -9.336 1 89.06 107 ASP B O 1
ATOM 2768 N N . PHE B 1 108 ? 2.348 -23.75 -7.109 1 91.88 108 PHE B N 1
ATOM 2769 C CA . PHE B 1 108 ? 2.328 -22.312 -6.93 1 91.88 108 PHE B CA 1
ATOM 2770 C C . PHE B 1 108 ? 3.738 -21.766 -6.742 1 91.88 108 PHE B C 1
ATOM 2772 O O . PHE B 1 108 ? 4.496 -22.266 -5.906 1 91.88 108 PHE B O 1
ATOM 2779 N N . TYR B 1 109 ? 4.07 -20.859 -7.57 1 93.19 109 TYR B N 1
ATOM 2780 C CA . TYR B 1 109 ? 5.293 -20.078 -7.402 1 93.19 109 TYR B CA 1
ATOM 2781 C C . TYR B 1 109 ? 4.977 -18.672 -6.895 1 93.19 109 TYR B C 1
ATOM 2783 O O . TYR B 1 109 ? 4.371 -17.875 -7.605 1 93.19 109 TYR B O 1
ATOM 2791 N N . ILE B 1 110 ? 5.414 -18.391 -5.652 1 95.19 110 ILE B N 1
ATOM 2792 C CA . ILE B 1 110 ? 5.012 -17.141 -5.023 1 95.19 110 ILE B CA 1
ATOM 2793 C C . ILE B 1 110 ? 6.25 -16.359 -4.574 1 95.19 110 ILE B C 1
ATOM 2795 O O . ILE B 1 110 ? 7.074 -16.891 -3.822 1 95.19 110 ILE B O 1
ATOM 2799 N N . VAL B 1 111 ? 6.41 -15.211 -5.078 1 96.44 111 VAL B N 1
ATOM 2800 C CA . VAL B 1 111 ? 7.461 -14.273 -4.684 1 96.44 111 VAL B CA 1
ATOM 2801 C C . VAL B 1 111 ? 6.836 -13.055 -4.008 1 96.44 111 VAL B C 1
ATOM 2803 O O . VAL B 1 111 ? 6.457 -12.094 -4.676 1 96.44 111 VAL B O 1
ATOM 2806 N N . PRO B 1 112 ? 6.812 -13.016 -2.711 1 96.69 112 PRO B N 1
ATOM 2807 C CA . PRO B 1 112 ? 6.055 -11.984 -2.004 1 96.69 112 PRO B CA 1
ATOM 2808 C C . PRO B 1 112 ? 6.645 -10.586 -2.191 1 96.69 112 PRO B C 1
ATOM 2810 O O . PRO B 1 112 ? 5.934 -9.594 -2.047 1 96.69 112 PRO B O 1
ATOM 2813 N N . CYS B 1 113 ? 7.945 -10.531 -2.486 1 96.94 113 CYS B N 1
ATOM 2814 C CA . CYS B 1 113 ? 8.586 -9.227 -2.646 1 96.94 113 CYS B CA 1
ATOM 2815 C C . CYS B 1 113 ? 9.594 -9.25 -3.793 1 96.94 113 CYS B C 1
ATOM 2817 O O . CYS B 1 113 ? 10.695 -9.773 -3.645 1 96.94 113 CYS B O 1
ATOM 2819 N N . ALA B 1 114 ? 9.234 -8.664 -4.867 1 96.06 114 ALA B N 1
ATOM 2820 C CA . ALA B 1 114 ? 10.094 -8.602 -6.047 1 96.06 114 ALA B CA 1
ATOM 2821 C C . ALA B 1 114 ? 11.117 -7.477 -5.922 1 96.06 114 ALA B C 1
ATOM 2823 O O . ALA B 1 114 ? 12.133 -7.473 -6.621 1 96.06 114 ALA B O 1
ATOM 2824 N N . ASN B 1 115 ? 10.852 -6.488 -5.047 1 97.38 115 ASN B N 1
ATOM 2825 C CA . ASN B 1 115 ? 11.664 -5.289 -4.852 1 97.38 115 ASN B CA 1
ATOM 2826 C C . ASN B 1 115 ? 12.094 -5.133 -3.395 1 97.38 115 ASN B C 1
ATOM 2828 O O . ASN B 1 115 ? 11.742 -4.148 -2.742 1 97.38 115 ASN B O 1
ATOM 2832 N N . PRO B 1 116 ? 12.969 -6.074 -2.908 1 98.06 116 PRO B N 1
ATOM 2833 C CA . PRO B 1 116 ? 13.305 -6.047 -1.483 1 98.06 116 PRO B CA 1
ATOM 2834 C C . PRO B 1 116 ? 14.055 -4.781 -1.08 1 98.06 116 PRO B C 1
ATOM 2836 O O . PRO B 1 116 ? 13.883 -4.281 0.035 1 98.06 116 PRO B O 1
ATOM 2839 N N . ASP B 1 117 ? 14.875 -4.277 -1.967 1 98.62 117 ASP B N 1
ATOM 2840 C CA . ASP B 1 117 ? 15.586 -3.049 -1.628 1 98.62 117 ASP B CA 1
ATOM 2841 C C . ASP B 1 117 ? 14.617 -1.888 -1.432 1 98.62 117 ASP B C 1
ATOM 2843 O O . ASP B 1 117 ? 14.688 -1.174 -0.429 1 98.62 117 ASP B O 1
ATOM 2847 N N . GLY B 1 118 ? 13.742 -1.706 -2.428 1 98.31 118 GLY B N 1
ATOM 2848 C CA . GLY B 1 118 ? 12.758 -0.642 -2.32 1 98.31 118 GLY B CA 1
ATOM 2849 C C . GLY B 1 118 ? 11.82 -0.812 -1.139 1 98.31 118 GLY B C 1
ATOM 2850 O O . GLY B 1 118 ? 11.5 0.159 -0.447 1 98.31 118 GLY B O 1
ATOM 2851 N N . PHE B 1 119 ? 11.398 -2.008 -0.939 1 97.38 119 PHE B N 1
ATOM 2852 C CA . PHE B 1 119 ? 10.492 -2.309 0.164 1 97.38 119 PHE B CA 1
ATOM 2853 C C . PHE B 1 119 ? 11.133 -1.957 1.501 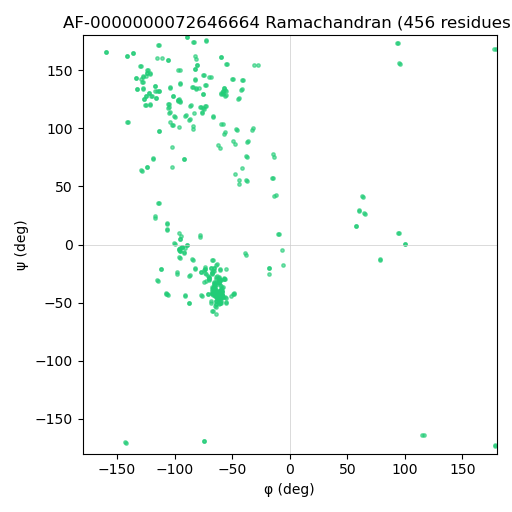1 97.38 119 PHE B C 1
ATOM 2855 O O . PHE B 1 119 ? 10.523 -1.273 2.328 1 97.38 119 PHE B O 1
ATOM 2862 N N . GLU B 1 120 ? 12.336 -2.428 1.718 1 97.5 120 GLU B N 1
ATOM 2863 C CA . GLU B 1 120 ? 13.055 -2.123 2.953 1 97.5 120 GLU B CA 1
ATOM 2864 C C . GLU B 1 120 ? 13.242 -0.618 3.125 1 97.5 120 GLU B C 1
ATOM 2866 O O . GLU B 1 120 ? 13.055 -0.086 4.223 1 97.5 120 GLU B O 1
ATOM 2871 N N . PHE B 1 121 ? 13.602 0.062 2.066 1 97.62 121 PHE B N 1
ATOM 2872 C CA . PHE B 1 121 ? 13.773 1.509 2.113 1 97.62 121 PHE B CA 1
ATOM 2873 C C . PHE B 1 121 ? 12.477 2.195 2.521 1 97.62 121 PHE B C 1
ATOM 2875 O O . PHE B 1 121 ? 12.477 3.066 3.395 1 97.62 121 PHE B O 1
ATOM 2882 N N . SER B 1 122 ? 11.328 1.766 1.917 1 96.12 122 SER B N 1
ATOM 2883 C CA . SER B 1 122 ? 10.031 2.395 2.164 1 96.12 122 SER B CA 1
ATOM 2884 C C . SER B 1 122 ? 9.586 2.195 3.609 1 96.12 122 SER B C 1
ATOM 2886 O O . SER B 1 122 ? 8.711 2.91 4.098 1 96.12 122 SER B O 1
ATOM 2888 N N . ARG B 1 123 ? 10.148 1.214 4.281 1 94.62 123 ARG B N 1
ATOM 2889 C CA . ARG B 1 123 ? 9.75 0.924 5.656 1 94.62 123 ARG B CA 1
ATOM 2890 C C . ARG B 1 123 ? 10.758 1.505 6.645 1 94.62 123 ARG B C 1
ATOM 2892 O O . ARG B 1 123 ? 10.586 1.375 7.859 1 94.62 123 ARG B O 1
ATOM 2899 N N . SER B 1 124 ? 11.734 2.148 6.16 1 91.88 124 SER B N 1
ATOM 2900 C CA . SER B 1 124 ? 12.789 2.668 7.023 1 91.88 124 SER B CA 1
ATOM 2901 C C . SER B 1 124 ? 12.383 3.994 7.656 1 91.88 124 SER B C 1
ATOM 2903 O O . SER B 1 124 ? 11.336 4.551 7.328 1 91.88 124 SER B O 1
ATOM 2905 N N . SER B 1 125 ? 13.07 4.367 8.711 1 83.88 125 SER B N 1
ATOM 2906 C CA . SER B 1 125 ? 12.852 5.617 9.43 1 83.88 125 SER B CA 1
ATOM 2907 C C . SER B 1 125 ? 14.062 6.539 9.32 1 83.88 125 SER B C 1
ATOM 2909 O O . SER B 1 125 ? 15.102 6.137 8.789 1 83.88 125 SER B O 1
ATOM 2911 N N . ILE B 1 126 ? 13.805 7.77 9.578 1 82.75 126 ILE B N 1
ATOM 2912 C CA . ILE B 1 126 ? 14.898 8.734 9.609 1 82.75 126 ILE B CA 1
ATOM 2913 C C . ILE B 1 126 ? 14.914 9.453 10.961 1 82.75 126 ILE B C 1
ATOM 2915 O O . ILE B 1 126 ? 13.859 9.648 11.578 1 82.75 126 ILE B O 1
ATOM 2919 N N . ASN B 1 127 ? 16.109 9.773 11.328 1 80.19 127 ASN B N 1
ATOM 2920 C CA . ASN B 1 127 ? 16.266 10.602 12.516 1 80.19 127 ASN B CA 1
ATOM 2921 C C . ASN B 1 127 ? 15.852 12.047 12.25 1 80.19 127 ASN B C 1
ATOM 2923 O O . ASN B 1 127 ? 16.422 12.711 11.375 1 80.19 127 ASN B O 1
ATOM 2927 N N . PRO B 1 128 ? 14.898 12.5 12.938 1 77.25 128 PRO B N 1
ATOM 2928 C CA . PRO B 1 128 ? 14.43 13.867 12.688 1 77.25 128 PRO B CA 1
ATOM 2929 C C . PRO B 1 128 ? 15.539 14.906 12.828 1 77.25 128 PRO B C 1
ATOM 2931 O O . PRO B 1 128 ? 15.484 15.961 12.195 1 77.25 128 PRO B O 1
ATOM 2934 N N . LYS B 1 129 ? 16.469 14.688 13.602 1 73.94 129 LYS B N 1
ATOM 2935 C CA . LYS B 1 129 ? 17.516 15.656 13.891 1 73.94 129 LYS B CA 1
ATOM 2936 C C . LYS B 1 129 ? 18.328 15.969 12.641 1 73.94 129 LYS B C 1
ATOM 2938 O O . LYS B 1 129 ? 19 17 12.562 1 73.94 129 LYS B O 1
ATOM 2943 N N . VAL B 1 130 ? 18.125 15.055 11.719 1 74.81 130 VAL B N 1
ATOM 2944 C CA . VAL B 1 130 ? 18.906 15.227 10.5 1 74.81 130 VAL B CA 1
ATOM 2945 C C . VAL B 1 130 ? 18.328 16.375 9.672 1 74.81 130 VAL B C 1
ATOM 2947 O O . VAL B 1 130 ? 19.031 17.016 8.891 1 74.81 130 VAL B O 1
ATOM 2950 N N . CYS B 1 131 ? 17.031 16.688 9.914 1 78.38 131 CYS B N 1
ATOM 2951 C CA . CYS B 1 131 ? 16.344 17.688 9.102 1 78.38 131 CYS B CA 1
ATOM 2952 C C . CYS B 1 131 ? 16.234 19.016 9.844 1 78.38 131 CYS B C 1
ATOM 2954 O O . CYS B 1 131 ? 15.742 19.047 10.977 1 78.38 131 CYS B O 1
ATOM 2956 N N . ARG B 1 132 ? 17.062 19.781 10.18 1 74.12 132 ARG B N 1
ATOM 2957 C CA . ARG B 1 132 ? 17.094 21.047 10.883 1 74.12 132 ARG B CA 1
ATOM 2958 C C . ARG B 1 132 ? 15.719 21.703 10.906 1 74.12 132 ARG B C 1
ATOM 2960 O O . ARG B 1 132 ? 15.406 22.484 11.805 1 74.12 132 ARG B O 1
ATOM 2967 N N . LYS B 1 133 ? 14.844 21.391 9.93 1 79.12 133 LYS B N 1
ATOM 2968 C CA . LYS B 1 133 ? 13.492 21.938 9.852 1 79.12 133 LYS B CA 1
ATOM 2969 C C . LYS B 1 133 ? 12.453 20.812 9.789 1 79.12 133 LYS B C 1
ATOM 2971 O O . LYS B 1 133 ? 12.664 19.812 9.109 1 79.12 133 LYS B O 1
ATOM 2976 N N . PHE B 1 134 ? 11.359 21.016 10.375 1 78.62 134 PHE B N 1
ATOM 2977 C CA . PHE B 1 134 ? 10.328 20 10.469 1 78.62 134 PHE B CA 1
ATOM 2978 C C . PHE B 1 134 ? 9.742 19.688 9.102 1 78.62 134 PHE B C 1
ATOM 2980 O O . PHE B 1 134 ? 9.484 18.531 8.773 1 78.62 134 PHE B O 1
ATOM 2987 N N . ILE B 1 135 ? 9.523 20.734 8.422 1 79.5 135 ILE B N 1
ATOM 2988 C CA . ILE B 1 135 ? 8.938 20.562 7.098 1 79.5 135 ILE B CA 1
ATOM 2989 C C . ILE B 1 135 ? 9.852 19.672 6.246 1 79.5 135 ILE B C 1
ATOM 2991 O O . ILE B 1 135 ? 9.375 18.844 5.48 1 79.5 135 ILE B O 1
ATOM 2995 N N . LYS B 1 136 ? 11.133 19.906 6.406 1 84.25 136 LYS B N 1
ATOM 2996 C CA . LYS B 1 136 ? 12.094 19.078 5.691 1 84.25 136 LYS B CA 1
ATOM 2997 C C . LYS B 1 136 ? 12.039 17.625 6.184 1 84.25 136 LYS B C 1
ATOM 2999 O O . LYS B 1 136 ? 12.156 16.688 5.391 1 84.25 136 LYS B O 1
ATOM 3004 N N . PHE B 1 137 ? 11.859 17.453 7.461 1 86.5 137 PHE B N 1
ATOM 3005 C CA . PHE B 1 137 ? 11.719 16.125 8.047 1 86.5 137 PHE B CA 1
ATOM 3006 C C . PHE B 1 137 ? 10.5 15.414 7.492 1 86.5 137 PHE B C 1
ATOM 3008 O O . PHE B 1 137 ? 10.586 14.266 7.059 1 86.5 137 PHE B O 1
ATOM 3015 N N . LEU B 1 138 ? 9.398 16.109 7.422 1 84.62 138 LEU B N 1
ATOM 3016 C CA . LEU B 1 138 ? 8.164 15.523 6.91 1 84.62 138 LEU B CA 1
ATOM 3017 C C . LEU B 1 138 ? 8.312 15.148 5.438 1 84.62 138 LEU B C 1
ATOM 3019 O O . LEU B 1 138 ? 7.883 14.07 5.027 1 84.62 138 LEU B O 1
ATOM 3023 N N . LYS B 1 139 ? 8.898 16.047 4.699 1 86.88 139 LYS B N 1
ATOM 3024 C CA . LYS B 1 139 ? 9.125 15.773 3.283 1 86.88 139 LYS B CA 1
ATOM 3025 C C . LYS B 1 139 ? 9.977 14.523 3.092 1 86.88 139 LYS B C 1
ATOM 3027 O O . LYS B 1 139 ? 9.711 13.719 2.199 1 86.88 139 LYS B O 1
ATOM 3032 N N . LYS B 1 140 ? 10.938 14.43 3.922 1 89.75 140 LYS B N 1
ATOM 3033 C CA . LYS B 1 140 ? 11.82 13.273 3.84 1 89.75 140 LYS B CA 1
ATOM 3034 C C . LYS B 1 140 ? 11.086 11.984 4.215 1 89.75 140 LYS B C 1
ATOM 3036 O O . LYS B 1 140 ? 11.258 10.953 3.562 1 89.75 140 LYS B O 1
ATOM 3041 N N . ILE B 1 141 ? 10.281 12.023 5.238 1 90.19 141 ILE B N 1
ATOM 3042 C CA . ILE B 1 141 ? 9.484 10.867 5.641 1 90.19 141 ILE B CA 1
ATOM 3043 C C . ILE B 1 141 ? 8.602 10.422 4.48 1 90.19 141 ILE B C 1
ATOM 3045 O O . ILE B 1 141 ? 8.562 9.234 4.141 1 90.19 141 ILE B O 1
ATOM 3049 N N . PHE B 1 142 ? 7.977 11.328 3.836 1 89.62 142 PHE B N 1
ATOM 3050 C CA . PHE B 1 142 ? 7.086 10.992 2.73 1 89.62 142 PHE B CA 1
ATOM 3051 C C . PHE B 1 142 ? 7.875 10.422 1.556 1 89.62 142 PHE B C 1
ATOM 3053 O O . PHE B 1 142 ? 7.438 9.461 0.915 1 89.62 142 PHE B O 1
ATOM 3060 N N . SER B 1 143 ? 9.031 11.07 1.303 1 90.75 143 SER B N 1
ATOM 3061 C CA . SER B 1 143 ? 9.852 10.602 0.189 1 90.75 143 SER B CA 1
ATOM 3062 C C . SER B 1 143 ? 10.32 9.164 0.404 1 90.75 143 SER B C 1
ATOM 3064 O O . SER B 1 143 ? 10.469 8.406 -0.556 1 90.75 143 SER B O 1
ATOM 3066 N N . ILE B 1 144 ? 10.445 8.797 1.62 1 93.75 144 ILE B N 1
ATOM 3067 C CA . ILE B 1 144 ? 10.93 7.457 1.948 1 93.75 144 ILE B CA 1
ATOM 3068 C C . ILE B 1 144 ? 9.75 6.48 1.997 1 93.75 144 ILE B C 1
ATOM 3070 O O . ILE B 1 144 ? 9.742 5.469 1.292 1 93.75 144 ILE B O 1
ATOM 3074 N N . ARG B 1 145 ? 8.773 6.816 2.684 1 91.12 145 ARG B N 1
ATOM 3075 C CA . ARG B 1 145 ? 7.691 5.883 2.977 1 91.12 145 ARG B CA 1
ATOM 3076 C C . ARG B 1 145 ? 6.824 5.648 1.746 1 91.12 145 ARG B C 1
ATOM 3078 O O . ARG B 1 145 ? 6.184 4.602 1.621 1 91.12 145 ARG B O 1
ATOM 3085 N N . LEU B 1 146 ? 6.773 6.539 0.826 1 91.5 146 LEU B N 1
ATOM 3086 C CA . LEU B 1 146 ? 5.961 6.387 -0.377 1 91.5 146 LEU B CA 1
ATOM 3087 C C . LEU B 1 146 ? 6.84 6.105 -1.593 1 91.5 146 LEU B C 1
ATOM 3089 O O . LEU B 1 146 ? 6.418 6.324 -2.73 1 91.5 146 LEU B O 1
ATOM 3093 N N . TRP B 1 147 ? 8.062 5.688 -1.299 1 95.19 147 TRP B N 1
ATOM 3094 C CA . TRP B 1 147 ? 9.008 5.336 -2.354 1 95.19 147 TRP B CA 1
ATOM 3095 C C . TRP B 1 147 ? 8.438 4.254 -3.258 1 95.19 147 TRP B C 1
ATOM 3097 O O . TRP B 1 147 ? 7.887 3.258 -2.777 1 95.19 147 TRP B O 1
ATOM 3107 N N . ARG B 1 148 ? 8.547 4.363 -4.566 1 95.12 148 ARG B N 1
ATOM 3108 C CA . ARG B 1 148 ? 7.91 3.48 -5.535 1 95.12 148 ARG B CA 1
ATOM 3109 C C . ARG B 1 148 ? 8.938 2.566 -6.199 1 95.12 148 ARG B C 1
ATOM 3111 O O . ARG B 1 148 ? 8.734 1.352 -6.27 1 95.12 148 ARG B O 1
ATOM 3118 N N . LYS B 1 149 ? 10.094 3.074 -6.57 1 96.5 149 LYS B N 1
ATOM 3119 C CA . LYS B 1 149 ? 11.062 2.412 -7.445 1 96.5 149 LYS B CA 1
ATOM 3120 C C . LYS B 1 149 ? 11.945 1.454 -6.656 1 96.5 149 LYS B C 1
ATOM 3122 O O . LYS B 1 149 ? 11.797 1.317 -5.438 1 96.5 149 LYS B O 1
ATOM 3127 N N . ASN B 1 150 ? 12.812 0.678 -7.406 1 98.38 150 ASN B N 1
ATOM 3128 C CA . ASN B 1 150 ? 13.844 -0.072 -6.703 1 98.38 150 ASN B CA 1
ATOM 3129 C C . ASN B 1 150 ? 14.969 0.841 -6.227 1 98.38 150 ASN B C 1
ATOM 3131 O O . ASN B 1 150 ? 14.789 2.057 -6.133 1 98.38 150 ASN B O 1
ATOM 3135 N N . ARG B 1 151 ? 16.031 0.333 -5.781 1 98.62 151 ARG B N 1
ATOM 3136 C CA . ARG B 1 151 ? 17.094 1.154 -5.234 1 98.62 151 ARG B CA 1
ATOM 3137 C C . ARG B 1 151 ? 18.344 1.082 -6.109 1 98.62 151 ARG B C 1
ATOM 3139 O O . ARG B 1 151 ? 19.469 1.03 -5.602 1 98.62 151 ARG B O 1
ATOM 3146 N N . SER B 1 152 ? 18.172 0.992 -7.402 1 97.94 152 SER B N 1
ATOM 3147 C CA . SER B 1 152 ? 19.297 1.03 -8.328 1 97.94 152 SER B CA 1
ATOM 3148 C C . SER B 1 152 ? 20.141 2.281 -8.109 1 97.94 152 SER B C 1
ATOM 3150 O O . SER B 1 152 ? 19.641 3.297 -7.621 1 97.94 152 SER B O 1
ATOM 3152 N N . PRO B 1 153 ? 21.422 2.186 -8.492 1 97.12 153 PRO B N 1
ATOM 3153 C CA . PRO B 1 153 ? 22.281 3.361 -8.383 1 97.12 153 PRO B CA 1
ATOM 3154 C C . PRO B 1 153 ? 21.766 4.543 -9.203 1 97.12 153 PRO B C 1
ATOM 3156 O O . PRO B 1 153 ? 20.953 4.367 -10.109 1 97.12 153 PRO B O 1
ATOM 3159 N N . GLU B 1 154 ? 22.297 5.664 -8.789 1 96.56 154 GLU B N 1
ATOM 3160 C CA . GLU B 1 154 ? 21.891 6.918 -9.406 1 96.56 154 GLU B CA 1
ATOM 3161 C C . GLU B 1 154 ? 22.156 6.906 -10.914 1 96.56 154 GLU B C 1
ATOM 3163 O O . GLU B 1 154 ? 23.203 6.438 -11.359 1 96.56 154 GLU B O 1
ATOM 3168 N N . GLN B 1 155 ? 21.203 7.301 -11.633 1 94.44 155 GLN B N 1
ATOM 3169 C CA . GLN B 1 155 ? 21.312 7.555 -13.07 1 94.44 155 GLN B CA 1
ATOM 3170 C C . GLN B 1 155 ? 20.938 8.992 -13.406 1 94.44 155 GLN B C 1
ATOM 3172 O O . GLN B 1 155 ? 20.109 9.602 -12.711 1 94.44 155 GLN B O 1
ATOM 3177 N N . CYS B 1 156 ? 21.594 9.539 -14.438 1 94.12 156 CYS B N 1
ATOM 3178 C CA . CYS B 1 156 ? 21.359 10.945 -14.727 1 94.12 156 CYS B CA 1
ATOM 3179 C C . CYS B 1 156 ? 20.734 11.117 -16.109 1 94.12 156 CYS B C 1
ATOM 3181 O O . CYS B 1 156 ? 21.031 10.367 -17.031 1 94.12 156 CYS B O 1
ATOM 3183 N N . THR B 1 157 ? 19.766 11.969 -16.156 1 91.25 157 THR B N 1
ATOM 3184 C CA . THR B 1 157 ? 19.172 12.375 -17.406 1 91.25 157 THR B CA 1
ATOM 3185 C C . THR B 1 157 ? 19.406 13.867 -17.672 1 91.25 157 THR B C 1
ATOM 3187 O O . THR B 1 157 ? 19.25 14.688 -16.766 1 91.25 157 THR B O 1
ATOM 3190 N N . ARG B 1 158 ? 19.844 14.211 -18.844 1 89.94 158 ARG B N 1
ATOM 3191 C CA . ARG B 1 158 ? 20.062 15.609 -19.203 1 89.94 158 ARG B CA 1
ATOM 3192 C C . ARG B 1 158 ? 18.734 16.312 -19.516 1 89.94 158 ARG B C 1
ATOM 3194 O O . ARG B 1 158 ? 17.922 15.797 -20.281 1 89.94 158 ARG B O 1
ATOM 3201 N N . THR B 1 159 ? 18.453 17.344 -18.688 1 86.12 159 THR B N 1
ATOM 3202 C CA . THR B 1 159 ? 17.281 18.172 -18.922 1 86.12 159 THR B CA 1
ATOM 3203 C C . THR B 1 159 ? 17.688 19.594 -19.297 1 86.12 159 THR B C 1
ATOM 3205 O O . THR B 1 159 ? 18.875 19.922 -19.344 1 86.12 159 THR B O 1
ATOM 3208 N N . TRP B 1 160 ? 16.703 20.406 -19.703 1 87.06 160 TRP B N 1
ATOM 3209 C CA . TRP B 1 160 ? 16.953 21.797 -20.062 1 87.06 160 TRP B CA 1
ATOM 3210 C C . TRP B 1 160 ? 17.609 22.531 -18.891 1 87.06 160 TRP B C 1
ATOM 3212 O O . TRP B 1 160 ? 18.406 23.453 -19.094 1 87.06 160 TRP B O 1
ATOM 3222 N N . ASN B 1 161 ? 17.328 22.109 -17.641 1 85.75 161 ASN B N 1
ATOM 3223 C CA . ASN B 1 161 ? 17.828 22.781 -16.453 1 85.75 161 ASN B CA 1
ATOM 3224 C C . ASN B 1 161 ? 19.094 22.125 -15.93 1 85.75 161 ASN B C 1
ATOM 3226 O O . ASN B 1 161 ? 19.516 22.359 -14.797 1 85.75 161 ASN B O 1
ATOM 3230 N N . GLY B 1 162 ? 19.578 21.219 -16.797 1 89.06 162 GLY B N 1
ATOM 3231 C CA . GLY B 1 162 ? 20.812 20.578 -16.391 1 89.06 162 GLY B CA 1
ATOM 3232 C C . GLY B 1 162 ? 20.656 19.078 -16.141 1 89.06 162 GLY B C 1
ATOM 3233 O O . GLY B 1 162 ? 19.734 18.453 -16.672 1 89.06 162 GLY B O 1
ATOM 3234 N N . LEU B 1 163 ? 21.625 18.578 -15.477 1 91.12 163 LEU B N 1
ATOM 3235 C CA . LEU B 1 163 ? 21.656 17.141 -15.211 1 91.12 163 LEU B CA 1
ATOM 3236 C C . LEU B 1 163 ? 20.859 16.812 -13.945 1 91.12 163 LEU B C 1
ATOM 3238 O O . LEU B 1 163 ? 21.094 17.406 -12.891 1 91.12 163 LEU B O 1
ATOM 3242 N N . LEU B 1 164 ? 19.859 15.992 -14.156 1 91.44 164 LEU B N 1
ATOM 3243 C CA . LEU B 1 164 ? 19.094 15.5 -13.023 1 91.44 164 LEU B CA 1
ATOM 3244 C C . LEU B 1 164 ? 19.438 14.047 -12.719 1 91.44 164 LEU B C 1
ATOM 3246 O O . LEU B 1 164 ? 19.344 13.188 -13.602 1 91.44 164 LEU B O 1
ATOM 3250 N N . CYS B 1 165 ? 19.891 13.828 -11.547 1 95.69 165 CYS B N 1
ATOM 3251 C CA . CYS B 1 165 ? 20.297 12.484 -11.164 1 95.69 165 CYS B CA 1
ATOM 3252 C C . CYS B 1 165 ? 19.422 11.938 -10.031 1 95.69 165 CYS B C 1
ATOM 3254 O O . CYS B 1 165 ? 19.203 12.625 -9.031 1 95.69 165 CYS B O 1
ATOM 3256 N N . CYS B 1 166 ? 18.859 10.789 -10.242 1 96.94 166 CYS B N 1
ATOM 3257 C CA . CYS B 1 166 ? 18.031 10.164 -9.219 1 96.94 166 CYS B CA 1
ATOM 3258 C C . CYS B 1 166 ? 18.25 8.664 -9.18 1 96.94 166 CYS B C 1
ATOM 3260 O O . CYS B 1 166 ? 18.797 8.086 -10.117 1 96.94 166 CYS B O 1
ATOM 3262 N N . ARG B 1 167 ? 17.859 8.094 -8.109 1 97.44 167 ARG B N 1
ATOM 3263 C CA . ARG B 1 167 ? 18 6.66 -7.902 1 97.44 167 ARG B CA 1
ATOM 3264 C C . ARG B 1 167 ? 16.734 5.914 -8.266 1 97.44 167 ARG B C 1
ATOM 3266 O O . ARG B 1 167 ? 15.633 6.473 -8.18 1 97.44 167 ARG B O 1
ATOM 3273 N N . GLY B 1 168 ? 16.953 4.641 -8.703 1 98.25 168 GLY B N 1
ATOM 3274 C CA . GLY B 1 168 ? 15.852 3.699 -8.766 1 98.25 168 GLY B CA 1
ATOM 3275 C C . GLY B 1 168 ? 15.211 3.629 -10.141 1 98.25 168 GLY B C 1
ATOM 3276 O O . GLY B 1 168 ? 15.258 4.598 -10.906 1 98.25 168 GLY B O 1
ATOM 3277 N N . VAL B 1 169 ? 14.562 2.516 -10.43 1 96.62 169 VAL B N 1
ATOM 3278 C CA . VAL B 1 169 ? 13.828 2.203 -11.648 1 96.62 169 VAL B CA 1
ATOM 3279 C C . VAL B 1 169 ? 12.469 1.612 -11.289 1 96.62 169 VAL B C 1
ATOM 3281 O O . VAL B 1 169 ? 12.352 0.836 -10.336 1 96.62 169 VAL B O 1
ATOM 3284 N N . ASP B 1 170 ? 11.453 2.111 -11.961 1 95.06 170 ASP B N 1
ATOM 3285 C CA . ASP B 1 170 ? 10.172 1.427 -11.852 1 95.06 170 ASP B CA 1
ATOM 3286 C C . ASP B 1 170 ? 10.234 0.037 -12.484 1 95.06 170 ASP B C 1
ATOM 3288 O O . ASP B 1 170 ? 10.219 -0.095 -13.711 1 95.06 170 ASP B O 1
ATOM 3292 N N . LEU B 1 171 ? 10.18 -0.924 -11.641 1 94 171 LEU B N 1
ATOM 3293 C CA . LEU B 1 171 ? 10.422 -2.287 -12.094 1 94 171 LEU B CA 1
ATOM 3294 C C . LEU B 1 171 ? 9.328 -2.748 -13.047 1 94 171 LEU B C 1
ATOM 3296 O O . LEU B 1 171 ? 9.586 -3.537 -13.961 1 94 171 LEU B O 1
ATOM 3300 N N . ASN B 1 172 ? 8.141 -2.303 -12.859 1 88.81 172 ASN B N 1
ATOM 3301 C CA . ASN B 1 172 ? 7.051 -2.689 -13.75 1 88.81 172 ASN B CA 1
ATOM 3302 C C . ASN B 1 172 ? 7.289 -2.201 -15.18 1 88.81 172 ASN B C 1
ATOM 3304 O O . ASN B 1 172 ? 6.809 -2.811 -16.141 1 88.81 172 ASN B O 1
ATOM 3308 N N . ARG B 1 173 ? 7.988 -1.186 -15.242 1 89.81 173 ARG B N 1
ATOM 3309 C CA . ARG B 1 173 ? 8.258 -0.605 -16.547 1 89.81 173 ARG B CA 1
ATOM 3310 C C . ARG B 1 173 ? 9.57 -1.121 -17.125 1 89.81 173 ARG B C 1
ATOM 3312 O O . ARG B 1 173 ? 9.977 -0.727 -18.219 1 89.81 173 ARG B O 1
ATOM 3319 N N . ASN B 1 174 ? 10.219 -1.913 -16.375 1 92.06 174 ASN B N 1
ATOM 3320 C CA . ASN B 1 174 ? 11.547 -2.385 -16.766 1 92.06 174 ASN B CA 1
ATOM 3321 C C . ASN B 1 174 ? 11.477 -3.736 -17.469 1 92.06 174 ASN B C 1
ATOM 3323 O O . ASN B 1 174 ? 12.484 -4.234 -17.969 1 92.06 174 ASN B O 1
ATOM 3327 N N . PHE B 1 175 ? 10.258 -4.301 -17.5 1 85.94 175 PHE B N 1
ATOM 3328 C CA . PHE B 1 175 ? 10.086 -5.551 -18.234 1 85.94 175 PHE B CA 1
ATOM 3329 C C . PHE B 1 175 ? 9.945 -5.297 -19.734 1 85.94 175 PHE B C 1
ATOM 3331 O O . PHE B 1 175 ? 9.578 -4.195 -20.141 1 85.94 175 PHE B O 1
ATOM 3338 N N . ASP B 1 176 ? 10.281 -6.262 -20.562 1 67.38 176 ASP B N 1
ATOM 3339 C CA . ASP B 1 176 ? 10.367 -6.125 -22.016 1 67.38 176 ASP B CA 1
ATOM 3340 C C . ASP B 1 176 ? 9.016 -5.742 -22.609 1 67.38 176 ASP B C 1
ATOM 3342 O O . ASP B 1 176 ? 8.938 -4.836 -23.438 1 67.38 176 ASP B O 1
ATOM 3346 N N . PHE B 1 177 ? 7.922 -6.508 -22.266 1 57.34 177 PHE B N 1
ATOM 3347 C CA . PHE B 1 177 ? 6.68 -6.316 -23 1 57.34 177 PHE B CA 1
ATOM 3348 C C . PHE B 1 177 ? 6.18 -4.883 -22.859 1 57.34 177 PHE B C 1
ATOM 3350 O O . PHE B 1 177 ? 5.488 -4.371 -23.75 1 57.34 177 PHE B O 1
ATOM 3357 N N . HIS B 1 178 ? 6.465 -4.242 -21.719 1 56.09 178 HIS B N 1
ATOM 3358 C CA . HIS B 1 178 ? 5.938 -2.908 -21.453 1 56.09 178 HIS B CA 1
ATOM 3359 C C . HIS B 1 178 ? 7.062 -1.888 -21.328 1 56.09 178 HIS B C 1
ATOM 3361 O O . HIS B 1 178 ? 6.867 -0.805 -20.766 1 56.09 178 HIS B O 1
ATOM 3367 N N . TRP B 1 179 ? 8.242 -2.221 -21.969 1 54.84 179 TRP B N 1
ATOM 3368 C CA . TRP B 1 179 ? 9.336 -1.294 -21.719 1 54.84 179 TRP B CA 1
ATOM 3369 C C . TRP B 1 179 ? 9.156 0.002 -22.5 1 54.84 179 TRP B C 1
ATOM 3371 O O . TRP B 1 179 ? 8.828 -0.024 -23.688 1 54.84 179 TRP B O 1
ATOM 3381 N N . ALA B 1 180 ? 9.289 0.995 -21.75 1 49.47 180 ALA B N 1
ATOM 3382 C CA . ALA B 1 180 ? 9.242 2.381 -22.203 1 49.47 180 ALA B CA 1
ATOM 3383 C C . ALA B 1 180 ? 7.926 2.684 -22.906 1 49.47 180 ALA B C 1
ATOM 3385 O O . ALA B 1 180 ? 7.887 3.465 -23.859 1 49.47 180 ALA B O 1
ATOM 3386 N N . GLU B 1 181 ? 6.953 1.79 -22.688 1 59.81 181 GLU B N 1
ATOM 3387 C CA . GLU B 1 181 ? 5.645 2.033 -23.281 1 59.81 181 GLU B CA 1
ATOM 3388 C C . GLU B 1 181 ? 4.91 3.164 -22.578 1 59.81 181 GLU B C 1
ATOM 3390 O O . GLU B 1 181 ? 5.453 3.781 -21.656 1 59.81 181 GLU B O 1
ATOM 3395 N N . THR B 1 182 ? 3.795 3.494 -23.094 1 59.59 182 THR B N 1
ATOM 3396 C CA . THR B 1 182 ? 2.932 4.52 -22.516 1 59.59 182 THR B CA 1
ATOM 3397 C C . THR B 1 182 ? 2.814 4.344 -21.016 1 59.59 182 THR B C 1
ATOM 3399 O O . THR B 1 182 ? 2.617 3.229 -20.516 1 59.59 182 THR B O 1
ATOM 3402 N N . GLY B 1 183 ? 3.15 5.449 -20.422 1 66.94 183 GLY B N 1
ATOM 3403 C CA . GLY B 1 183 ? 3.113 5.438 -18.969 1 66.94 183 GLY B CA 1
ATOM 3404 C C . GLY B 1 183 ? 4.48 5.258 -18.344 1 66.94 183 GLY B C 1
ATOM 3405 O O . GLY B 1 183 ? 4.594 5.098 -17.125 1 66.94 183 GLY B O 1
ATOM 3406 N N . SER B 1 184 ? 5.512 5.156 -19.297 1 75.12 184 SER B N 1
ATOM 3407 C CA . SER B 1 184 ? 6.887 5.105 -18.812 1 75.12 184 SER B CA 1
ATOM 3408 C C . SER B 1 184 ? 7.609 6.422 -19.062 1 75.12 184 SER B C 1
ATOM 3410 O O . SER B 1 184 ? 7.094 7.297 -19.766 1 75.12 184 SER B O 1
ATOM 3412 N N . SER B 1 185 ? 8.695 6.656 -18.297 1 85.44 185 SER B N 1
ATOM 3413 C CA . SER B 1 185 ? 9.5 7.867 -18.453 1 85.44 185 SER B CA 1
ATOM 3414 C C . SER B 1 185 ? 10.969 7.531 -18.641 1 85.44 18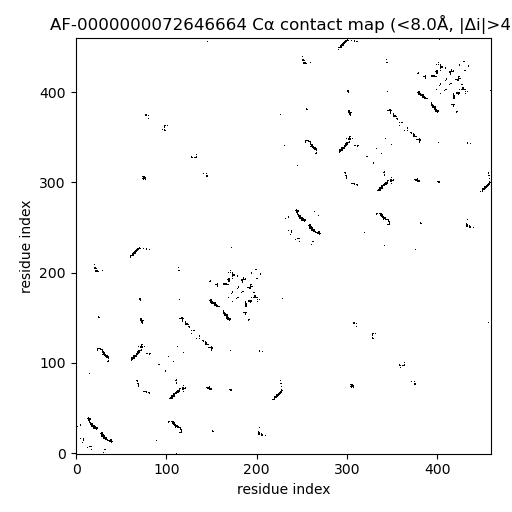5 SER B C 1
ATOM 3416 O O . SER B 1 185 ? 11.461 6.539 -18.094 1 85.44 185 SER B O 1
ATOM 3418 N N . LEU B 1 186 ? 11.641 8.305 -19.453 1 87.06 186 LEU B N 1
ATOM 3419 C CA . LEU B 1 186 ? 13.086 8.18 -19.609 1 87.06 186 LEU B CA 1
ATOM 3420 C C . LEU B 1 186 ? 13.82 9.102 -18.641 1 87.06 186 LEU B C 1
ATOM 3422 O O . LEU B 1 186 ? 15.047 9.039 -18.531 1 87.06 186 LEU B O 1
ATOM 3426 N N . ASN B 1 187 ? 13.055 9.906 -17.969 1 90.5 187 ASN B N 1
ATOM 3427 C CA . ASN B 1 187 ? 13.602 10.758 -16.922 1 90.5 187 ASN B CA 1
ATOM 3428 C C . ASN B 1 187 ? 13.906 9.961 -15.648 1 90.5 187 ASN B C 1
ATOM 3430 O O . ASN B 1 187 ? 13 9.461 -14.992 1 90.5 187 ASN B O 1
ATOM 3434 N N . ALA B 1 188 ? 15.188 9.945 -15.312 1 94.19 188 ALA B N 1
ATOM 3435 C CA . ALA B 1 188 ? 15.648 9.125 -14.195 1 94.19 188 ALA B CA 1
ATOM 3436 C C . ALA B 1 188 ? 14.969 9.555 -12.898 1 94.19 188 ALA B C 1
ATOM 3438 O O . ALA B 1 188 ? 14.875 8.766 -11.945 1 94.19 188 ALA B O 1
ATOM 3439 N N . CYS B 1 189 ? 14.484 10.742 -12.836 1 94.94 189 CYS B N 1
ATOM 3440 C CA . CYS B 1 189 ? 13.914 11.242 -11.594 1 94.94 189 CYS B CA 1
ATOM 3441 C C . CYS B 1 189 ? 12.398 11.047 -11.57 1 94.94 189 CYS B C 1
ATOM 3443 O O . CYS B 1 189 ? 11.75 11.352 -10.57 1 94.94 189 CYS B O 1
ATOM 3445 N N . SER B 1 190 ? 11.891 10.531 -12.664 1 93.62 190 SER B N 1
ATOM 3446 C CA . SER B 1 190 ? 10.477 10.188 -12.695 1 93.62 190 SER B CA 1
ATOM 3447 C C . SER B 1 190 ? 10.203 8.914 -11.906 1 93.62 190 SER B C 1
ATOM 3449 O O . SER B 1 190 ? 10.984 7.965 -11.953 1 93.62 190 SER B O 1
ATOM 3451 N N . ASN B 1 191 ? 9.039 8.875 -11.273 1 93 191 ASN B N 1
ATOM 3452 C CA . ASN B 1 191 ? 8.617 7.656 -10.594 1 93 191 ASN B CA 1
ATOM 3453 C C . ASN B 1 191 ? 8.344 6.527 -11.586 1 93 191 ASN B C 1
ATOM 3455 O O . ASN B 1 191 ? 8.234 5.363 -11.203 1 93 191 ASN B O 1
ATOM 3459 N N . LEU B 1 192 ? 8.25 6.879 -12.867 1 92.19 192 LEU B N 1
ATOM 3460 C CA . LEU B 1 192 ? 7.914 5.906 -13.898 1 92.19 192 LEU B CA 1
ATOM 3461 C C . LEU B 1 192 ? 9.133 5.566 -14.742 1 92.19 192 LEU B C 1
ATOM 3463 O O . LEU B 1 192 ? 9.008 5.02 -15.844 1 92.19 192 LEU B O 1
ATOM 3467 N N . TYR B 1 193 ? 10.305 5.973 -14.273 1 94 193 TYR B N 1
ATOM 3468 C CA . TYR B 1 193 ? 11.531 5.723 -15.031 1 94 193 TYR B CA 1
ATOM 3469 C C . TYR B 1 193 ? 11.695 4.238 -15.328 1 94 193 TYR B C 1
ATOM 3471 O O . TYR B 1 193 ? 11.734 3.414 -14.414 1 94 193 TYR B O 1
ATOM 3479 N N . SER B 1 194 ? 11.914 3.859 -16.547 1 93.56 194 SER B N 1
ATOM 3480 C CA . SER B 1 194 ? 11.875 2.461 -16.969 1 93.56 194 SER B CA 1
ATOM 3481 C C . SER B 1 194 ? 13.273 1.852 -16.984 1 93.56 194 SER B C 1
ATOM 3483 O O . SER B 1 194 ? 13.43 0.641 -17.156 1 93.56 194 SER B O 1
ATOM 3485 N N . GLY B 1 195 ? 14.305 2.643 -16.719 1 93.94 195 GLY B N 1
ATOM 3486 C CA . GLY B 1 195 ? 15.664 2.139 -16.781 1 93.94 195 GLY B CA 1
ATOM 3487 C C . GLY B 1 195 ? 16.328 2.373 -18.125 1 93.94 195 GLY B C 1
ATOM 3488 O O . GLY B 1 195 ? 15.672 2.842 -19.062 1 93.94 195 GLY B O 1
ATOM 3489 N N . LYS B 1 196 ? 17.594 2.088 -18.266 1 92.12 196 LYS B N 1
ATOM 3490 C CA . LYS B 1 196 ? 18.375 2.35 -19.469 1 92.12 196 LYS B CA 1
ATOM 3491 C C . LYS B 1 196 ? 17.969 1.434 -20.609 1 92.12 196 LYS B C 1
ATOM 3493 O O . LYS B 1 196 ? 18.062 1.809 -21.781 1 92.12 196 LYS B O 1
ATOM 3498 N N . ARG B 1 197 ? 17.531 0.287 -20.312 1 91.38 197 ARG B N 1
ATOM 3499 C CA . ARG B 1 197 ? 17.047 -0.705 -21.266 1 91.38 197 ARG B CA 1
ATOM 3500 C C . ARG B 1 197 ? 16.156 -1.739 -20.578 1 91.38 197 ARG B C 1
ATOM 3502 O O . ARG B 1 197 ? 16.125 -1.811 -19.344 1 91.38 197 ARG B O 1
ATOM 3509 N N . ALA B 1 198 ? 15.445 -2.475 -21.375 1 90.38 198 ALA B N 1
ATOM 3510 C CA . ALA B 1 198 ? 14.656 -3.564 -20.812 1 90.38 198 ALA B CA 1
ATOM 3511 C C . ALA B 1 198 ? 15.539 -4.512 -20 1 90.38 198 ALA B C 1
ATOM 3513 O O . ALA B 1 198 ? 16.641 -4.852 -20.422 1 90.38 198 ALA B O 1
ATOM 3514 N N . PHE B 1 199 ? 15.102 -4.852 -18.812 1 94.06 199 PHE B N 1
ATOM 3515 C CA . PHE B 1 199 ? 15.758 -5.812 -17.938 1 94.06 199 PHE B CA 1
ATOM 3516 C C . PHE B 1 199 ? 17.125 -5.297 -17.484 1 94.06 199 PHE B C 1
ATOM 3518 O O . PHE B 1 199 ? 18.031 -6.082 -17.25 1 94.06 199 PHE B O 1
ATOM 3525 N N . SER B 1 200 ? 17.281 -3.992 -17.453 1 95.44 200 SER B N 1
ATOM 3526 C CA . SER B 1 200 ? 18.516 -3.412 -16.938 1 95.44 200 SER B CA 1
ATOM 3527 C C . SER B 1 200 ? 18.688 -3.682 -15.445 1 95.44 200 SER B C 1
ATOM 3529 O O . SER B 1 200 ? 19.781 -3.586 -14.906 1 95.44 200 SER B O 1
ATOM 3531 N N . GLU B 1 201 ? 17.594 -3.947 -14.742 1 97.31 201 GLU B N 1
ATOM 3532 C CA . GLU B 1 201 ? 17.609 -4.117 -13.289 1 97.31 201 GLU B CA 1
ATOM 3533 C C . GLU B 1 201 ? 17.719 -5.594 -12.906 1 97.31 201 GLU B C 1
ATOM 3535 O O . GLU B 1 201 ? 17.047 -6.441 -13.508 1 97.31 201 GLU B O 1
ATOM 3540 N N . PRO B 1 202 ? 18.516 -5.875 -11.914 1 98.06 202 PRO B N 1
ATOM 3541 C CA . PRO B 1 202 ? 18.672 -7.281 -11.531 1 98.06 202 PRO B CA 1
ATOM 3542 C C . PRO B 1 202 ? 17.359 -7.922 -11.086 1 98.06 202 PRO B C 1
ATOM 3544 O O . PRO B 1 202 ? 17.141 -9.117 -11.297 1 98.06 202 PRO B O 1
ATOM 3547 N N . GLU B 1 203 ? 16.469 -7.211 -10.523 1 97 203 GLU B N 1
ATOM 3548 C CA . GLU B 1 203 ? 15.188 -7.754 -10.062 1 97 203 GLU B CA 1
ATOM 3549 C C . GLU B 1 203 ? 14.344 -8.25 -11.234 1 97 203 GLU B C 1
ATOM 3551 O O . GLU B 1 203 ? 13.922 -9.406 -11.25 1 97 203 GLU B O 1
ATOM 3556 N N . SER B 1 204 ? 14.141 -7.34 -12.258 1 93.94 204 SER B N 1
ATOM 3557 C CA . SER B 1 204 ? 13.344 -7.734 -13.414 1 93.94 204 SER B CA 1
ATOM 3558 C C . SER B 1 204 ? 14.031 -8.852 -14.195 1 93.94 204 SER B C 1
ATOM 3560 O O . SER B 1 204 ? 13.367 -9.781 -14.672 1 93.94 204 SER B O 1
ATOM 3562 N N . ARG B 1 205 ? 15.289 -8.789 -14.305 1 94.94 205 ARG B N 1
ATOM 3563 C CA . ARG B 1 205 ? 16.031 -9.836 -14.992 1 94.94 205 ARG B CA 1
ATOM 3564 C C . ARG B 1 205 ? 15.875 -11.18 -14.289 1 94.94 205 ARG B C 1
ATOM 3566 O O . ARG B 1 205 ? 15.617 -12.195 -14.93 1 94.94 205 ARG B O 1
ATOM 3573 N N . ALA B 1 206 ? 16.047 -11.133 -13 1 95.75 206 ALA B N 1
ATOM 3574 C CA . ALA B 1 206 ? 15.961 -12.367 -12.227 1 95.75 206 ALA B CA 1
ATOM 3575 C C . ALA B 1 206 ? 14.586 -13.016 -12.367 1 95.75 206 ALA B C 1
ATOM 3577 O O . ALA B 1 206 ? 14.484 -14.227 -12.539 1 95.75 206 ALA B O 1
ATOM 3578 N N . LEU B 1 207 ? 13.57 -12.234 -12.281 1 92.62 207 LEU B N 1
ATOM 3579 C CA . LEU B 1 207 ? 12.211 -12.758 -12.414 1 92.62 207 LEU B CA 1
ATOM 3580 C C . LEU B 1 207 ? 11.977 -13.305 -13.812 1 92.62 207 LEU B C 1
ATOM 3582 O O . LEU B 1 207 ? 11.43 -14.398 -13.977 1 92.62 207 LEU B O 1
ATOM 3586 N N . ALA B 1 208 ? 12.422 -12.562 -14.781 1 89.06 208 ALA B N 1
ATOM 3587 C CA . ALA B 1 208 ? 12.242 -12.984 -16.172 1 89.06 208 ALA B CA 1
ATOM 3588 C C . ALA B 1 208 ? 12.977 -14.289 -16.438 1 89.06 208 ALA B C 1
ATOM 3590 O O . ALA B 1 208 ? 12.43 -15.195 -17.078 1 89.06 208 ALA B O 1
ATOM 3591 N N . GLU B 1 209 ? 14.195 -14.367 -16 1 90.75 209 GLU B N 1
ATOM 3592 C CA . GLU B 1 209 ? 15 -15.57 -16.203 1 90.75 209 GLU B CA 1
ATOM 3593 C C . GLU B 1 209 ? 14.383 -16.766 -15.492 1 90.75 209 GLU B C 1
ATOM 3595 O O . GLU B 1 209 ? 14.359 -17.875 -16.047 1 90.75 209 GLU B O 1
ATOM 3600 N N . PHE B 1 210 ? 13.945 -16.562 -14.344 1 90.25 210 PHE B N 1
ATOM 3601 C CA . PHE B 1 210 ? 13.305 -17.656 -13.617 1 90.25 210 PHE B CA 1
ATOM 3602 C C . PHE B 1 210 ? 12.094 -18.188 -14.375 1 90.25 210 PHE B C 1
ATOM 3604 O O . PHE B 1 210 ? 11.922 -19.391 -14.523 1 90.25 210 PHE B O 1
ATOM 3611 N N . LEU B 1 211 ? 11.281 -17.281 -14.789 1 84.81 211 LEU B N 1
ATOM 3612 C CA . LEU B 1 211 ? 10.07 -17.656 -15.516 1 84.81 211 LEU B CA 1
ATOM 3613 C C . LEU B 1 211 ? 10.414 -18.359 -16.828 1 84.81 211 LEU B C 1
ATOM 3615 O O . LEU B 1 211 ? 9.758 -19.328 -17.203 1 84.81 211 LEU B O 1
ATOM 3619 N N . LYS B 1 212 ? 11.375 -17.875 -17.484 1 84.06 212 LYS B N 1
ATOM 3620 C CA . LYS B 1 212 ? 11.812 -18.484 -18.734 1 84.06 212 LYS B CA 1
ATOM 3621 C C . LYS B 1 212 ? 12.328 -19.906 -18.516 1 84.06 212 LYS B C 1
ATOM 3623 O O . LYS B 1 212 ? 12.016 -20.812 -19.281 1 84.06 212 LYS B O 1
ATOM 3628 N N . ASN B 1 213 ? 13.086 -20.031 -17.5 1 82.25 213 ASN B N 1
ATOM 3629 C CA . ASN B 1 213 ? 13.703 -21.312 -17.219 1 82.25 213 ASN B CA 1
ATOM 3630 C C . ASN B 1 213 ? 12.672 -22.328 -16.734 1 82.25 213 ASN B C 1
ATOM 3632 O O . ASN B 1 213 ? 12.867 -23.547 -16.906 1 82.25 213 ASN B O 1
ATOM 3636 N N . ASN B 1 214 ? 11.648 -21.938 -16.156 1 75.06 214 ASN B N 1
ATOM 3637 C CA . ASN B 1 214 ? 10.641 -22.844 -15.625 1 75.06 214 ASN B CA 1
ATOM 3638 C C . ASN B 1 214 ? 9.469 -23 -16.578 1 75.06 214 ASN B C 1
ATOM 3640 O O . ASN B 1 214 ? 8.617 -23.875 -16.406 1 75.06 214 ASN B O 1
ATOM 3644 N N . ASN B 1 215 ? 9.125 -22 -17.531 1 61.94 215 ASN B N 1
ATOM 3645 C CA . ASN B 1 215 ? 8.133 -22.156 -18.594 1 61.94 215 ASN B CA 1
ATOM 3646 C C . ASN B 1 215 ? 8.586 -23.188 -19.625 1 61.94 215 ASN B C 1
ATOM 3648 O O . ASN B 1 215 ? 7.762 -23.922 -20.172 1 61.94 215 ASN B O 1
ATOM 3652 N N . GLU B 1 216 ? 9.82 -23.047 -20.312 1 49.78 216 GLU B N 1
ATOM 3653 C CA . GLU B 1 216 ? 10.289 -23.906 -21.391 1 49.78 216 GLU B CA 1
ATOM 3654 C C . GLU B 1 216 ? 10.203 -25.375 -21 1 49.78 216 GLU B C 1
ATOM 3656 O O . GLU B 1 216 ? 10.008 -26.234 -21.859 1 49.78 216 GLU B O 1
ATOM 3661 N N . GLU B 1 217 ? 10.594 -25.578 -19.906 1 44.19 217 GLU B N 1
ATOM 3662 C CA . GLU B 1 217 ? 10.57 -27.031 -19.688 1 44.19 217 GLU B CA 1
ATOM 3663 C C . GLU B 1 217 ? 9.148 -27.578 -19.75 1 44.19 217 GLU B C 1
ATOM 3665 O O . GLU B 1 217 ? 8.93 -28.703 -20.219 1 44.19 217 GLU B O 1
ATOM 3670 N N . GLU B 1 218 ? 8.156 -26.922 -19.016 1 44.16 218 GLU B N 1
ATOM 3671 C CA . GLU B 1 218 ? 6.855 -27.562 -18.922 1 44.16 218 GLU B CA 1
ATOM 3672 C C . GLU B 1 218 ? 5.844 -26.922 -19.859 1 44.16 218 GLU B C 1
ATOM 3674 O O . GLU B 1 218 ? 5.793 -25.688 -19.984 1 44.16 218 GLU B O 1
ATOM 3679 N N . GLY B 1 219 ? 5.723 -27.25 -21.141 1 38.19 219 GLY B N 1
ATOM 3680 C CA . GLY B 1 219 ? 4.547 -26.906 -21.922 1 38.19 219 GLY B CA 1
ATOM 3681 C C . GLY B 1 219 ? 3.441 -26.281 -21.094 1 38.19 219 GLY B C 1
ATOM 3682 O O . GLY B 1 219 ? 2.295 -26.203 -21.531 1 38.19 219 GLY B O 1
ATOM 3683 N N . GLU B 1 220 ? 3.42 -26.391 -19.75 1 45.34 220 GLU B N 1
ATOM 3684 C CA . GLU B 1 220 ? 2.271 -26.203 -18.859 1 45.34 220 GLU B CA 1
ATOM 3685 C C . GLU B 1 220 ? 1.986 -24.734 -18.609 1 45.34 220 GLU B C 1
ATOM 3687 O O . GLU B 1 220 ? 2.896 -23.906 -18.656 1 45.34 220 GLU B O 1
ATOM 3692 N N . ARG B 1 221 ? 0.639 -24.297 -18.688 1 48.69 221 ARG B N 1
ATOM 3693 C CA . ARG B 1 221 ? -0.2 -23.109 -18.562 1 48.69 221 ARG B CA 1
ATOM 3694 C C . ARG B 1 221 ? 0.134 -22.328 -17.297 1 48.69 221 ARG B C 1
ATOM 3696 O O . ARG B 1 221 ? -0.353 -22.672 -16.203 1 48.69 221 ARG B O 1
ATOM 3703 N N . VAL B 1 222 ? 1.396 -21.844 -17.172 1 52 222 VAL B N 1
ATOM 3704 C CA . VAL B 1 222 ? 1.699 -20.969 -16.047 1 52 222 VAL B CA 1
ATOM 3705 C C . VAL B 1 222 ? 0.783 -19.75 -16.078 1 52 222 VAL B C 1
ATOM 3707 O O . VAL B 1 222 ? 0.739 -19.031 -17.078 1 52 222 VAL B O 1
ATOM 3710 N N . PHE B 1 223 ? -0.265 -19.688 -15.211 1 53.44 223 PHE B N 1
ATOM 3711 C CA . PHE B 1 223 ? -1.092 -18.5 -14.992 1 53.44 223 PHE B CA 1
ATOM 3712 C C . PHE B 1 223 ? -0.358 -17.484 -14.141 1 53.44 223 PHE B C 1
ATOM 3714 O O . PHE B 1 223 ? 0.35 -17.844 -13.195 1 53.44 223 PHE B O 1
ATOM 3721 N N . TYR B 1 224 ? -0.021 -16.312 -14.766 1 55.34 224 TYR B N 1
ATOM 3722 C CA . TYR B 1 224 ? 0.675 -15.242 -14.078 1 55.34 224 TYR B CA 1
ATOM 3723 C C . TYR B 1 224 ? -0.312 -14.328 -13.359 1 55.34 224 TYR B C 1
ATOM 3725 O O . TYR B 1 224 ? -1.346 -13.961 -13.922 1 55.34 224 TYR B O 1
ATOM 3733 N N . ALA B 1 225 ? -0.357 -14.398 -12.086 1 49.88 225 ALA B N 1
ATOM 3734 C CA . ALA B 1 225 ? -1.063 -13.352 -11.352 1 49.88 225 ALA B CA 1
ATOM 3735 C C . ALA B 1 225 ? -0.083 -12.359 -10.727 1 49.88 225 ALA B C 1
ATOM 3737 O O . ALA B 1 225 ? 0.829 -12.758 -10 1 49.88 225 ALA B O 1
ATOM 3738 N N . PHE B 1 226 ? 0.054 -11.07 -11.414 1 51.75 226 PHE B N 1
ATOM 3739 C CA . PHE B 1 226 ? 0.86 -10 -10.836 1 51.75 226 PHE B CA 1
ATOM 3740 C C . PHE B 1 226 ? 0.051 -9.203 -9.828 1 51.75 226 PHE B C 1
ATOM 3742 O O . PHE B 1 226 ? -1.033 -8.703 -10.141 1 51.75 226 PHE B O 1
ATOM 3749 N N . VAL B 1 227 ? 0.162 -9.352 -8.562 1 48.34 227 VAL B N 1
ATOM 3750 C CA . VAL B 1 227 ? -0.583 -8.617 -7.547 1 48.34 227 VAL B CA 1
ATOM 3751 C C . VAL B 1 227 ? -0.229 -7.137 -7.617 1 48.34 227 VAL B C 1
ATOM 3753 O O . VAL B 1 227 ? -1.074 -6.277 -7.355 1 48.34 227 VAL B O 1
ATOM 3756 N N . GLY B 1 228 ? 0.983 -6.641 -8.031 1 46.81 228 GLY B N 1
ATOM 3757 C CA . GLY B 1 228 ? 1.393 -5.258 -7.844 1 46.81 228 GLY B CA 1
ATOM 3758 C C . GLY B 1 228 ? 1.084 -4.375 -9.039 1 46.81 228 GLY B C 1
ATOM 3759 O O . GLY B 1 228 ? 1.528 -3.227 -9.102 1 46.81 228 GLY B O 1
ATOM 3760 N N . PHE B 1 229 ? 0.503 -4.887 -10.203 1 42.41 229 PHE B N 1
ATOM 3761 C CA . PHE B 1 229 ? 0.533 -3.99 -11.352 1 42.41 229 PHE B CA 1
ATOM 3762 C C . PHE B 1 229 ? -0.549 -2.924 -11.234 1 42.41 229 PHE B C 1
ATOM 3764 O O . PHE B 1 229 ? -0.682 -2.07 -12.117 1 42.41 229 PHE B O 1
ATOM 3771 N N . LEU B 1 230 ? -1.214 -2.83 -10.211 1 37.88 230 LEU B N 1
ATOM 3772 C CA . LEU B 1 230 ? -2.225 -1.79 -10.375 1 37.88 230 LEU B CA 1
ATOM 3773 C C . LEU B 1 230 ? -1.596 -0.403 -10.289 1 37.88 230 LEU B C 1
ATOM 3775 O O . LEU B 1 230 ? -0.687 -0.176 -9.492 1 37.88 230 LEU B O 1
#

Radius of gyration: 26.18 Å; Cα contacts (8 Å, |Δi|>4): 910; chains: 2; bounding box: 49×95×67 Å

Secondary structure (DSSP, 8-state):
-HHHHHHHHHH-TTTEEEEEEEE-TTS-EEEEEEE-TTSS----------------------EEEEEE--SSTT-HHHHHHHHHHHHHHHHTTTT-HHHHHHHHHEEEEEES-S-HHHHHHHT----GGG-SSHHHHHHHHHHHHT--S--PPPEEEEETTEEEEE----GGGSSSTTTT-TT-BS-TTSTTB--SSTT-SHHHHHHHHHHHHHHTT----EEEEESTT-/-HHHHHHHHHH-TTTEEEEEEEE-TTS-EEEEEEE-TTSS----------------------EEEEEE--SSTT-HHHHHHHHHHHHHHHHTTTT-HHHHHHHHHEEEEEES-S-HHHHHHHT----GGGSSSHHHHHHHHHHHHT--S--PPPEEEEETTEEEEE----GGGSSSTTTT-TT-B--TTSTTB--SSTT-SHHHHHHHHHHHHHHTT----EEEEESTT-